Protein AF-A0A834LF29-F1 (afdb_monomer)

Structure (mmCIF, N/CA/C/O backbone):
data_AF-A0A834LF29-F1
#
_entry.id   AF-A0A834LF29-F1
#
loop_
_atom_site.group_PDB
_atom_site.id
_atom_site.type_symbol
_atom_site.label_atom_id
_atom_site.label_alt_id
_atom_site.label_comp_id
_atom_site.label_asym_id
_atom_site.label_entity_id
_atom_site.label_seq_id
_atom_site.pdbx_PDB_ins_code
_atom_site.Cartn_x
_atom_site.Cartn_y
_atom_site.Cartn_z
_atom_site.occupancy
_atom_site.B_iso_or_equiv
_atom_site.auth_seq_id
_atom_site.auth_comp_id
_atom_site.auth_asym_id
_atom_site.auth_atom_id
_atom_site.pdbx_PDB_model_num
ATOM 1 N N . MET A 1 1 ? 7.307 39.895 -47.456 1.00 28.34 1 MET A N 1
ATOM 2 C CA . MET A 1 1 ? 6.925 39.945 -46.032 1.00 28.34 1 MET A CA 1
ATOM 3 C C . MET A 1 1 ? 6.171 38.670 -45.719 1.00 28.34 1 MET A C 1
ATOM 5 O O . MET A 1 1 ? 5.129 38.459 -46.317 1.00 28.34 1 MET A O 1
ATOM 9 N N . VAL A 1 2 ? 6.710 37.804 -44.865 1.00 38.34 2 VAL A N 1
ATOM 10 C CA . VAL A 1 2 ? 5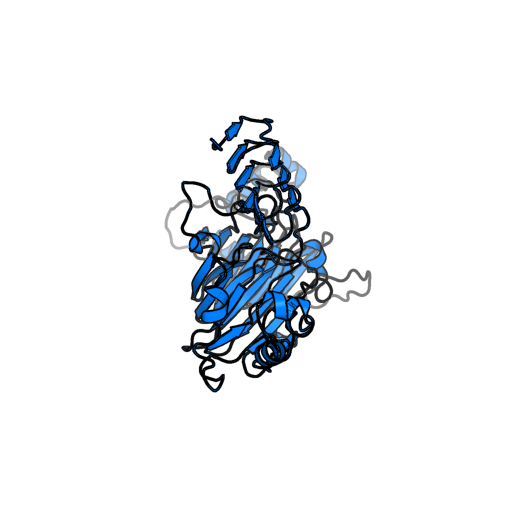.936 36.715 -44.255 1.00 38.34 2 VAL A CA 1
ATOM 11 C C . VAL A 1 2 ? 6.054 36.958 -42.756 1.00 38.34 2 VAL A C 1
ATOM 13 O O . VAL A 1 2 ? 7.168 36.988 -42.243 1.00 38.34 2 VAL A O 1
ATOM 16 N N . GLY A 1 3 ? 4.940 37.311 -42.117 1.00 46.16 3 GLY A N 1
ATOM 17 C CA . GLY A 1 3 ? 4.883 37.725 -40.714 1.00 46.16 3 GLY A CA 1
ATOM 18 C C . GLY A 1 3 ? 4.259 36.654 -39.821 1.00 46.16 3 GLY A C 1
ATOM 19 O O . GLY A 1 3 ? 3.758 35.640 -40.311 1.00 46.16 3 GLY A O 1
ATOM 20 N N . SER A 1 4 ? 4.312 36.892 -38.512 1.00 51.34 4 SER A N 1
ATOM 21 C CA . SER A 1 4 ? 3.564 36.151 -37.497 1.00 51.34 4 SER A CA 1
ATOM 22 C C . SER A 1 4 ? 2.128 36.680 -37.403 1.00 51.34 4 SER A C 1
ATOM 24 O O . SER A 1 4 ? 1.904 37.890 -37.449 1.00 51.34 4 SER A O 1
ATOM 26 N N . GLU A 1 5 ? 1.152 35.778 -37.268 1.00 54.22 5 GLU A N 1
ATOM 27 C CA . GLU A 1 5 ? -0.269 36.132 -37.128 1.00 54.22 5 GLU A CA 1
ATOM 28 C C . GLU A 1 5 ? -0.852 35.610 -35.802 1.00 54.22 5 GLU A C 1
ATOM 30 O O . GLU A 1 5 ? -0.603 34.477 -35.380 1.00 54.22 5 GLU A O 1
ATOM 35 N N . LEU A 1 6 ? -1.652 36.452 -35.141 1.00 47.03 6 LEU A N 1
ATOM 36 C CA . LEU A 1 6 ? -2.304 36.180 -33.857 1.00 47.03 6 LEU A CA 1
ATOM 37 C C . LEU A 1 6 ? -3.818 36.322 -34.009 1.00 47.03 6 LEU A C 1
ATOM 39 O O . LEU A 1 6 ? -4.298 37.359 -34.467 1.00 47.03 6 LEU A O 1
ATOM 43 N N . ALA A 1 7 ? -4.574 35.309 -33.582 1.00 53.47 7 ALA A N 1
ATOM 44 C CA . ALA A 1 7 ? -6.033 35.360 -33.576 1.00 53.47 7 ALA A CA 1
ATOM 45 C C . ALA A 1 7 ? -6.619 34.981 -32.206 1.00 53.47 7 ALA A C 1
ATOM 47 O O . ALA A 1 7 ? -6.100 34.130 -31.484 1.00 53.47 7 ALA A O 1
ATOM 48 N N . GLY A 1 8 ? -7.727 35.632 -31.843 1.00 44.06 8 GLY A N 1
ATOM 49 C CA . GLY A 1 8 ? -8.423 35.421 -30.572 1.00 44.06 8 GLY A CA 1
ATOM 50 C C . GLY A 1 8 ? -9.181 34.088 -30.479 1.00 44.06 8 GLY A C 1
ATOM 51 O O . GLY A 1 8 ? -9.012 33.177 -31.287 1.00 44.06 8 GLY A O 1
ATOM 52 N N . ARG A 1 9 ? -10.040 33.964 -29.462 1.00 44.44 9 ARG A N 1
ATOM 53 C CA . ARG A 1 9 ? -10.831 32.754 -29.173 1.00 44.44 9 ARG A CA 1
ATOM 54 C C . ARG A 1 9 ? -11.712 32.359 -30.371 1.00 44.44 9 ARG A C 1
ATOM 56 O O . ARG A 1 9 ? -12.447 33.198 -30.880 1.00 44.44 9 ARG A O 1
ATOM 63 N N . GLY A 1 10 ? -11.624 31.101 -30.817 1.00 48.34 10 GLY A N 1
ATOM 64 C CA . GLY A 1 10 ? -12.306 30.609 -32.027 1.00 48.34 10 GLY A CA 1
ATOM 65 C C . GLY A 1 10 ? -11.763 31.153 -33.360 1.00 48.34 10 GLY A C 1
ATOM 66 O O . GLY A 1 10 ? -12.379 30.943 -34.403 1.00 48.34 10 GLY A O 1
ATOM 67 N N . GLY A 1 11 ? -10.633 31.866 -33.341 1.00 53.22 11 GLY A N 1
ATOM 68 C CA . GLY A 1 11 ? -10.015 32.449 -34.528 1.00 53.22 11 GLY A CA 1
ATOM 69 C C . GLY A 1 11 ? -9.420 31.415 -35.488 1.00 53.22 11 GLY A C 1
ATOM 70 O O . GLY A 1 11 ? -9.300 30.224 -35.180 1.00 53.22 11 GLY A O 1
ATOM 71 N N . ARG A 1 12 ? -9.021 31.877 -36.678 1.00 57.16 12 ARG A N 1
ATOM 72 C CA . ARG A 1 12 ? -8.364 31.039 -37.683 1.00 57.16 12 ARG A CA 1
ATOM 73 C C . ARG A 1 12 ? -7.207 31.779 -38.344 1.00 57.16 12 ARG A C 1
ATOM 75 O O . ARG A 1 12 ? -7.408 32.869 -38.863 1.00 57.16 12 ARG A O 1
ATOM 82 N N . VAL A 1 13 ? -6.036 31.148 -38.363 1.00 57.50 13 VAL A N 1
ATOM 83 C CA . VAL A 1 13 ? -4.845 31.597 -39.108 1.00 57.50 13 VAL A CA 1
ATOM 84 C C . VAL A 1 13 ? -4.600 30.592 -40.233 1.00 57.50 13 VAL A C 1
ATOM 86 O O . VAL A 1 13 ? -4.655 29.388 -39.985 1.00 57.50 13 VAL A O 1
ATOM 89 N N . ILE A 1 14 ? -4.411 31.053 -41.474 1.00 55.72 14 ILE A N 1
ATOM 90 C CA . ILE A 1 14 ? -4.352 30.175 -42.669 1.00 55.72 14 ILE A CA 1
ATOM 91 C C . ILE A 1 14 ? -3.025 30.317 -43.441 1.00 55.72 14 ILE A C 1
ATOM 93 O O . ILE A 1 14 ? -2.673 29.440 -44.236 1.00 55.72 14 ILE A O 1
ATOM 97 N N . LEU A 1 15 ? -2.273 31.403 -43.237 1.00 54.59 15 LEU A N 1
ATOM 98 C CA . LEU A 1 15 ? -1.045 31.699 -43.978 1.00 54.59 15 LEU A CA 1
ATOM 99 C C . LEU A 1 15 ? -0.017 32.375 -43.058 1.00 54.59 15 LEU A C 1
ATOM 101 O O . LEU A 1 15 ? -0.378 33.213 -42.247 1.00 54.59 15 LEU A O 1
ATOM 105 N N . GLY A 1 16 ? 1.262 32.007 -43.184 1.00 55.66 16 GLY A N 1
ATOM 106 C CA . GLY A 1 16 ? 2.355 32.565 -42.375 1.00 55.66 16 GLY A CA 1
ATOM 107 C C . GLY A 1 16 ? 3.419 31.528 -42.006 1.00 55.66 16 GLY A C 1
ATOM 108 O O . GLY A 1 16 ? 3.287 30.347 -42.327 1.00 55.66 16 GLY A O 1
ATOM 109 N N . THR A 1 17 ? 4.489 31.964 -41.337 1.00 54.25 17 THR A N 1
ATOM 110 C CA . THR A 1 17 ? 5.516 31.074 -40.755 1.00 54.25 17 THR A CA 1
ATOM 111 C C . THR A 1 17 ? 5.294 30.807 -39.271 1.00 54.25 17 THR A C 1
ATOM 113 O O . THR A 1 17 ? 5.863 29.858 -38.746 1.00 54.25 17 THR A O 1
ATOM 116 N N . GLU A 1 18 ? 4.461 31.593 -38.588 1.00 55.44 18 GLU A N 1
ATOM 117 C CA . GLU A 1 18 ? 4.059 31.356 -37.198 1.00 55.44 18 GLU A CA 1
ATOM 118 C C . GLU A 1 18 ? 2.604 31.794 -36.998 1.00 55.44 18 GLU A C 1
ATOM 120 O O . GLU A 1 18 ? 2.214 32.870 -37.455 1.00 55.44 18 GLU A O 1
ATOM 125 N N . GLY A 1 19 ? 1.801 30.957 -36.339 1.00 50.50 19 GLY A N 1
ATOM 126 C CA . GLY A 1 19 ? 0.386 31.221 -36.078 1.00 50.50 19 GLY A CA 1
ATOM 127 C C . GLY A 1 19 ? -0.012 30.792 -34.671 1.00 50.50 19 GLY A C 1
ATOM 128 O O . GLY A 1 19 ? 0.239 29.651 -34.280 1.00 50.50 19 GLY A O 1
ATOM 129 N N . MET A 1 20 ? -0.644 31.687 -33.913 1.00 50.56 20 MET A N 1
ATOM 130 C CA . MET A 1 20 ? -1.102 31.394 -32.552 1.00 50.56 20 MET A CA 1
ATOM 131 C C . MET A 1 20 ? -2.579 31.751 -32.365 1.00 50.56 20 MET A C 1
ATOM 133 O O . MET A 1 20 ? -3.010 32.851 -32.720 1.00 50.56 20 MET A O 1
ATOM 137 N N . VAL A 1 21 ? -3.357 30.813 -31.809 1.00 51.25 21 VAL A N 1
ATOM 138 C CA . VAL A 1 21 ? -4.807 30.966 -31.615 1.00 51.25 21 VAL A CA 1
ATOM 139 C C . VAL A 1 21 ? -5.256 30.461 -30.241 1.00 51.25 21 VAL A C 1
ATOM 141 O O . VAL A 1 21 ? -4.720 29.493 -29.708 1.00 51.25 21 VAL A O 1
ATOM 144 N N . GLY A 1 22 ? -6.257 31.117 -29.650 1.00 41.94 22 GLY A N 1
ATOM 145 C CA . GLY A 1 22 ? -6.846 30.726 -28.364 1.00 41.94 22 GLY A CA 1
ATOM 146 C C . GLY A 1 22 ? -7.677 29.427 -28.391 1.00 41.94 22 GLY A C 1
ATOM 147 O O . GLY A 1 22 ? -7.610 28.627 -29.320 1.00 41.94 22 GLY A O 1
ATOM 148 N N . ILE A 1 23 ? -8.488 29.222 -27.346 1.00 49.28 23 ILE A N 1
ATOM 149 C CA . ILE A 1 23 ? -9.357 28.038 -27.155 1.00 49.28 23 ILE A CA 1
ATOM 150 C C . ILE A 1 23 ? -10.281 27.820 -28.370 1.00 49.28 23 ILE A C 1
ATOM 152 O O . ILE A 1 23 ? -10.911 28.777 -28.836 1.00 49.28 23 ILE A O 1
ATOM 156 N N . GLY A 1 24 ? -10.364 26.574 -28.856 1.00 45.03 24 GLY A N 1
ATOM 157 C CA . GLY A 1 24 ? -11.165 26.154 -30.017 1.00 45.03 24 GLY A CA 1
ATOM 158 C C . GLY A 1 24 ? -10.670 26.678 -31.374 1.00 45.03 24 GLY A C 1
ATOM 159 O O . GLY A 1 24 ? -11.400 26.633 -32.363 1.00 45.03 24 GLY A O 1
ATOM 160 N N . GLY A 1 25 ? -9.464 27.248 -31.416 1.00 51.19 25 GLY A N 1
ATOM 161 C CA . GLY A 1 25 ? -8.873 27.863 -32.601 1.00 51.19 25 GLY A CA 1
ATOM 162 C C . GLY A 1 25 ? -8.277 26.873 -33.599 1.00 51.19 25 GLY A C 1
ATOM 163 O O . GLY A 1 25 ? -7.903 25.759 -33.238 1.00 51.19 25 GLY A O 1
ATOM 164 N N . ASN A 1 26 ? -8.135 27.298 -34.859 1.00 56.84 26 ASN A N 1
ATOM 165 C CA . ASN A 1 26 ? -7.510 26.478 -35.901 1.00 56.84 26 ASN A CA 1
ATOM 166 C C . ASN A 1 26 ? -6.365 27.222 -36.598 1.00 56.84 26 ASN A C 1
ATOM 168 O O . ASN A 1 26 ? -6.561 28.321 -37.121 1.00 56.84 26 ASN A O 1
ATOM 172 N N . VAL A 1 27 ? -5.191 26.598 -36.668 1.00 59.12 27 VAL A N 1
ATOM 173 C CA . VAL A 1 27 ? -4.051 27.092 -37.456 1.00 59.12 27 VAL A CA 1
ATOM 174 C C . VAL A 1 27 ? -3.828 26.152 -38.631 1.00 59.12 27 VAL A C 1
ATOM 176 O O . VAL A 1 27 ? -3.625 24.955 -38.447 1.00 59.12 27 VAL A O 1
ATOM 179 N N . GLY A 1 28 ? -3.872 26.684 -39.846 1.00 56.00 28 GLY A N 1
ATOM 180 C CA . GLY A 1 28 ? -3.540 25.963 -41.067 1.00 56.00 28 GLY A CA 1
ATOM 181 C C . GLY A 1 28 ? -2.346 26.606 -41.752 1.00 56.00 28 GLY A C 1
ATOM 182 O O . GLY A 1 28 ? -2.294 27.825 -41.864 1.00 56.00 28 GLY A O 1
ATOM 183 N N . PHE A 1 29 ? -1.418 25.794 -42.247 1.00 63.97 29 PHE A N 1
ATOM 184 C CA . PHE A 1 29 ? -0.330 26.263 -43.100 1.00 63.97 29 PHE A CA 1
ATOM 185 C C . PHE A 1 29 ? -0.477 25.688 -44.512 1.00 63.97 29 PHE A C 1
ATOM 187 O O . PHE A 1 29 ? -0.668 24.483 -44.687 1.00 63.97 29 PHE A O 1
ATOM 194 N N . GLY A 1 30 ? -0.411 26.559 -45.523 1.00 53.59 30 GLY A N 1
ATOM 195 C CA . GLY A 1 30 ? -0.577 26.205 -46.936 1.00 53.59 30 GLY A CA 1
ATOM 196 C C . GLY A 1 30 ? 0.557 25.356 -47.536 1.00 53.59 30 GLY A C 1
ATOM 197 O O . GLY A 1 30 ? 1.523 24.986 -46.874 1.00 53.59 30 GLY A O 1
ATOM 198 N N . LYS A 1 31 ? 0.428 25.040 -48.831 1.00 51.97 31 LYS A N 1
ATOM 199 C CA . LYS A 1 31 ? 1.401 24.253 -49.607 1.00 51.97 31 LYS A CA 1
ATOM 200 C C . LYS A 1 31 ? 2.628 25.103 -49.952 1.00 51.97 31 LYS A C 1
ATOM 202 O O . LYS A 1 31 ? 2.476 26.166 -50.549 1.00 51.97 31 LYS A O 1
ATOM 207 N N . VAL A 1 32 ? 3.826 24.607 -49.650 1.00 48.34 32 VAL A N 1
ATOM 208 C CA . VAL A 1 32 ? 5.093 25.227 -50.077 1.00 48.34 32 VAL A CA 1
ATOM 209 C C . VAL A 1 32 ? 5.659 24.422 -51.251 1.00 48.34 32 VAL A C 1
ATOM 211 O O . VAL A 1 32 ? 5.430 23.216 -51.332 1.00 48.34 32 VAL A O 1
ATOM 214 N N . GLY A 1 33 ? 6.307 25.099 -52.207 1.00 43.22 33 GLY A N 1
ATOM 215 C CA . GLY A 1 33 ? 6.807 24.524 -53.464 1.00 43.22 33 GLY A CA 1
ATOM 216 C C . GLY A 1 33 ? 7.948 23.508 -53.293 1.00 43.22 33 GLY A C 1
ATOM 217 O O . GLY A 1 33 ? 7.885 22.602 -52.472 1.00 43.22 33 GLY A O 1
ATOM 218 N N . THR A 1 34 ? 8.997 23.613 -54.109 1.00 36.66 34 THR A N 1
ATOM 219 C CA . THR A 1 34 ? 10.039 22.573 -54.230 1.00 36.66 34 THR A CA 1
ATOM 220 C C . THR A 1 34 ? 10.918 22.418 -52.979 1.00 36.66 34 THR A C 1
ATOM 222 O O . THR A 1 34 ? 11.319 21.298 -52.666 1.00 36.66 34 THR A O 1
ATOM 225 N N . VAL A 1 35 ? 11.178 23.520 -52.260 1.00 36.34 35 VAL A N 1
ATOM 226 C CA . VAL A 1 35 ? 11.962 23.592 -51.012 1.00 36.34 35 VAL A CA 1
ATOM 227 C C . VAL A 1 35 ? 11.318 24.624 -50.080 1.00 36.34 35 VAL A C 1
ATOM 229 O O . VAL A 1 35 ? 10.984 25.719 -50.534 1.00 36.34 35 VAL A O 1
ATOM 232 N N . GLY A 1 36 ? 11.143 24.313 -48.791 1.00 40.59 36 GLY A N 1
ATOM 233 C CA . GLY A 1 36 ? 10.693 25.306 -47.807 1.00 40.59 36 GLY A CA 1
ATOM 234 C C . GLY A 1 36 ? 10.359 24.757 -46.417 1.00 40.59 36 GLY A C 1
ATOM 235 O O . GLY A 1 36 ? 10.360 23.547 -46.197 1.00 40.59 36 GLY A O 1
ATOM 236 N N . ILE A 1 37 ? 10.088 25.675 -45.483 1.00 46.47 37 ILE A N 1
ATOM 237 C CA . ILE A 1 37 ? 9.687 25.397 -44.094 1.00 46.47 37 ILE A CA 1
ATOM 238 C C . ILE A 1 37 ? 8.202 25.733 -43.952 1.00 46.47 37 ILE A C 1
ATOM 240 O O . ILE A 1 37 ? 7.776 26.828 -44.322 1.00 46.47 37 ILE A O 1
ATOM 244 N N . VAL A 1 38 ? 7.416 24.807 -43.404 1.00 54.16 38 VAL A N 1
ATOM 245 C CA . VAL A 1 38 ? 6.025 25.073 -43.004 1.00 54.16 38 VAL A CA 1
ATOM 246 C C . VAL A 1 38 ? 6.035 25.453 -41.522 1.00 54.16 38 VAL A C 1
ATOM 248 O O . VAL A 1 38 ? 6.731 24.805 -40.751 1.00 54.16 38 VAL A O 1
ATOM 251 N N . GLY A 1 39 ? 5.334 26.527 -41.150 1.00 58.03 39 GLY A N 1
ATOM 252 C CA . GLY A 1 39 ? 5.527 27.305 -39.917 1.00 58.03 39 GLY A CA 1
ATOM 253 C C . GLY A 1 39 ? 5.349 26.627 -38.544 1.00 58.03 39 GLY A C 1
ATOM 254 O O . GLY A 1 39 ? 5.215 25.416 -38.437 1.00 58.03 39 GLY A O 1
ATOM 255 N N . LYS A 1 40 ? 5.348 27.403 -37.451 1.00 55.81 40 LYS A N 1
ATOM 256 C CA . LYS A 1 40 ? 5.044 26.930 -36.080 1.00 55.81 40 LYS A CA 1
ATOM 257 C C . LYS A 1 40 ? 3.631 27.332 -35.655 1.00 55.81 40 LYS A C 1
ATOM 259 O O . LYS A 1 40 ? 3.277 28.504 -35.750 1.00 55.81 40 LYS A O 1
ATOM 264 N N . GLY A 1 41 ? 2.833 26.376 -35.178 1.00 50.06 41 GLY A N 1
ATOM 265 C CA . GLY A 1 41 ? 1.445 26.595 -34.756 1.00 50.06 41 GLY A CA 1
ATOM 266 C C . GLY A 1 41 ? 1.241 26.346 -33.263 1.00 50.06 41 GLY A C 1
ATOM 267 O O . GLY A 1 41 ? 1.606 25.277 -32.775 1.00 50.06 41 GLY A O 1
ATOM 268 N N . VAL A 1 42 ? 0.629 27.293 -32.548 1.00 51.75 42 VAL A N 1
ATOM 269 C CA . VAL A 1 42 ? 0.235 27.133 -31.136 1.00 51.75 42 VAL A CA 1
ATOM 270 C C . VAL A 1 42 ? -1.269 27.353 -31.003 1.00 51.75 42 VAL A C 1
ATOM 272 O O . VAL A 1 42 ? -1.773 28.412 -31.373 1.00 51.75 42 VAL A O 1
ATOM 275 N N . VAL A 1 43 ? -1.996 26.370 -30.474 1.00 45.81 43 VAL A N 1
ATOM 276 C CA . VAL A 1 43 ? -3.442 26.483 -30.221 1.00 45.81 43 VAL A CA 1
ATOM 277 C C . VAL A 1 43 ? -3.794 26.126 -28.782 1.00 45.81 43 VAL A C 1
ATOM 279 O O . VAL A 1 43 ? -3.144 25.289 -28.157 1.00 45.81 43 VAL A O 1
ATOM 282 N N . GLY A 1 44 ? -4.837 26.771 -28.256 1.00 40.19 44 GLY A N 1
ATOM 283 C CA . GLY A 1 44 ? -5.386 26.480 -26.930 1.00 40.19 44 GLY A CA 1
ATOM 284 C C . GLY A 1 44 ? -6.113 25.127 -26.833 1.00 40.19 44 GLY A C 1
ATOM 285 O O . GLY A 1 44 ? -5.979 24.256 -27.691 1.00 40.19 44 GLY A O 1
ATOM 286 N N . ILE A 1 45 ? -6.900 24.957 -25.766 1.00 45.53 45 ILE A N 1
ATOM 287 C CA . ILE A 1 45 ? -7.740 23.768 -25.502 1.00 45.53 45 ILE A CA 1
ATOM 288 C C . ILE A 1 45 ? -8.701 23.521 -26.684 1.00 45.53 45 ILE A C 1
ATOM 290 O O . ILE A 1 45 ? -9.262 24.483 -27.215 1.00 45.53 45 ILE A O 1
ATOM 294 N N . ASP A 1 46 ? -8.857 22.258 -27.096 1.00 44.34 46 ASP A N 1
ATOM 295 C CA . ASP A 1 46 ? -9.690 21.783 -28.222 1.00 44.34 46 ASP A CA 1
ATOM 296 C C . ASP A 1 46 ? -9.383 22.411 -29.603 1.00 44.34 46 ASP A C 1
ATOM 298 O O . ASP A 1 46 ? -10.213 22.387 -30.514 1.00 44.34 46 ASP A O 1
ATOM 302 N N . GLY A 1 47 ? -8.202 23.014 -29.779 1.00 46.31 47 GLY A N 1
ATOM 303 C CA . GLY A 1 47 ? -7.775 23.599 -31.053 1.00 46.31 47 GLY A CA 1
ATOM 304 C C . GLY A 1 47 ? -7.093 22.599 -31.993 1.00 46.31 47 GLY A C 1
ATOM 305 O O . GLY A 1 47 ? -6.563 21.581 -31.549 1.00 46.31 47 GLY A O 1
ATOM 306 N N . ASN A 1 48 ? -7.044 22.902 -33.296 1.00 52.91 48 ASN A N 1
ATOM 307 C CA . ASN A 1 48 ? -6.357 22.055 -34.281 1.00 52.91 48 ASN A CA 1
ATOM 308 C C . ASN A 1 48 ? -5.242 22.796 -35.024 1.00 52.91 48 ASN A C 1
ATOM 310 O O . ASN A 1 48 ? -5.396 23.954 -35.420 1.00 52.91 48 ASN A O 1
ATOM 314 N N . VAL A 1 49 ? -4.138 22.094 -35.285 1.00 53.44 49 VAL A N 1
ATOM 315 C CA . VAL A 1 49 ? -3.050 22.578 -36.147 1.00 53.44 49 VAL A CA 1
ATOM 316 C C . VAL A 1 49 ? -2.891 21.638 -37.339 1.00 53.44 49 VAL A C 1
ATOM 318 O O . VAL A 1 49 ? -2.695 20.436 -37.171 1.00 53.44 49 VAL A O 1
ATOM 321 N N . GLY A 1 50 ? -2.976 22.182 -38.553 1.00 51.12 50 GLY A N 1
ATOM 322 C CA . GLY A 1 50 ? -2.834 21.432 -39.799 1.00 51.12 50 GLY A CA 1
ATOM 323 C C . GLY A 1 50 ? -1.680 21.949 -40.649 1.00 51.12 50 GLY A C 1
ATOM 324 O O . GLY A 1 50 ? -1.649 23.125 -41.017 1.00 51.12 50 GLY A O 1
ATOM 325 N N . PHE A 1 51 ? -0.760 21.060 -41.015 1.00 59.28 51 PHE A N 1
ATOM 326 C CA . PHE A 1 51 ? 0.342 21.372 -41.922 1.00 59.28 51 PHE A CA 1
ATOM 327 C C . PHE A 1 51 ? 0.072 20.814 -43.322 1.00 59.28 51 PHE A C 1
ATOM 329 O O . PHE A 1 51 ? -0.193 19.623 -43.486 1.00 59.28 51 PHE A O 1
ATOM 336 N N . GLY A 1 52 ? 0.140 21.675 -44.340 1.00 52.78 52 GLY A N 1
ATOM 337 C CA . GLY A 1 52 ? 0.007 21.291 -45.743 1.00 52.78 52 GLY A CA 1
ATOM 338 C C . GLY A 1 52 ? 1.180 20.458 -46.281 1.00 52.78 52 GLY A C 1
ATOM 339 O O . GLY A 1 52 ? 2.111 20.090 -45.570 1.00 52.78 52 GLY A O 1
ATOM 340 N N . LYS A 1 53 ? 1.130 20.147 -47.581 1.00 49.59 53 LYS A N 1
ATOM 341 C CA . LYS A 1 53 ? 2.142 19.336 -48.278 1.00 49.59 53 LYS A CA 1
ATOM 342 C C . LYS A 1 53 ? 3.424 20.142 -48.538 1.00 49.59 53 LYS A C 1
ATOM 344 O O . LYS A 1 53 ? 3.342 21.258 -49.054 1.00 49.59 53 LYS A O 1
ATOM 349 N N . VAL A 1 54 ? 4.581 19.542 -48.258 1.00 46.94 54 VAL A N 1
ATOM 350 C CA . VAL A 1 54 ? 5.911 20.051 -48.647 1.00 46.94 54 VAL A CA 1
ATOM 351 C C . VAL A 1 54 ? 6.385 19.282 -49.880 1.00 46.94 54 VAL A C 1
ATOM 353 O O . VAL A 1 54 ? 6.069 18.101 -50.012 1.00 46.94 54 VAL A O 1
ATOM 356 N N . GLY A 1 55 ? 7.071 19.950 -50.815 1.00 41.69 55 GLY A N 1
ATOM 357 C CA . GLY A 1 55 ? 7.619 19.341 -52.032 1.00 41.69 55 GLY A CA 1
ATOM 358 C C . GLY A 1 55 ? 8.736 18.314 -51.784 1.00 41.69 55 GLY A C 1
ATOM 359 O O . GLY A 1 55 ? 8.602 17.394 -50.982 1.00 41.69 55 GLY A O 1
ATOM 360 N N . THR A 1 56 ? 9.836 18.418 -52.529 1.00 34.66 56 THR A N 1
ATOM 361 C CA . THR A 1 56 ? 10.851 17.352 -52.624 1.00 34.66 56 THR A CA 1
ATOM 362 C C . THR A 1 56 ? 11.741 17.250 -51.377 1.00 34.66 56 THR A C 1
ATOM 364 O O . THR A 1 56 ? 12.107 16.135 -51.001 1.00 34.66 56 THR A O 1
ATOM 367 N N . VAL A 1 57 ? 12.049 18.385 -50.730 1.00 31.09 57 VAL A N 1
ATOM 368 C CA . VAL A 1 57 ? 12.885 18.499 -49.516 1.00 31.09 57 VAL A CA 1
ATOM 369 C C . VAL A 1 57 ? 12.338 19.611 -48.611 1.00 31.09 57 VAL A C 1
ATOM 371 O O . VAL A 1 57 ? 12.120 20.730 -49.078 1.00 31.09 57 VAL A O 1
ATOM 374 N N . GLY A 1 58 ? 12.138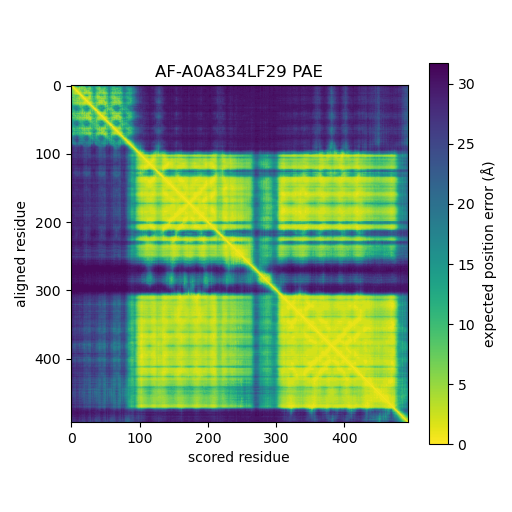 19.348 -47.316 1.00 37.84 58 GLY A N 1
ATOM 375 C CA . GLY A 1 58 ? 11.794 20.401 -46.352 1.00 37.84 58 GLY A CA 1
ATOM 376 C C . GLY A 1 58 ? 11.412 19.899 -44.960 1.00 37.84 58 GLY A C 1
ATOM 377 O O . GLY A 1 58 ? 11.280 18.697 -44.736 1.00 37.84 58 GLY A O 1
ATOM 378 N N . ILE A 1 59 ? 11.255 20.844 -44.028 1.00 43.59 59 ILE A N 1
ATOM 379 C CA . ILE A 1 59 ? 10.879 20.600 -42.629 1.00 43.59 59 ILE A CA 1
ATOM 380 C C . ILE A 1 59 ? 9.409 20.983 -42.470 1.00 43.59 59 ILE A C 1
ATOM 382 O O . ILE A 1 59 ? 9.018 22.122 -42.750 1.00 43.59 59 ILE A O 1
ATOM 386 N N . VAL A 1 60 ? 8.592 20.037 -42.015 1.00 50.09 60 VAL A N 1
ATOM 387 C CA . VAL A 1 60 ? 7.239 20.352 -41.549 1.00 50.09 60 VAL A CA 1
ATOM 388 C C . VAL A 1 60 ? 7.374 20.791 -40.095 1.00 50.09 60 VAL A C 1
ATOM 390 O O . VAL A 1 60 ? 8.047 20.101 -39.340 1.00 50.09 60 VAL A O 1
ATOM 393 N N . GLY A 1 61 ? 6.837 21.963 -39.739 1.00 53.56 61 GLY A N 1
ATOM 394 C CA . GLY A 1 61 ? 7.200 22.699 -38.522 1.00 53.56 61 GLY A CA 1
ATOM 395 C C . GLY A 1 61 ? 6.855 22.053 -37.176 1.00 53.56 61 GLY A C 1
ATOM 396 O O . GLY A 1 61 ? 7.112 20.882 -36.935 1.00 53.56 61 GLY A O 1
ATOM 397 N N . LYS A 1 62 ? 6.343 22.831 -36.219 1.00 53.84 62 LYS A N 1
ATOM 398 C CA . LYS A 1 62 ? 6.081 22.366 -34.840 1.00 53.84 62 LYS A CA 1
ATOM 399 C C . LYS A 1 62 ? 4.681 22.785 -34.415 1.00 53.84 62 LYS A C 1
ATOM 401 O O . LYS A 1 62 ? 4.329 23.956 -34.556 1.00 53.84 62 LYS A O 1
ATOM 406 N N . GLY A 1 63 ? 3.894 21.831 -33.920 1.00 46.12 63 GLY A N 1
ATOM 407 C CA . GLY A 1 63 ? 2.545 22.058 -33.398 1.00 46.12 63 GLY A CA 1
ATOM 408 C C . GLY A 1 63 ? 2.510 21.896 -31.879 1.00 46.12 63 GLY A C 1
ATOM 409 O O . GLY A 1 63 ? 2.966 20.876 -31.360 1.00 46.12 63 GLY A O 1
ATOM 410 N N . VAL A 1 64 ? 1.970 22.887 -31.171 1.00 50.75 64 VAL A N 1
ATOM 411 C CA . VAL A 1 64 ? 1.672 22.808 -29.733 1.00 50.75 64 VAL A CA 1
ATOM 412 C C . VAL A 1 64 ? 0.165 22.968 -29.557 1.00 50.75 64 VAL A C 1
ATOM 414 O O . VAL A 1 64 ? -0.396 23.986 -29.962 1.00 50.75 64 VAL A O 1
ATOM 417 N N . VAL A 1 65 ? -0.486 21.955 -28.986 1.00 44.06 65 VAL A N 1
ATOM 418 C CA . VAL A 1 65 ? -1.937 21.930 -28.740 1.00 44.06 65 VAL A CA 1
ATOM 419 C C . VAL A 1 65 ? -2.218 21.839 -27.241 1.00 44.06 65 VAL A C 1
ATOM 421 O O . VAL A 1 65 ? -1.476 21.184 -26.503 1.00 44.06 65 VAL A O 1
ATOM 424 N N . GLY A 1 66 ? -3.294 22.490 -26.794 1.00 37.28 66 GLY A N 1
ATOM 425 C CA . GLY A 1 66 ? -3.865 22.266 -25.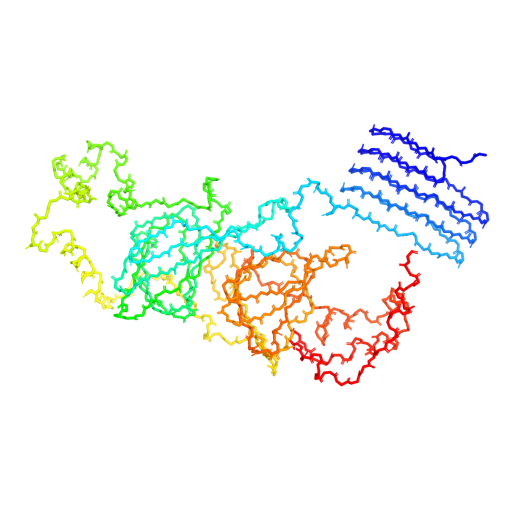467 1.00 37.28 66 GLY A CA 1
ATOM 426 C C . GLY A 1 66 ? -4.602 20.923 -25.362 1.00 37.28 66 GLY A C 1
ATOM 427 O O . GLY A 1 66 ? -4.695 20.163 -26.327 1.00 37.28 66 GLY A O 1
ATOM 428 N N . SER A 1 67 ? -5.152 20.633 -24.177 1.00 39.75 67 SER A N 1
ATOM 429 C CA . SER A 1 67 ? -5.959 19.426 -23.923 1.00 39.75 67 SER A CA 1
ATOM 430 C C . SER A 1 67 ? -7.075 19.261 -24.971 1.00 39.75 67 SER A C 1
ATOM 432 O O . SER A 1 67 ? -7.734 20.245 -25.300 1.00 39.75 67 SER A O 1
ATOM 434 N N . GLY A 1 68 ? -7.254 18.049 -25.512 1.00 35.81 68 GLY A N 1
ATOM 435 C CA . GLY A 1 68 ? -8.301 17.717 -26.497 1.00 35.81 68 GLY A CA 1
ATOM 436 C C . GLY A 1 68 ? -8.030 18.112 -27.960 1.00 35.81 68 GLY A C 1
ATOM 437 O O . GLY A 1 68 ? -8.819 17.760 -28.836 1.00 35.81 68 GLY A O 1
ATOM 438 N N . GLY A 1 69 ? -6.927 18.809 -28.257 1.00 39.56 69 GLY A N 1
ATOM 439 C CA . GLY A 1 69 ? -6.592 19.263 -29.614 1.00 39.56 69 GLY A CA 1
ATOM 440 C C . GLY A 1 69 ? -5.909 18.215 -30.507 1.00 39.56 69 GLY A C 1
ATOM 441 O O . GLY A 1 69 ? -5.275 17.282 -30.015 1.00 39.56 69 GLY A O 1
ATOM 442 N N . ASN A 1 70 ? -5.990 18.391 -31.834 1.00 44.47 70 ASN A N 1
ATOM 443 C CA . ASN A 1 70 ? -5.373 17.494 -32.825 1.00 44.47 70 ASN A CA 1
ATOM 444 C C . ASN A 1 70 ? -4.301 18.203 -33.666 1.00 44.47 70 ASN A C 1
ATOM 446 O O . ASN A 1 70 ? -4.467 19.355 -34.074 1.00 44.47 70 ASN A O 1
ATOM 450 N N . VAL A 1 71 ? -3.226 17.483 -34.003 1.00 50.34 71 VAL A N 1
ATOM 451 C CA . VAL A 1 71 ? -2.227 17.927 -34.989 1.00 50.34 71 VAL A CA 1
ATOM 452 C C . VAL A 1 71 ? -2.219 16.965 -36.172 1.00 50.34 71 VAL A C 1
ATOM 454 O O . VAL A 1 71 ? -2.047 15.762 -35.990 1.00 50.34 71 VAL A O 1
ATOM 457 N N . ALA A 1 72 ? -2.385 17.494 -37.385 1.00 50.00 72 ALA A N 1
ATOM 458 C CA . ALA A 1 72 ? -2.342 16.720 -38.623 1.00 50.00 72 ALA A CA 1
ATOM 459 C C . ALA A 1 72 ? -1.180 17.177 -39.517 1.00 50.00 72 ALA A C 1
ATOM 461 O O . ALA A 1 72 ? -1.055 18.363 -39.838 1.00 50.00 72 ALA A O 1
ATOM 462 N N . TRP A 1 73 ? -0.350 16.224 -39.949 1.00 53.38 73 TRP A N 1
ATOM 463 C CA . TRP A 1 73 ? 0.795 16.457 -40.833 1.00 53.38 73 TRP A CA 1
ATOM 464 C C . TRP A 1 73 ? 0.496 15.988 -42.262 1.00 53.38 73 TRP A C 1
ATOM 466 O O . TRP A 1 73 ? -0.005 14.882 -42.467 1.00 53.38 73 TRP A O 1
ATOM 476 N N . GLY A 1 74 ? 0.829 16.809 -43.261 1.00 46.78 74 GLY A N 1
ATOM 477 C CA . GLY A 1 74 ? 0.885 16.399 -44.665 1.00 46.78 74 GLY A CA 1
ATOM 478 C C . GLY A 1 74 ? 2.153 15.600 -45.003 1.00 46.78 74 GLY A C 1
ATOM 479 O O . GLY A 1 74 ? 3.126 15.593 -44.256 1.00 46.78 74 GLY A O 1
ATOM 480 N N . THR A 1 75 ? 2.167 14.931 -46.158 1.00 40.94 75 THR A N 1
ATOM 481 C CA . THR A 1 75 ? 3.329 14.165 -46.656 1.00 40.94 75 THR A CA 1
ATOM 482 C C . THR A 1 75 ? 4.505 15.066 -47.060 1.00 40.94 75 THR A C 1
ATOM 484 O O . THR A 1 75 ? 4.286 16.054 -47.767 1.00 40.94 75 THR A O 1
ATOM 487 N N . VAL A 1 76 ? 5.734 14.667 -46.717 1.00 36.47 76 VAL A N 1
ATOM 488 C CA . VAL A 1 76 ? 6.996 15.162 -47.311 1.00 36.47 76 VAL A CA 1
ATOM 489 C C . VAL A 1 76 ? 7.405 14.221 -48.451 1.00 36.47 76 VAL A C 1
ATOM 491 O O . VAL A 1 76 ? 7.035 13.050 -48.426 1.00 36.47 76 VAL A O 1
ATOM 494 N N . GLY A 1 77 ? 8.110 14.726 -49.469 1.00 45.50 77 GLY A N 1
ATOM 495 C CA . GLY A 1 77 ? 8.675 13.922 -50.556 1.00 45.50 77 GLY A CA 1
ATOM 496 C C . GLY A 1 77 ? 9.798 12.962 -50.123 1.00 45.50 77 GLY A C 1
ATOM 497 O O . GLY A 1 77 ? 9.554 11.988 -49.423 1.00 45.50 77 GLY A O 1
ATOM 498 N N . ILE A 1 78 ? 11.023 13.187 -50.616 1.00 34.69 78 ILE A N 1
ATOM 499 C CA . ILE A 1 78 ? 12.098 12.171 -50.663 1.00 34.69 78 ILE A CA 1
ATOM 500 C C . ILE A 1 78 ? 13.001 12.192 -49.413 1.00 34.69 78 ILE A C 1
ATOM 502 O O . ILE A 1 78 ? 13.491 11.143 -49.005 1.00 34.69 78 ILE A O 1
ATOM 506 N N . ALA A 1 79 ? 13.213 13.356 -48.785 1.00 33.62 79 ALA A N 1
ATOM 507 C CA . ALA A 1 79 ? 13.998 13.489 -47.553 1.00 33.62 79 ALA A CA 1
ATOM 508 C C . ALA A 1 79 ? 13.505 14.672 -46.696 1.00 33.62 79 ALA A C 1
ATOM 510 O O . ALA A 1 79 ? 13.360 15.790 -47.196 1.00 33.62 79 ALA A O 1
ATOM 511 N N . GLY A 1 80 ? 13.266 14.429 -45.405 1.00 33.16 80 GLY A N 1
ATOM 512 C CA . GLY A 1 80 ? 12.893 15.450 -44.420 1.00 33.16 80 GLY A CA 1
ATOM 513 C C . GLY A 1 80 ? 12.587 14.852 -43.044 1.00 33.16 80 GLY A C 1
ATOM 514 O O . GLY A 1 80 ? 12.231 13.679 -42.940 1.00 33.16 80 GLY A O 1
ATOM 515 N N . SER A 1 81 ? 12.741 15.651 -41.986 1.00 37.25 81 SER A N 1
ATOM 516 C CA . SER A 1 81 ? 12.347 15.298 -40.619 1.00 37.25 81 SER A CA 1
ATOM 517 C C . SER A 1 81 ? 10.849 15.554 -40.417 1.00 37.25 81 SER A C 1
ATOM 519 O O . SER A 1 81 ? 10.329 16.620 -40.757 1.00 37.25 81 SER A O 1
ATOM 521 N N . GLY A 1 82 ? 10.134 14.557 -39.889 1.00 35.25 82 GLY A N 1
ATOM 522 C CA . GLY A 1 82 ? 8.745 14.723 -39.457 1.00 35.25 82 GLY A CA 1
ATOM 523 C C . GLY A 1 82 ? 8.671 15.669 -38.256 1.00 35.25 82 GLY A C 1
ATOM 524 O O . GLY A 1 82 ? 9.518 15.603 -37.367 1.00 35.25 82 GLY A O 1
ATOM 525 N N . GLY A 1 83 ? 7.687 16.567 -38.239 1.00 36.81 83 GLY A N 1
ATOM 526 C CA . GLY A 1 83 ? 7.534 17.547 -37.164 1.00 36.81 83 GLY A CA 1
ATOM 527 C C . GLY A 1 83 ? 7.210 16.907 -35.806 1.00 36.81 83 GLY A C 1
ATOM 528 O O . GLY A 1 83 ? 6.496 15.907 -35.723 1.00 36.81 83 GLY A O 1
ATOM 529 N N . MET A 1 84 ? 7.728 17.497 -34.724 1.00 34.50 84 MET A N 1
ATOM 530 C CA . MET A 1 84 ? 7.444 17.076 -33.346 1.00 34.50 84 MET A CA 1
ATOM 531 C C . MET A 1 84 ? 6.141 17.693 -32.825 1.00 34.50 84 MET A C 1
ATOM 533 O O . MET A 1 84 ? 5.893 18.891 -32.995 1.00 34.50 84 MET A O 1
ATOM 537 N N . CYS A 1 85 ? 5.338 16.890 -32.124 1.00 32.12 85 CYS A N 1
ATOM 538 C CA . CYS A 1 85 ? 4.171 17.353 -31.371 1.00 32.12 85 CYS A CA 1
ATOM 539 C C . CYS A 1 85 ? 4.487 17.372 -29.876 1.00 32.12 85 CYS A C 1
ATOM 541 O O . CYS A 1 85 ? 4.923 16.366 -29.324 1.00 32.12 85 CYS A O 1
ATOM 543 N N . TYR A 1 86 ? 4.207 18.496 -29.218 1.00 36.34 86 TYR A N 1
ATOM 544 C CA . TYR A 1 86 ? 4.210 18.582 -27.760 1.00 36.34 86 TYR A CA 1
ATOM 545 C C . TYR A 1 86 ? 2.767 18.779 -27.303 1.00 36.34 86 TYR A C 1
ATOM 547 O O . TYR A 1 86 ? 2.148 19.796 -27.619 1.00 36.34 86 TYR A O 1
ATOM 555 N N . ALA A 1 87 ? 2.235 17.818 -26.550 1.00 32.81 87 ALA A N 1
ATOM 556 C CA . ALA A 1 87 ? 1.056 18.059 -25.732 1.00 32.81 87 ALA A CA 1
ATOM 557 C C . ALA A 1 87 ? 1.524 18.814 -24.479 1.00 32.81 87 ALA A C 1
ATOM 559 O O . ALA A 1 87 ? 2.085 18.226 -23.554 1.00 32.81 87 ALA A O 1
ATOM 560 N N . ALA A 1 88 ? 1.357 20.136 -24.472 1.00 38.38 88 ALA A N 1
ATOM 561 C CA . ALA A 1 88 ? 1.646 20.959 -23.305 1.00 38.38 88 ALA A CA 1
ATOM 562 C C . ALA A 1 88 ? 0.445 20.901 -22.354 1.00 38.38 88 ALA A C 1
ATOM 564 O O . ALA A 1 88 ? -0.409 21.782 -22.349 1.00 38.38 88 ALA A O 1
ATOM 565 N N . ALA A 1 89 ? 0.344 19.829 -21.574 1.00 37.22 89 ALA A N 1
ATOM 566 C CA . ALA A 1 89 ? -0.644 19.736 -20.506 1.00 37.22 89 ALA A CA 1
ATOM 567 C C . ALA A 1 89 ? -0.108 18.852 -19.379 1.00 37.22 89 ALA A C 1
ATOM 569 O O . ALA A 1 89 ? -0.491 17.698 -19.287 1.00 37.22 89 ALA A O 1
ATOM 570 N N . MET A 1 90 ? 0.820 19.382 -18.575 1.00 40.53 90 MET A N 1
ATOM 571 C CA . MET A 1 90 ? 1.070 18.952 -17.181 1.00 40.53 90 MET A CA 1
ATOM 572 C C . MET A 1 90 ? 2.018 19.904 -16.424 1.00 40.53 90 MET A C 1
ATOM 574 O O . MET A 1 90 ? 2.134 19.782 -15.207 1.00 40.53 90 MET A O 1
ATOM 578 N N . VAL A 1 91 ? 2.688 20.849 -17.098 1.00 41.19 91 VAL A N 1
ATOM 579 C CA . VAL A 1 91 ? 3.642 21.770 -16.456 1.00 41.19 91 VAL A CA 1
ATOM 580 C C . VAL A 1 91 ? 3.219 23.213 -16.710 1.00 41.19 91 VAL A C 1
ATOM 582 O O . VAL A 1 91 ? 3.694 23.821 -17.660 1.00 41.19 91 VAL A O 1
ATOM 585 N N . SER A 1 92 ? 2.292 23.730 -15.902 1.00 36.16 92 SER A N 1
ATOM 586 C CA . SER A 1 92 ? 2.201 25.166 -15.590 1.00 36.16 92 SER A CA 1
ATOM 587 C C . SER A 1 92 ? 0.976 25.459 -14.720 1.00 36.16 92 SER A C 1
ATOM 589 O O . SER A 1 92 ? -0.140 25.597 -15.227 1.00 36.16 92 SER A O 1
ATOM 591 N N . GLY A 1 93 ? 1.200 25.635 -13.422 1.00 31.97 93 GLY A N 1
ATOM 592 C CA . GLY A 1 93 ? 0.372 26.477 -12.566 1.00 31.97 93 GLY A CA 1
ATOM 593 C C . GLY A 1 93 ? 1.269 27.288 -11.634 1.00 31.97 93 GLY A C 1
ATOM 594 O O . GLY A 1 93 ? 1.974 26.723 -10.805 1.00 31.97 93 GLY A O 1
ATOM 595 N N . GLU A 1 94 ? 1.288 28.611 -11.777 1.00 29.27 94 GLU A N 1
ATOM 596 C CA . GLU A 1 94 ? 2.015 29.503 -10.867 1.00 29.27 94 GLU A CA 1
ATOM 597 C C . GLU A 1 94 ? 1.503 29.337 -9.423 1.00 29.27 94 GLU A C 1
ATOM 599 O O . GLU A 1 94 ? 0.298 29.348 -9.170 1.00 29.27 94 GLU A O 1
ATOM 604 N N . GLY A 1 95 ? 2.439 29.143 -8.483 1.00 37.50 95 GLY A N 1
ATOM 605 C CA . GLY A 1 95 ? 2.188 28.829 -7.064 1.00 37.50 95 GLY A CA 1
ATOM 606 C C . GLY A 1 95 ? 2.543 27.392 -6.642 1.00 37.50 95 GLY A C 1
ATOM 607 O O . GLY A 1 95 ? 2.275 26.985 -5.513 1.00 37.50 95 GLY A O 1
ATOM 608 N N . GLU A 1 96 ? 3.122 26.611 -7.552 1.00 44.78 96 GLU A N 1
ATOM 609 C CA . GLU A 1 96 ? 3.388 25.181 -7.418 1.00 44.78 96 GLU A CA 1
ATOM 610 C C . GLU A 1 96 ? 4.384 24.803 -6.299 1.00 44.78 96 GLU A C 1
ATOM 612 O O . GLU A 1 96 ? 5.513 25.288 -6.242 1.00 44.78 96 GLU A O 1
ATOM 617 N N . ARG A 1 97 ? 3.988 23.844 -5.447 1.00 49.47 97 ARG A N 1
ATOM 618 C CA . ARG A 1 97 ? 4.915 23.102 -4.575 1.00 49.47 97 ARG A CA 1
ATOM 619 C C . ARG A 1 97 ? 6.049 22.479 -5.410 1.00 49.47 97 ARG A C 1
ATOM 621 O O . ARG A 1 97 ? 5.766 22.065 -6.549 1.00 49.47 97 ARG A O 1
ATOM 628 N N . PRO A 1 98 ? 7.272 22.340 -4.851 1.00 56.69 98 PRO A N 1
ATOM 629 C CA . PRO A 1 98 ? 8.354 21.576 -5.472 1.00 56.69 98 PRO A CA 1
ATOM 630 C C . PRO A 1 98 ? 7.834 20.250 -6.038 1.00 56.69 98 PRO A C 1
ATOM 632 O O . PRO A 1 98 ? 6.982 19.604 -5.426 1.00 56.69 98 PRO A O 1
ATOM 635 N N . THR A 1 99 ? 8.303 19.840 -7.217 1.00 63.50 99 THR A N 1
ATOM 636 C CA . THR A 1 99 ? 7.804 18.634 -7.905 1.00 63.50 99 THR A CA 1
ATOM 637 C C . THR A 1 99 ? 7.916 17.379 -7.036 1.00 63.50 99 THR A C 1
ATOM 639 O O . THR A 1 99 ? 6.987 16.573 -7.016 1.00 63.50 99 THR A O 1
ATOM 642 N N . GLU A 1 100 ? 8.973 17.269 -6.227 1.00 60.47 100 GLU A N 1
ATOM 643 C CA . GLU A 1 100 ? 9.159 16.197 -5.238 1.00 60.47 100 GLU A CA 1
ATOM 644 C C . GLU A 1 100 ? 8.040 16.144 -4.182 1.00 60.47 100 GLU A C 1
ATOM 646 O O . GLU A 1 100 ? 7.581 15.063 -3.808 1.00 60.47 100 GLU A O 1
ATOM 651 N N . GLU A 1 101 ? 7.519 17.294 -3.741 1.00 67.69 101 GLU A N 1
ATOM 652 C CA . GLU A 1 101 ? 6.425 17.362 -2.761 1.00 67.69 101 GLU A CA 1
ATOM 653 C C . GLU A 1 101 ? 5.075 16.892 -3.322 1.00 67.69 101 GLU A C 1
ATOM 655 O O . GLU A 1 101 ? 4.121 16.702 -2.563 1.00 67.69 101 GLU A O 1
ATOM 660 N N . ARG A 1 102 ? 4.951 16.716 -4.646 1.00 80.38 102 ARG A N 1
ATOM 661 C CA . ARG A 1 102 ? 3.713 16.201 -5.262 1.00 80.38 102 ARG A CA 1
ATOM 662 C C . ARG A 1 102 ? 3.602 14.689 -5.171 1.00 80.38 102 ARG A C 1
ATOM 664 O O . ARG A 1 102 ? 2.487 14.166 -5.176 1.00 80.38 102 ARG A O 1
ATOM 671 N N . PHE A 1 103 ? 4.738 14.002 -5.109 1.00 89.81 103 PHE A N 1
ATOM 672 C CA . PHE A 1 103 ? 4.802 12.545 -5.095 1.00 89.81 103 PHE A CA 1
ATOM 673 C C . PHE A 1 103 ? 5.147 11.990 -3.709 1.00 89.81 103 PHE A C 1
ATOM 675 O O . PHE A 1 103 ? 4.683 10.903 -3.372 1.00 89.81 103 PHE A O 1
ATOM 682 N N . LEU A 1 104 ? 5.870 12.747 -2.874 1.00 91.44 104 LEU A N 1
ATOM 683 C CA . LEU A 1 104 ? 6.078 12.427 -1.459 1.00 91.44 104 LEU A CA 1
ATOM 684 C C . LEU A 1 104 ? 4.984 13.043 -0.581 1.00 91.44 104 LEU A C 1
ATOM 686 O O . LEU A 1 104 ? 4.880 14.260 -0.424 1.00 91.44 104 LEU A O 1
ATOM 690 N N . LEU A 1 105 ? 4.182 12.192 0.051 1.00 89.31 105 LEU A N 1
ATOM 691 C CA . LEU A 1 105 ? 3.048 12.592 0.873 1.00 89.31 105 LEU A CA 1
ATOM 692 C C . LEU A 1 105 ? 3.487 12.902 2.313 1.00 89.31 105 LEU A C 1
ATOM 694 O O . LEU A 1 105 ? 3.277 12.121 3.237 1.00 89.31 105 LEU A O 1
ATOM 698 N N . ARG A 1 106 ? 4.079 14.085 2.506 1.00 82.62 106 ARG A N 1
ATOM 699 C CA . ARG A 1 106 ? 4.627 14.528 3.806 1.00 82.62 106 ARG A CA 1
ATOM 700 C C . ARG A 1 106 ? 3.589 15.095 4.790 1.00 82.62 106 ARG A C 1
ATOM 702 O O . ARG A 1 106 ? 3.875 15.216 5.977 1.00 82.62 106 ARG A O 1
ATOM 709 N N . ASP A 1 107 ? 2.386 15.454 4.324 1.00 81.88 107 ASP A N 1
ATOM 710 C CA . ASP A 1 107 ? 1.302 16.031 5.152 1.00 81.88 107 ASP A CA 1
ATOM 711 C C . ASP A 1 107 ? 0.608 14.931 5.981 1.00 81.88 107 ASP A C 1
ATOM 713 O O . ASP A 1 107 ? -0.523 14.519 5.696 1.00 81.88 107 ASP A O 1
ATOM 717 N N . MET A 1 108 ? 1.321 14.424 6.990 1.00 87.19 108 MET A N 1
ATOM 718 C CA . MET A 1 108 ? 0.807 13.474 7.972 1.00 87.19 108 MET A CA 1
ATOM 719 C C . MET A 1 108 ? 0.101 14.225 9.103 1.00 87.19 108 MET A C 1
ATOM 721 O O . MET A 1 108 ? 0.720 14.946 9.886 1.00 87.19 108 MET A O 1
ATOM 725 N N . LYS A 1 109 ? -1.211 14.023 9.229 1.00 88.31 109 LYS A N 1
ATOM 726 C CA . LYS A 1 109 ? -2.032 14.675 10.253 1.00 88.31 109 LYS A CA 1
ATOM 727 C C . LYS A 1 109 ? -2.352 13.720 11.380 1.00 88.31 109 LYS A C 1
ATOM 729 O O . LYS A 1 109 ? -2.872 12.633 11.152 1.00 88.31 109 LYS A O 1
ATOM 734 N N . ARG A 1 110 ? -2.094 14.144 12.613 1.00 89.62 110 ARG A N 1
ATOM 735 C CA . ARG A 1 110 ? -2.560 13.425 13.799 1.00 89.62 110 ARG A CA 1
ATOM 736 C C . ARG A 1 110 ? -4.061 13.650 13.951 1.00 89.62 110 ARG A C 1
ATOM 738 O O . ARG A 1 110 ? -4.493 14.797 13.980 1.00 89.62 110 ARG A O 1
ATOM 745 N N . VAL A 1 111 ? -4.831 12.568 14.009 1.00 85.44 111 VAL A N 1
ATOM 746 C CA . VAL A 1 111 ? -6.296 12.627 14.158 1.00 85.44 111 VAL A CA 1
ATOM 747 C C . VAL A 1 111 ? -6.743 12.239 15.563 1.00 85.44 111 VAL A C 1
ATOM 749 O O . VAL A 1 111 ? -7.744 12.760 16.034 1.00 85.44 111 VAL A O 1
ATOM 752 N N . VAL A 1 112 ? -5.979 11.382 16.251 1.00 85.19 112 VAL A N 1
ATOM 753 C CA . VAL A 1 112 ? -6.223 10.990 17.647 1.00 85.19 112 VAL A CA 1
ATOM 754 C C . VAL A 1 112 ? -4.885 10.841 18.372 1.00 85.19 112 VAL A C 1
ATOM 756 O O . VAL A 1 112 ? -3.929 10.299 17.809 1.00 85.19 112 VAL A O 1
ATOM 759 N N . LYS A 1 113 ? -4.813 11.303 19.624 1.00 88.75 113 LYS A N 1
ATOM 760 C CA . LYS A 1 113 ? -3.718 11.013 20.558 1.00 88.75 113 LYS A CA 1
ATOM 761 C C . LYS A 1 113 ? -4.279 10.830 21.961 1.00 88.75 113 LYS A C 1
ATOM 763 O O . LYS A 1 113 ? -5.014 11.688 22.429 1.00 88.75 113 LYS A O 1
ATOM 768 N N . THR A 1 114 ? -3.906 9.728 22.596 1.00 87.62 114 THR A N 1
ATOM 769 C CA . THR A 1 114 ? -4.239 9.382 23.983 1.00 87.62 114 THR A CA 1
ATOM 770 C C . THR A 1 114 ? -3.037 8.677 24.615 1.00 87.62 114 THR A C 1
ATOM 772 O O . THR A 1 114 ? -2.087 8.335 23.902 1.00 87.62 114 THR A O 1
ATOM 775 N N . ASP A 1 115 ? -3.097 8.391 25.912 1.00 86.44 115 ASP A N 1
ATOM 776 C CA . ASP A 1 115 ? -2.085 7.565 26.588 1.00 86.44 115 ASP A CA 1
ATOM 777 C C . ASP A 1 115 ? -2.108 6.106 26.109 1.00 86.44 115 ASP A C 1
ATOM 779 O O . ASP A 1 115 ? -1.100 5.414 26.167 1.00 86.44 115 ASP A O 1
ATOM 783 N N . ALA A 1 116 ? -3.240 5.649 25.566 1.00 88.62 116 ALA A N 1
ATOM 784 C CA . ALA A 1 116 ? -3.415 4.296 25.042 1.00 88.62 116 ALA A CA 1
ATOM 785 C C . ALA A 1 116 ? -2.924 4.127 23.590 1.00 88.62 116 ALA A C 1
ATOM 787 O O . ALA A 1 116 ? -2.939 3.013 23.060 1.00 88.62 116 ALA A O 1
ATOM 788 N N . GLY A 1 117 ? -2.519 5.213 22.921 1.00 91.75 117 GLY A N 1
ATOM 789 C CA . GLY A 1 117 ? -2.046 5.155 21.541 1.00 91.75 117 GLY A CA 1
ATOM 790 C C . GLY A 1 117 ? -2.325 6.402 20.706 1.00 91.75 117 GLY A C 1
ATOM 791 O O . GLY A 1 117 ? -2.752 7.455 21.190 1.00 91.75 117 GLY A O 1
ATOM 792 N N . GLU A 1 118 ? -2.072 6.290 19.406 1.00 93.06 118 GLU A N 1
ATOM 793 C CA . GLU A 1 118 ? -2.243 7.379 18.448 1.00 93.06 118 GLU A CA 1
ATOM 794 C C . GLU A 1 118 ? -2.713 6.909 17.077 1.00 93.06 118 GLU A C 1
ATOM 796 O O . GLU A 1 118 ? -2.425 5.796 16.644 1.00 93.06 118 GLU A O 1
ATOM 801 N N . MET A 1 119 ? -3.395 7.808 16.366 1.00 91.75 119 MET A N 1
ATOM 802 C CA . MET A 1 119 ? -3.723 7.635 14.959 1.00 91.75 119 MET A CA 1
ATOM 803 C C . MET A 1 119 ? -3.254 8.850 14.161 1.00 91.75 119 MET A C 1
ATOM 805 O O . MET A 1 119 ? -3.573 10.003 14.481 1.00 91.75 119 MET A O 1
ATOM 809 N N . LYS A 1 120 ? -2.510 8.582 13.090 1.00 93.00 120 LYS A N 1
ATOM 810 C CA . LYS A 1 120 ? -2.066 9.565 12.101 1.00 93.00 120 LYS A CA 1
ATOM 811 C C . LYS A 1 120 ? -2.589 9.179 10.729 1.00 93.00 120 LYS A C 1
ATOM 813 O O . LYS A 1 120 ? -2.789 8.005 10.447 1.00 93.00 120 LYS A O 1
ATOM 818 N N . VAL A 1 121 ? -2.826 10.166 9.878 1.00 91.44 121 VAL A N 1
ATOM 819 C CA . VAL A 1 121 ? -3.379 9.955 8.544 1.00 91.44 121 VAL A CA 1
ATOM 820 C C . VAL A 1 121 ? -2.637 10.818 7.546 1.00 91.44 121 VAL A C 1
ATOM 822 O O . VAL A 1 121 ? -2.563 12.039 7.691 1.00 91.44 121 VAL A O 1
ATOM 825 N N . VAL A 1 122 ? -2.121 10.174 6.511 1.00 90.31 122 VAL A N 1
ATOM 826 C CA . VAL A 1 122 ? -1.549 10.815 5.337 1.00 90.31 122 VAL A CA 1
ATOM 827 C C . VAL A 1 122 ? -2.635 10.891 4.278 1.00 90.31 122 VAL A C 1
ATOM 829 O O . VAL A 1 122 ? -3.180 9.878 3.831 1.00 90.31 122 VAL A O 1
ATOM 832 N N . ARG A 1 123 ? -2.986 12.114 3.879 1.00 85.56 123 ARG A N 1
ATOM 833 C CA . ARG A 1 123 ? -3.928 12.309 2.777 1.00 85.56 123 ARG A CA 1
ATOM 834 C C . ARG A 1 123 ? -3.202 12.075 1.459 1.00 85.56 123 ARG A C 1
ATOM 836 O O . ARG A 1 123 ? -2.198 12.731 1.200 1.00 85.56 123 ARG A O 1
ATOM 843 N N . GLY A 1 124 ? -3.740 11.201 0.616 1.00 77.38 124 GLY A N 1
ATOM 844 C CA . GLY A 1 124 ? -3.297 11.098 -0.767 1.00 77.38 124 GLY A CA 1
ATOM 845 C C . GLY A 1 124 ? -3.491 12.380 -1.588 1.00 77.38 124 GLY A C 1
ATOM 846 O O . GLY A 1 124 ? -4.055 13.372 -1.110 1.00 77.38 124 GLY A O 1
ATOM 847 N N . SER A 1 125 ? -2.984 12.359 -2.824 1.00 71.12 125 SER A N 1
ATOM 848 C CA . SER A 1 125 ? -2.831 13.524 -3.710 1.00 71.12 125 SER A CA 1
ATOM 849 C C . SER A 1 125 ? -4.073 14.431 -3.754 1.00 71.12 125 SER A C 1
ATOM 851 O O . SER A 1 125 ? -5.183 13.997 -4.067 1.00 71.12 125 SER A O 1
ATOM 853 N N . LYS A 1 126 ? -3.899 15.715 -3.406 1.00 63.06 126 LYS A N 1
ATOM 854 C CA . LYS A 1 126 ? -4.972 16.727 -3.358 1.00 63.06 126 LYS A CA 1
ATOM 855 C C . LYS A 1 126 ? -5.257 17.291 -4.753 1.00 63.06 126 LYS A C 1
ATOM 857 O O . LYS A 1 126 ? -4.912 18.433 -5.032 1.00 63.06 126 LYS A O 1
ATOM 862 N N . GLY A 1 127 ? -5.881 16.493 -5.617 1.00 57.12 127 GLY A N 1
ATOM 863 C CA . GLY A 1 127 ? -6.498 16.991 -6.853 1.00 57.12 127 GLY A CA 1
ATOM 864 C C . GLY A 1 127 ? -5.534 17.561 -7.898 1.00 57.12 127 GLY A C 1
ATOM 865 O O . GLY A 1 127 ? -5.985 18.264 -8.794 1.00 57.12 127 GLY A O 1
ATOM 866 N N . TRP A 1 128 ? -4.230 17.263 -7.806 1.00 63.84 128 TRP A N 1
ATOM 867 C CA . TRP A 1 128 ? -3.273 17.616 -8.862 1.00 63.84 128 TRP A CA 1
ATOM 868 C C . TRP A 1 128 ? -3.658 16.959 -10.196 1.00 63.84 128 TRP A C 1
ATOM 870 O O . TRP A 1 128 ? -3.592 17.600 -11.240 1.00 63.84 128 TRP A O 1
ATOM 880 N N . ILE A 1 129 ? -4.130 15.710 -10.143 1.00 69.62 129 ILE A N 1
ATOM 881 C CA . ILE A 1 129 ? -4.777 15.033 -11.267 1.00 69.62 129 ILE A CA 1
ATOM 882 C C . ILE A 1 129 ? -6.266 14.899 -10.914 1.00 69.62 129 ILE A C 1
ATOM 884 O O . ILE A 1 129 ? -6.584 14.170 -9.966 1.00 69.62 129 ILE A O 1
ATOM 888 N N . PRO A 1 130 ? -7.169 15.616 -11.611 1.00 65.44 130 PRO A N 1
ATOM 889 C CA . PRO A 1 130 ? -8.608 15.510 -11.393 1.00 65.44 130 PRO A CA 1
ATOM 890 C C . PRO A 1 130 ? -9.108 14.069 -11.538 1.00 65.44 130 PRO A C 1
ATOM 892 O O . PRO A 1 130 ? -8.580 13.303 -12.341 1.00 65.44 130 PRO A O 1
ATOM 895 N N . ASP A 1 131 ? -10.120 13.712 -10.746 1.00 66.50 131 ASP A N 1
ATOM 896 C CA . ASP A 1 131 ? -10.845 12.431 -10.805 1.00 66.50 131 ASP A CA 1
ATOM 897 C C . ASP A 1 131 ? -10.001 11.155 -10.630 1.00 66.50 131 ASP A C 1
ATOM 899 O O . ASP A 1 131 ? -10.481 10.043 -10.862 1.00 66.50 131 ASP A O 1
ATOM 903 N N . MET A 1 132 ? -8.759 11.280 -10.152 1.00 69.75 132 MET A N 1
ATOM 904 C CA . MET A 1 132 ? -7.977 10.119 -9.740 1.00 69.75 132 MET A CA 1
ATOM 905 C C . MET A 1 132 ? -8.505 9.555 -8.415 1.00 69.75 132 MET A C 1
ATOM 907 O O . MET A 1 132 ? -8.649 10.313 -7.447 1.00 69.75 132 MET A O 1
ATOM 911 N N . PRO A 1 133 ? -8.755 8.231 -8.331 1.00 69.06 133 PRO A N 1
ATOM 912 C CA . PRO A 1 133 ? -9.094 7.582 -7.074 1.00 69.06 133 PRO A CA 1
ATOM 913 C C . PRO A 1 133 ? -8.034 7.897 -6.022 1.00 69.06 133 PRO A C 1
ATOM 915 O O . PRO A 1 133 ? -6.835 7.795 -6.291 1.00 69.06 133 PRO A O 1
ATOM 918 N N . ASN A 1 134 ? -8.483 8.294 -4.835 1.00 78.25 134 ASN A N 1
ATOM 919 C CA . ASN A 1 134 ? -7.598 8.756 -3.781 1.00 78.25 134 ASN A CA 1
ATOM 920 C C . ASN A 1 134 ? -7.709 7.846 -2.562 1.00 78.25 134 ASN A C 1
ATOM 922 O O . ASN A 1 134 ? -8.789 7.700 -1.987 1.00 78.25 134 ASN A O 1
ATOM 926 N N . ILE A 1 135 ? -6.582 7.262 -2.166 1.00 87.69 135 ILE A N 1
ATOM 927 C CA . ILE A 1 135 ? -6.457 6.511 -0.921 1.00 87.69 135 ILE A CA 1
ATOM 928 C C . ILE A 1 135 ? -5.823 7.427 0.123 1.00 87.69 135 ILE A C 1
ATOM 930 O O . ILE A 1 135 ? -4.850 8.139 -0.140 1.00 87.69 135 ILE A O 1
ATOM 934 N N . HIS A 1 136 ? -6.373 7.419 1.331 1.00 89.62 136 HIS A N 1
ATOM 935 C CA . HIS A 1 136 ? -5.698 7.963 2.500 1.00 89.62 136 HIS A CA 1
ATOM 936 C C . HIS A 1 136 ? -5.045 6.819 3.275 1.00 89.62 136 HIS A C 1
ATOM 938 O O . HIS A 1 136 ? -5.621 5.740 3.390 1.00 89.62 136 HIS A O 1
ATOM 944 N N . VAL A 1 137 ? -3.843 7.045 3.800 1.00 93.62 137 VAL A N 1
ATOM 945 C CA . VAL A 1 137 ? -3.098 6.027 4.550 1.00 93.62 137 VAL A CA 1
ATOM 946 C C . VAL A 1 137 ? -3.150 6.378 6.028 1.00 93.62 137 VAL A C 1
ATOM 948 O O . VAL A 1 137 ? -2.662 7.430 6.439 1.00 93.62 137 VAL A O 1
ATOM 951 N N . GLY A 1 138 ? -3.780 5.522 6.823 1.00 94.06 138 GLY A N 1
ATOM 952 C CA . GLY A 1 138 ? -3.821 5.616 8.273 1.00 94.06 138 GLY A CA 1
ATOM 953 C C . GLY A 1 138 ? -2.707 4.799 8.921 1.00 94.06 138 GLY A C 1
ATOM 954 O O . GLY A 1 138 ? -2.387 3.699 8.482 1.00 94.06 138 GLY A O 1
ATOM 955 N N . PHE A 1 139 ? -2.148 5.341 9.993 1.00 96.31 139 PHE A N 1
ATOM 956 C CA . PHE A 1 139 ? -1.179 4.700 10.869 1.00 96.31 139 PHE A CA 1
ATOM 957 C C . PHE A 1 139 ? -1.758 4.711 12.274 1.00 96.31 139 PHE A C 1
ATOM 959 O O . PHE A 1 139 ? -2.009 5.786 12.822 1.00 96.31 139 PHE A O 1
ATOM 966 N N . VAL A 1 140 ? -1.992 3.532 12.839 1.00 95.81 140 VAL A N 1
ATOM 967 C CA . VAL A 1 140 ? -2.523 3.363 14.191 1.00 95.81 140 VAL A CA 1
ATOM 968 C C . VAL A 1 140 ? -1.464 2.674 15.038 1.00 95.81 140 VAL A C 1
ATOM 970 O O . VAL A 1 140 ? -1.015 1.581 14.697 1.00 95.81 140 VAL A O 1
ATOM 973 N N . THR A 1 141 ? -1.096 3.306 16.148 1.00 96.69 141 THR A N 1
ATOM 974 C CA . THR A 1 141 ? -0.252 2.714 17.188 1.00 96.69 141 THR A CA 1
ATOM 975 C C . THR A 1 141 ? -1.091 2.544 18.444 1.00 96.69 141 THR A C 1
ATOM 977 O O . THR A 1 141 ? -1.747 3.491 18.875 1.00 96.69 141 THR A O 1
ATOM 980 N N . MET A 1 142 ? -1.070 1.353 19.027 1.00 95.88 142 MET A N 1
ATOM 981 C CA . MET A 1 142 ? -1.808 1.013 20.241 1.00 95.88 142 MET A CA 1
ATOM 982 C C . MET A 1 142 ? -0.848 0.463 21.293 1.00 95.88 142 MET A C 1
ATOM 984 O O . MET A 1 142 ? -0.118 -0.496 21.029 1.00 95.88 142 MET A O 1
ATOM 988 N N . GLU A 1 143 ? -0.874 1.046 22.489 1.00 95.19 143 GLU A N 1
ATOM 989 C CA . GLU A 1 143 ? -0.092 0.568 23.631 1.00 95.19 143 GLU A CA 1
ATOM 990 C C . GLU A 1 143 ? -0.569 -0.820 24.095 1.00 95.19 143 GLU A C 1
ATOM 992 O O . GLU A 1 143 ? -1.683 -1.236 23.747 1.00 95.19 143 GLU A O 1
ATOM 997 N N . PRO A 1 144 ? 0.249 -1.573 24.849 1.00 91.25 144 PRO A N 1
ATOM 998 C CA . PRO A 1 144 ? -0.183 -2.791 25.535 1.00 91.25 144 PRO A CA 1
ATOM 999 C C . PRO A 1 144 ? -1.505 -2.602 26.289 1.00 91.25 144 PRO A C 1
ATOM 1001 O O . PRO A 1 144 ? -1.741 -1.550 26.882 1.00 91.25 144 PRO A O 1
ATOM 1004 N N . ASN A 1 145 ? -2.359 -3.627 26.294 1.00 85.88 145 ASN A N 1
ATOM 1005 C CA . ASN A 1 145 ? -3.617 -3.634 27.053 1.00 85.88 145 ASN A CA 1
ATOM 1006 C C . ASN A 1 145 ? -4.577 -2.462 26.745 1.00 85.88 145 ASN A C 1
ATOM 1008 O O . ASN A 1 145 ? -5.284 -1.969 27.626 1.00 85.88 145 ASN A O 1
ATOM 1012 N N . SER A 1 146 ? -4.635 -2.034 25.482 1.00 88.94 146 SER A N 1
ATOM 1013 C CA . SER A 1 146 ? -5.462 -0.908 25.026 1.00 88.94 146 SER A CA 1
ATOM 1014 C C . SER A 1 146 ? -6.665 -1.330 24.172 1.00 88.94 146 SER A C 1
ATOM 1016 O O . SER A 1 146 ? -6.686 -2.399 23.553 1.00 88.94 146 SER A O 1
ATOM 1018 N N . LEU A 1 147 ? -7.678 -0.455 24.119 1.00 88.62 147 LEU A N 1
ATOM 1019 C CA . LEU A 1 147 ? -8.910 -0.624 23.345 1.00 88.62 147 LEU A CA 1
ATOM 1020 C C . LEU A 1 147 ? -9.094 0.537 22.362 1.00 88.62 147 LEU A C 1
ATOM 1022 O O . LEU A 1 147 ? -9.219 1.694 22.755 1.00 88.62 147 LEU A O 1
ATOM 1026 N N . PHE A 1 148 ? -9.215 0.201 21.084 1.00 89.25 148 PHE A N 1
ATOM 1027 C CA . PHE A 1 148 ? -9.772 1.076 20.066 1.00 89.25 148 PHE A CA 1
ATOM 1028 C C . PHE A 1 148 ? -11.296 0.959 20.120 1.00 89.25 148 PHE A C 1
ATOM 1030 O O . PHE A 1 148 ? -11.866 -0.064 19.733 1.00 89.25 148 PHE A O 1
ATOM 1037 N N . ILE A 1 149 ? -11.934 1.982 20.684 1.00 88.38 149 ILE A N 1
ATOM 1038 C CA . ILE A 1 149 ? -13.336 1.940 21.109 1.00 88.38 149 ILE A CA 1
ATOM 1039 C C . ILE A 1 149 ? -14.331 1.668 19.962 1.00 88.38 149 ILE A C 1
ATOM 1041 O O . ILE A 1 149 ? -14.053 2.026 18.812 1.00 88.38 149 ILE A O 1
ATOM 1045 N N . PRO A 1 150 ? -15.507 1.074 20.272 1.00 90.88 150 PRO A N 1
ATOM 1046 C CA . PRO A 1 150 ? -16.505 0.706 19.273 1.00 90.88 150 PRO A CA 1
ATOM 1047 C C . PRO A 1 150 ? -17.011 1.884 18.435 1.00 90.88 150 PRO A C 1
ATOM 1049 O O . PRO A 1 150 ? -17.629 2.816 18.956 1.00 90.88 150 PRO A O 1
ATOM 1052 N N . GLN A 1 151 ? -16.811 1.804 17.123 1.00 91.75 151 GLN A N 1
ATOM 1053 C CA . GLN A 1 151 ? -17.230 2.821 16.159 1.00 91.75 151 GLN A CA 1
ATOM 1054 C C . GLN A 1 151 ? -17.521 2.203 14.789 1.00 91.75 151 GLN A C 1
ATOM 1056 O O . GLN A 1 151 ? -17.119 1.075 14.518 1.00 91.75 151 GLN A O 1
ATOM 1061 N N . TYR A 1 152 ? -18.181 2.948 13.910 1.00 92.50 152 TYR A N 1
ATOM 1062 C CA . TYR A 1 152 ? -18.218 2.660 12.475 1.00 92.50 152 TYR A CA 1
ATOM 1063 C C . TYR A 1 152 ? -17.698 3.864 11.691 1.00 92.50 152 TYR A C 1
ATOM 1065 O O . TYR A 1 152 ? -17.716 4.993 12.189 1.00 92.50 152 TYR A O 1
ATOM 1073 N N . LEU A 1 153 ? -17.219 3.617 10.471 1.00 90.56 153 LEU A N 1
ATOM 1074 C CA . LEU A 1 153 ? -16.779 4.664 9.551 1.00 90.56 153 LEU A CA 1
ATOM 1075 C C . LEU A 1 153 ? -17.699 4.733 8.337 1.00 90.56 153 LEU A C 1
ATOM 1077 O O . LEU A 1 153 ? -18.303 3.735 7.952 1.00 90.56 153 LEU A O 1
ATOM 1081 N N . ASP A 1 154 ? -17.733 5.885 7.685 1.00 88.69 154 ASP A N 1
ATOM 1082 C CA . ASP A 1 154 ? -18.320 6.068 6.353 1.00 88.69 154 ASP A CA 1
ATOM 1083 C C . ASP A 1 154 ? -17.412 5.583 5.205 1.00 88.69 154 ASP A C 1
ATOM 1085 O O . ASP A 1 154 ? -17.716 5.811 4.038 1.00 88.69 154 ASP A O 1
ATOM 1089 N N . SER A 1 155 ? -16.310 4.906 5.529 1.00 88.06 155 SER A N 1
ATOM 1090 C CA . SER A 1 155 ? -15.293 4.450 4.584 1.00 88.06 155 SER A CA 1
ATOM 1091 C C . SER A 1 155 ? -14.957 2.980 4.786 1.00 88.06 155 SER A C 1
ATOM 1093 O O . SER A 1 155 ? -14.931 2.475 5.910 1.00 88.06 155 SER A O 1
ATOM 1095 N N . ASP A 1 156 ? -14.645 2.311 3.679 1.00 89.50 156 ASP A N 1
ATOM 1096 C CA . ASP A 1 156 ? -14.059 0.977 3.688 1.00 89.50 156 ASP A CA 1
ATOM 1097 C C . ASP A 1 156 ? -12.634 1.036 4.261 1.00 89.50 156 ASP A C 1
ATOM 1099 O O . ASP A 1 156 ? -11.838 1.912 3.903 1.00 89.50 156 ASP A O 1
ATOM 1103 N N . LEU A 1 157 ? -12.309 0.088 5.143 1.00 92.31 157 LEU A N 1
ATOM 1104 C CA . LEU A 1 157 ? -10.980 -0.049 5.731 1.00 92.31 157 LEU A CA 1
ATOM 1105 C C . LEU A 1 157 ? -10.340 -1.363 5.312 1.00 92.31 157 LEU A C 1
ATOM 1107 O O . LEU A 1 157 ? -10.891 -2.439 5.552 1.00 92.31 157 LEU A O 1
ATOM 1111 N N . ILE A 1 158 ? -9.123 -1.278 4.782 1.00 95.56 158 ILE A N 1
ATOM 1112 C CA . ILE A 1 158 ? -8.223 -2.427 4.683 1.00 95.56 158 ILE A CA 1
ATOM 1113 C C . ILE A 1 158 ? -7.122 -2.231 5.707 1.00 95.56 158 ILE A C 1
ATOM 1115 O O . ILE A 1 158 ? -6.343 -1.291 5.607 1.00 95.56 158 ILE A O 1
ATOM 1119 N N . LEU A 1 159 ? -7.083 -3.109 6.700 1.00 97.12 159 LEU A N 1
ATOM 1120 C CA . LEU A 1 159 ? -6.071 -3.131 7.744 1.00 97.12 159 LEU A CA 1
ATOM 1121 C C . LEU A 1 159 ? -4.935 -4.056 7.327 1.00 97.12 159 LEU A C 1
ATOM 1123 O O . LEU A 1 159 ? -5.199 -5.155 6.848 1.00 97.12 159 LEU A O 1
ATOM 1127 N N . PHE A 1 160 ? -3.702 -3.636 7.570 1.00 98.00 160 PHE A N 1
ATOM 1128 C CA . PHE A 1 160 ? -2.493 -4.442 7.517 1.00 98.00 160 PHE A CA 1
ATOM 1129 C C . PHE A 1 160 ? -1.802 -4.358 8.879 1.00 98.00 160 PHE A C 1
ATOM 1131 O O . PHE A 1 160 ? -1.397 -3.277 9.319 1.00 98.00 160 PHE A O 1
ATOM 1138 N N . ILE A 1 161 ? -1.690 -5.491 9.572 1.00 97.75 161 ILE A N 1
ATOM 1139 C CA . ILE A 1 161 ? -0.970 -5.557 10.844 1.00 97.75 161 ILE A CA 1
ATOM 1140 C C . ILE A 1 161 ? 0.523 -5.554 10.534 1.00 97.75 161 ILE A C 1
ATOM 1142 O O . ILE A 1 161 ? 1.091 -6.573 10.147 1.00 97.75 161 ILE A O 1
ATOM 1146 N N . HIS A 1 162 ? 1.166 -4.400 10.685 1.00 97.06 162 HIS A N 1
ATOM 1147 C CA . HIS A 1 162 ? 2.592 -4.264 10.416 1.00 97.06 162 HIS A CA 1
ATOM 1148 C C . HIS A 1 162 ? 3.427 -4.922 11.523 1.00 97.06 162 HIS A C 1
ATOM 1150 O O . HIS A 1 162 ? 4.377 -5.649 11.236 1.00 97.06 162 HIS A O 1
ATOM 1156 N N . ARG A 1 163 ? 3.046 -4.715 12.791 1.00 96.00 163 ARG A N 1
ATOM 1157 C CA . ARG A 1 163 ? 3.741 -5.287 13.952 1.00 96.00 163 ARG A CA 1
ATOM 1158 C C . ARG A 1 163 ? 2.786 -5.526 15.115 1.00 96.00 163 ARG A C 1
ATOM 1160 O O . ARG A 1 163 ? 1.992 -4.650 15.437 1.00 96.00 163 ARG A O 1
ATOM 1167 N N . GLY A 1 164 ? 2.941 -6.663 15.786 1.00 94.75 164 GLY A N 1
ATOM 1168 C CA . GLY A 1 164 ? 2.191 -7.024 16.990 1.00 94.75 164 GLY A CA 1
ATOM 1169 C C . GLY A 1 164 ? 0.986 -7.910 16.686 1.00 94.75 164 GLY A C 1
ATOM 1170 O O . GLY A 1 164 ? 0.866 -8.476 15.596 1.00 94.75 164 GLY A O 1
ATOM 1171 N N . GLU A 1 165 ? 0.101 -8.032 17.668 1.00 93.19 165 GLU A N 1
ATOM 1172 C CA . GLU A 1 165 ? -1.124 -8.820 17.571 1.00 93.19 165 GLU A CA 1
ATOM 1173 C C . GLU A 1 165 ? -2.324 -7.987 18.011 1.00 93.19 165 GLU A C 1
ATOM 1175 O O . GLU A 1 165 ? -2.243 -7.156 18.915 1.00 93.19 165 GLU A O 1
ATOM 1180 N N . ALA A 1 166 ? -3.450 -8.204 17.345 1.00 92.38 166 ALA A N 1
ATOM 1181 C CA . ALA A 1 166 ? -4.687 -7.495 17.604 1.00 92.38 166 ALA A CA 1
ATOM 1182 C C . ALA A 1 166 ? -5.838 -8.483 17.672 1.00 92.38 166 ALA A C 1
ATOM 1184 O O . ALA A 1 166 ? -5.914 -9.420 16.878 1.00 92.38 166 ALA A O 1
ATOM 1185 N N . ARG A 1 167 ? -6.810 -8.225 18.538 1.00 93.31 167 ARG A N 1
ATOM 1186 C CA . ARG A 1 167 ? -8.137 -8.808 18.374 1.00 93.31 167 ARG A CA 1
ATOM 1187 C C . ARG A 1 167 ? -9.098 -7.759 17.855 1.00 93.31 167 ARG A C 1
ATOM 1189 O O . ARG A 1 167 ? -9.280 -6.724 18.485 1.00 93.31 167 ARG A O 1
ATOM 1196 N N . ILE A 1 168 ? -9.724 -8.045 16.723 1.00 93.50 168 ILE A N 1
ATOM 1197 C CA . ILE A 1 168 ? -10.689 -7.161 16.077 1.00 93.50 168 ILE A CA 1
ATOM 1198 C C . ILE A 1 168 ? -12.071 -7.792 16.158 1.00 93.50 168 ILE A C 1
ATOM 1200 O O . ILE A 1 168 ? -12.276 -8.907 15.671 1.00 93.50 168 ILE A O 1
ATOM 1204 N N . GLY A 1 169 ? -13.005 -7.069 16.769 1.00 91.38 169 GLY A N 1
ATOM 1205 C CA . GLY A 1 169 ? -14.430 -7.367 16.716 1.00 91.38 169 GLY A CA 1
ATOM 1206 C C . GLY A 1 169 ? -15.088 -6.512 15.643 1.00 91.38 169 GLY A C 1
ATOM 1207 O O . GLY A 1 169 ? -14.848 -5.310 15.600 1.00 91.38 169 GLY A O 1
ATOM 1208 N N . SER A 1 170 ? -15.903 -7.097 14.768 1.00 93.06 170 SER A N 1
ATOM 1209 C CA . SER A 1 170 ? -16.671 -6.343 13.768 1.00 93.06 170 SER A CA 1
ATOM 1210 C C . SER A 1 170 ? -18.034 -6.973 13.508 1.00 93.06 170 SER A C 1
ATOM 1212 O O . SER A 1 170 ? -18.207 -8.179 13.676 1.00 93.06 170 SER A O 1
ATOM 1214 N N . ILE A 1 171 ? -19.013 -6.164 13.107 1.00 90.31 171 ILE A N 1
ATOM 1215 C CA . ILE A 1 171 ? -20.336 -6.656 12.718 1.00 90.31 171 ILE A CA 1
ATOM 1216 C C . ILE A 1 171 ? -20.306 -7.157 11.272 1.00 90.31 171 ILE A C 1
ATOM 1218 O O . ILE A 1 171 ? -19.988 -6.411 10.339 1.00 90.31 171 ILE A O 1
ATOM 1222 N N . TYR A 1 172 ? -20.696 -8.416 11.081 1.00 86.06 172 TYR A N 1
ATOM 1223 C CA . TYR A 1 172 ? -20.858 -9.053 9.780 1.00 86.06 172 TYR A CA 1
ATOM 1224 C C . TYR A 1 172 ? -22.185 -9.808 9.719 1.00 86.06 172 TYR A C 1
ATOM 1226 O O . TYR A 1 172 ? -22.384 -10.757 10.469 1.00 86.06 172 TYR A O 1
ATOM 1234 N N . LYS A 1 173 ? -23.063 -9.424 8.779 1.00 85.69 173 LYS A N 1
ATOM 1235 C CA . LYS A 1 173 ? -24.421 -9.991 8.646 1.00 85.69 173 LYS A CA 1
ATOM 1236 C C . LYS A 1 173 ? -25.160 -10.023 9.991 1.00 85.69 173 LYS A C 1
ATOM 1238 O O . LYS A 1 173 ? -25.644 -11.069 10.404 1.00 85.69 173 LYS A O 1
ATOM 1243 N N . ASP A 1 174 ? -25.166 -8.876 10.666 1.00 83.50 174 ASP A N 1
ATOM 1244 C CA . ASP A 1 174 ? -25.850 -8.644 11.946 1.00 83.50 174 ASP A CA 1
ATOM 1245 C C . ASP A 1 174 ? -25.287 -9.417 13.154 1.00 83.50 174 ASP A C 1
ATOM 1247 O O . ASP A 1 174 ? -25.809 -9.304 14.261 1.00 83.50 174 ASP A O 1
ATOM 1251 N N . GLU A 1 175 ? -24.174 -10.137 12.984 1.00 86.94 175 GLU A N 1
ATOM 1252 C CA . GLU A 1 175 ? -23.481 -10.842 14.062 1.00 86.94 175 GLU A CA 1
ATOM 1253 C C . GLU A 1 175 ? -22.124 -10.201 14.373 1.00 86.94 175 GLU A C 1
ATOM 1255 O O . GLU A 1 175 ? -21.377 -9.811 13.471 1.00 86.94 175 GLU A O 1
ATOM 1260 N N . LEU A 1 176 ? -21.771 -10.137 15.660 1.00 86.94 176 LEU A N 1
ATOM 1261 C CA . LEU A 1 176 ? -20.416 -9.794 16.083 1.00 86.94 176 LEU A CA 1
ATOM 1262 C C . LEU A 1 176 ? -19.483 -10.973 15.807 1.00 86.94 176 LEU A C 1
ATOM 1264 O O . LEU A 1 176 ? -19.628 -12.052 16.383 1.00 86.94 176 LEU A O 1
ATOM 1268 N N . ILE A 1 177 ? -18.485 -10.740 14.964 1.00 88.19 177 ILE A N 1
ATOM 1269 C CA . ILE A 1 177 ? -17.393 -11.676 14.726 1.00 88.19 177 ILE A CA 1
ATOM 1270 C C . ILE A 1 177 ? -16.105 -11.128 15.331 1.00 88.19 177 ILE A C 1
ATOM 1272 O O . ILE A 1 177 ? -15.759 -9.967 15.128 1.00 88.19 177 ILE A O 1
ATOM 1276 N N . GLU A 1 178 ? -15.366 -11.983 16.033 1.00 88.81 178 GLU A N 1
ATOM 1277 C CA . GLU A 1 178 ? -14.020 -11.663 16.504 1.00 88.81 178 GLU A CA 1
ATOM 1278 C C . GLU A 1 178 ? -12.956 -12.419 15.705 1.00 88.81 178 GLU A C 1
ATOM 1280 O O . GLU A 1 178 ? -13.123 -13.582 15.301 1.00 88.81 178 GLU A O 1
ATOM 1285 N N . ARG A 1 179 ? -11.834 -11.739 15.475 1.00 89.81 179 ARG A N 1
ATOM 1286 C CA . ARG A 1 179 ? -10.652 -12.284 14.813 1.00 89.81 179 ARG A CA 1
ATOM 1287 C C . ARG A 1 179 ? -9.399 -11.865 15.555 1.00 89.81 179 ARG A C 1
ATOM 1289 O O . ARG A 1 179 ? -9.222 -10.689 15.847 1.00 89.81 179 ARG A O 1
ATOM 1296 N N . ARG A 1 180 ? -8.529 -12.836 15.827 1.00 93.44 180 ARG A N 1
ATOM 1297 C CA . ARG A 1 180 ? -7.149 -12.579 16.237 1.00 93.44 180 ARG A CA 1
ATOM 1298 C C . ARG A 1 180 ? -6.322 -12.398 14.968 1.00 93.44 180 ARG A C 1
ATOM 1300 O O . ARG A 1 180 ? -6.380 -13.256 14.089 1.00 93.44 180 ARG A O 1
ATOM 1307 N N . LEU A 1 181 ? -5.630 -11.275 14.873 1.00 94.88 181 LEU A N 1
ATOM 1308 C CA . LEU A 1 181 ? -4.767 -10.896 13.769 1.00 94.88 181 LEU A CA 1
ATOM 1309 C C . LEU A 1 181 ? -3.339 -10.747 14.283 1.00 94.88 181 LEU A C 1
ATOM 1311 O O . LEU A 1 181 ? -3.127 -10.253 15.389 1.00 94.88 181 LEU A O 1
ATOM 1315 N N . LYS A 1 182 ? -2.371 -11.139 13.467 1.00 95.12 182 LYS A N 1
ATOM 1316 C CA . LYS A 1 182 ? -0.935 -11.044 13.754 1.00 95.12 182 LYS A CA 1
ATOM 1317 C C . LYS A 1 182 ? -0.204 -10.301 12.644 1.00 95.12 182 LYS A C 1
ATOM 1319 O O . LYS A 1 182 ? -0.768 -10.100 11.570 1.00 95.12 182 LYS A O 1
ATOM 1324 N N . SER A 1 183 ? 1.060 -9.955 12.873 1.00 96.88 183 SER A N 1
ATOM 1325 C CA . SER A 1 183 ? 1.936 -9.360 11.856 1.00 96.88 183 SER A CA 1
ATOM 1326 C C . SER A 1 183 ? 1.799 -10.048 10.487 1.00 96.88 183 SER A C 1
ATOM 1328 O O . SER A 1 183 ? 1.874 -11.276 10.371 1.00 96.88 183 SER A O 1
ATOM 1330 N N . GLY A 1 184 ? 1.586 -9.244 9.450 1.00 96.56 184 GLY A N 1
ATOM 1331 C CA . GLY A 1 184 ? 1.347 -9.687 8.079 1.00 96.56 184 GLY A CA 1
ATOM 1332 C C . GLY A 1 184 ? -0.125 -9.867 7.715 1.00 96.56 184 GLY A C 1
ATOM 1333 O O . GLY A 1 184 ? -0.435 -9.950 6.528 1.00 96.56 184 GLY A O 1
ATOM 1334 N N . ASP A 1 185 ? -1.040 -9.933 8.685 1.00 97.69 185 ASP A N 1
ATOM 1335 C CA . ASP A 1 185 ? -2.460 -10.124 8.397 1.00 97.69 185 ASP A CA 1
ATOM 1336 C C . ASP A 1 185 ? -3.089 -8.884 7.762 1.00 97.69 185 ASP A C 1
ATOM 1338 O O . ASP A 1 185 ? -2.947 -7.758 8.241 1.00 97.69 185 ASP A O 1
ATOM 1342 N N . VAL A 1 186 ? -3.853 -9.141 6.705 1.00 97.50 186 VAL A N 1
ATOM 1343 C CA . VAL A 1 186 ? -4.718 -8.198 6.010 1.00 97.50 186 VAL A CA 1
ATOM 1344 C C . VAL A 1 186 ? -6.169 -8.517 6.350 1.00 97.50 186 VAL A C 1
ATOM 1346 O O . VAL A 1 186 ? -6.595 -9.676 6.276 1.00 97.50 186 VAL A O 1
ATOM 1349 N N . TYR A 1 187 ? -6.946 -7.499 6.715 1.00 96.19 187 TYR A N 1
ATOM 1350 C CA . TYR A 1 187 ? -8.353 -7.657 7.081 1.00 96.19 187 TYR A CA 1
ATOM 1351 C C . TYR A 1 187 ? -9.204 -6.480 6.605 1.00 96.19 187 TYR A C 1
ATOM 1353 O O . TYR A 1 187 ? -8.830 -5.324 6.788 1.00 96.19 187 TYR A O 1
ATOM 1361 N N . ARG A 1 188 ? -10.366 -6.770 6.007 1.00 94.44 188 ARG A N 1
ATOM 1362 C CA . ARG A 1 188 ? -11.320 -5.744 5.558 1.00 94.44 188 ARG A CA 1
ATOM 1363 C C . ARG A 1 188 ? -12.413 -5.503 6.593 1.00 94.44 188 ARG A C 1
ATOM 1365 O O . ARG A 1 188 ? -13.102 -6.449 6.977 1.00 94.44 188 ARG A O 1
ATOM 1372 N N . ILE A 1 189 ? -12.658 -4.235 6.910 1.00 93.19 189 ILE A N 1
ATOM 1373 C CA . ILE A 1 189 ? -13.841 -3.772 7.641 1.00 93.19 189 ILE A CA 1
ATOM 1374 C C . ILE A 1 189 ? -14.694 -2.928 6.681 1.00 93.19 189 ILE A C 1
ATOM 1376 O O . ILE A 1 189 ? -14.215 -1.898 6.208 1.00 93.19 189 ILE A O 1
ATOM 1380 N N . PRO A 1 190 ? -15.927 -3.363 6.355 1.00 91.88 190 PRO A N 1
ATOM 1381 C CA . PRO A 1 190 ? -16.825 -2.605 5.487 1.00 91.88 190 PRO A CA 1
ATOM 1382 C C . PRO A 1 190 ? -17.200 -1.232 6.057 1.00 91.88 190 PRO A C 1
ATOM 1384 O O . PRO A 1 190 ? -17.380 -1.098 7.268 1.00 91.88 190 PRO A O 1
ATOM 1387 N N . ALA A 1 191 ? -17.435 -0.253 5.179 1.00 90.62 191 ALA A N 1
ATOM 1388 C CA . ALA A 1 191 ? -18.099 0.993 5.564 1.00 90.62 191 ALA A CA 1
ATOM 1389 C C . ALA A 1 191 ? -19.437 0.698 6.274 1.00 90.62 191 ALA A C 1
ATOM 1391 O O . ALA A 1 191 ? -20.179 -0.207 5.884 1.00 90.62 191 ALA A O 1
ATOM 1392 N N . GLY A 1 192 ? -19.732 1.437 7.342 1.00 90.31 192 GLY A N 1
ATOM 1393 C CA . GLY A 1 192 ? -20.925 1.277 8.177 1.00 90.31 192 GLY A CA 1
ATOM 1394 C C . GLY A 1 192 ? -20.901 0.081 9.139 1.00 90.31 192 GLY A C 1
ATOM 1395 O O . GLY A 1 192 ? -21.721 0.028 10.055 1.00 90.31 192 GLY A O 1
ATOM 1396 N N . SER A 1 193 ? -19.961 -0.862 9.006 1.00 92.19 193 SER A N 1
ATOM 1397 C CA . SER A 1 193 ? -19.816 -1.951 9.978 1.00 92.19 193 SER A CA 1
ATOM 1398 C C . SER A 1 193 ? -19.205 -1.421 11.274 1.00 92.19 193 SER A C 1
ATOM 1400 O O . SER A 1 193 ? -18.088 -0.908 11.279 1.00 92.19 193 SER A O 1
ATOM 1402 N N . THR A 1 194 ? -19.914 -1.591 12.394 1.00 93.94 194 THR A N 1
ATOM 1403 C CA . THR A 1 194 ? -19.351 -1.284 13.719 1.00 93.94 194 THR A CA 1
ATOM 1404 C C . THR A 1 194 ? -18.219 -2.254 14.038 1.00 93.94 194 THR A C 1
ATOM 1406 O O . THR A 1 194 ? -18.353 -3.460 13.819 1.00 93.94 194 THR A O 1
ATOM 1409 N N . PHE A 1 195 ? -17.113 -1.738 14.564 1.00 94.69 195 PHE A N 1
ATOM 1410 C CA . PHE A 1 195 ? -15.946 -2.514 14.952 1.00 94.69 195 PHE A CA 1
ATOM 1411 C C . PHE A 1 195 ? -15.235 -1.921 16.171 1.00 94.69 195 PHE A C 1
ATOM 1413 O O . PHE A 1 195 ? -15.426 -0.757 16.517 1.00 94.69 195 PHE A O 1
ATOM 1420 N N . TYR A 1 196 ? -14.391 -2.734 16.798 1.00 93.19 196 TYR A N 1
ATOM 1421 C CA . TYR A 1 196 ? -13.396 -2.339 17.793 1.00 93.19 196 TYR A CA 1
ATOM 1422 C C . TYR A 1 196 ? -12.115 -3.147 17.576 1.00 93.19 196 TYR A C 1
ATOM 1424 O O . TYR A 1 196 ? -12.139 -4.219 16.965 1.00 93.19 196 TYR A O 1
ATOM 1432 N N . ALA A 1 197 ? -10.998 -2.657 18.103 1.00 92.94 197 ALA A N 1
ATOM 1433 C CA . ALA A 1 197 ? -9.733 -3.385 18.109 1.00 92.94 197 ALA A CA 1
ATOM 1434 C C . ALA A 1 197 ? -9.131 -3.377 19.509 1.00 92.94 197 ALA A C 1
ATOM 1436 O O . ALA A 1 197 ? -9.303 -2.423 20.259 1.00 92.94 197 ALA A O 1
ATOM 1437 N N . VAL A 1 198 ? -8.429 -4.442 19.868 1.00 91.38 198 VAL A N 1
ATOM 1438 C CA . VAL A 1 198 ? -7.836 -4.602 21.192 1.00 91.38 198 VAL A CA 1
ATOM 1439 C C . VAL A 1 198 ? -6.407 -5.081 21.034 1.00 91.38 198 VAL A C 1
ATOM 1441 O O . VAL A 1 198 ? -6.178 -6.087 20.358 1.00 91.38 198 VAL A O 1
ATOM 1444 N N . ASN A 1 199 ? -5.468 -4.390 21.675 1.00 92.62 199 ASN A N 1
ATOM 1445 C CA . ASN A 1 199 ? -4.118 -4.906 21.852 1.00 92.62 199 ASN A CA 1
ATOM 1446 C C . ASN A 1 199 ? -4.087 -5.716 23.152 1.00 92.62 199 ASN A C 1
ATOM 1448 O O . ASN A 1 199 ? -4.217 -5.160 24.240 1.00 92.62 199 ASN A O 1
ATOM 1452 N N . THR A 1 200 ? -3.969 -7.037 23.024 1.00 80.50 200 THR A N 1
ATOM 1453 C CA . THR A 1 200 ? -3.988 -7.979 24.154 1.00 80.50 200 THR A CA 1
ATOM 1454 C C . THR A 1 200 ? -2.586 -8.277 24.688 1.00 80.50 200 THR A C 1
ATOM 1456 O O . THR A 1 200 ? -2.450 -9.125 25.562 1.00 80.50 200 THR A O 1
ATOM 1459 N N . ALA A 1 201 ? -1.537 -7.691 24.105 1.00 81.06 201 ALA A N 1
ATOM 1460 C CA . ALA A 1 201 ? -0.165 -7.980 24.495 1.00 81.06 201 ALA A CA 1
ATOM 1461 C C . ALA A 1 201 ? 0.206 -7.246 25.792 1.00 81.06 201 ALA A C 1
ATOM 1463 O O . ALA A 1 201 ? -0.152 -6.083 25.963 1.00 81.06 201 ALA A O 1
ATOM 1464 N N . ASP A 1 202 ? 0.998 -7.899 26.648 1.00 75.50 202 ASP A N 1
ATOM 1465 C CA . ASP A 1 202 ? 1.432 -7.367 27.953 1.00 75.50 202 ASP A CA 1
ATOM 1466 C C . ASP A 1 202 ? 2.659 -6.440 27.889 1.00 75.50 202 ASP A C 1
ATOM 1468 O O . ASP A 1 202 ? 3.062 -5.860 28.893 1.00 75.50 202 ASP A O 1
ATOM 1472 N N . GLY A 1 203 ? 3.264 -6.268 26.711 1.00 82.06 203 GLY A N 1
ATOM 1473 C CA . GLY A 1 203 ? 4.453 -5.419 26.561 1.00 82.06 203 GLY A CA 1
ATOM 1474 C C . GLY A 1 203 ? 4.843 -5.077 25.126 1.00 82.06 203 GLY A C 1
ATOM 1475 O O . GLY A 1 203 ? 5.923 -4.540 24.897 1.00 82.06 203 GLY A O 1
ATOM 1476 N N . GLN A 1 204 ? 3.995 -5.392 24.145 1.00 92.06 204 GLN A N 1
ATOM 1477 C CA . GLN A 1 204 ? 4.260 -5.098 22.741 1.00 92.06 204 GLN A CA 1
ATOM 1478 C C . GLN A 1 204 ? 3.254 -4.077 22.209 1.00 92.06 204 GLN A C 1
ATOM 1480 O O . GLN A 1 204 ? 2.045 -4.281 22.301 1.00 92.06 204 GLN A O 1
ATOM 1485 N N . GLN A 1 205 ? 3.761 -2.997 21.615 1.00 95.25 205 GLN A N 1
ATOM 1486 C CA . GLN A 1 205 ? 2.935 -2.067 20.851 1.00 95.25 205 GLN A CA 1
ATOM 1487 C C . GLN A 1 205 ? 2.428 -2.723 19.567 1.00 95.25 205 GLN A C 1
ATOM 1489 O O . GLN A 1 205 ? 3.166 -3.421 18.863 1.00 95.25 205 GLN A O 1
ATOM 1494 N N . LEU A 1 206 ? 1.167 -2.453 19.254 1.00 96.94 206 LEU A N 1
ATOM 1495 C CA . LEU A 1 206 ? 0.539 -2.835 18.001 1.00 96.94 206 LEU A CA 1
ATOM 1496 C C . LEU A 1 206 ? 0.663 -1.674 17.010 1.00 96.94 206 LEU A C 1
ATOM 1498 O O . LEU A 1 206 ? 0.279 -0.549 17.322 1.00 96.94 206 LEU A O 1
ATOM 1502 N N . HIS A 1 207 ? 1.153 -1.965 15.806 1.00 97.56 207 HIS A N 1
ATOM 1503 C CA . HIS A 1 207 ? 1.228 -1.026 14.690 1.00 97.56 207 HIS A CA 1
ATOM 1504 C C . HIS A 1 207 ? 0.389 -1.543 13.523 1.00 97.56 207 HIS A C 1
ATOM 1506 O O . HIS A 1 207 ? 0.655 -2.616 12.970 1.00 97.56 207 HIS A O 1
ATOM 1512 N N . VAL A 1 208 ? -0.607 -0.758 13.127 1.00 97.94 208 VAL A N 1
ATOM 1513 C CA . VAL A 1 208 ? -1.510 -1.056 12.014 1.00 97.94 208 VAL A CA 1
ATOM 1514 C C . VAL A 1 208 ? -1.373 0.031 10.960 1.00 97.94 208 VAL A C 1
ATOM 1516 O O . VAL A 1 208 ? -1.445 1.220 11.269 1.00 97.94 208 VAL A O 1
ATOM 1519 N N . ILE A 1 209 ? -1.212 -0.384 9.708 1.00 97.94 209 ILE A N 1
ATOM 1520 C CA . ILE A 1 209 ? -1.310 0.494 8.543 1.00 97.94 209 ILE A CA 1
ATOM 1521 C C . ILE A 1 209 ? -2.657 0.204 7.891 1.00 97.94 209 ILE A C 1
ATOM 1523 O O . ILE A 1 209 ? -3.006 -0.959 7.694 1.00 97.94 209 ILE A O 1
ATOM 1527 N N . CYS A 1 210 ? -3.435 1.228 7.558 1.00 95.69 210 CYS A N 1
ATOM 1528 C CA . CYS A 1 210 ? -4.727 1.034 6.915 1.00 95.69 210 CYS A CA 1
ATOM 1529 C C . CYS A 1 210 ? -4.945 1.941 5.709 1.00 95.69 210 CYS A C 1
ATOM 1531 O O . CYS A 1 210 ? -4.504 3.088 5.688 1.00 95.69 210 CYS A O 1
ATOM 1533 N N . SER A 1 211 ? -5.656 1.431 4.704 1.00 93.06 211 SER A N 1
ATOM 1534 C CA . SER A 1 211 ? -6.208 2.270 3.644 1.00 93.06 211 SER A CA 1
ATOM 1535 C C . SER A 1 211 ? -7.577 2.772 4.072 1.00 93.06 211 SER A C 1
ATOM 1537 O O . SER A 1 211 ? -8.417 1.977 4.497 1.00 93.06 211 SER A O 1
ATOM 1539 N N . VAL A 1 212 ? -7.814 4.064 3.890 1.00 83.25 212 VAL A N 1
ATOM 1540 C CA . VAL A 1 212 ? -9.129 4.681 4.028 1.00 83.25 212 VAL A CA 1
ATOM 1541 C C . VAL A 1 212 ? -9.551 5.183 2.657 1.00 83.25 212 VAL A C 1
ATOM 1543 O O . VAL A 1 212 ? -8.944 6.107 2.105 1.00 83.25 212 VAL A O 1
ATOM 1546 N N . GLU A 1 213 ? -10.556 4.530 2.085 1.00 74.00 213 GLU A N 1
ATOM 1547 C CA . GLU A 1 213 ? -11.056 4.831 0.748 1.00 74.00 213 GLU A CA 1
ATOM 1548 C C . GLU A 1 213 ? -12.371 5.617 0.823 1.00 74.00 213 GLU A C 1
ATOM 1550 O O . GLU A 1 213 ? -13.249 5.327 1.638 1.00 74.00 213 GLU A O 1
ATOM 1555 N N . LYS A 1 214 ? -12.504 6.635 -0.034 1.00 65.12 214 LYS A N 1
ATOM 1556 C CA . LYS A 1 214 ? -13.621 7.591 -0.011 1.00 65.12 214 LYS A CA 1
ATOM 1557 C C . LYS A 1 214 ? -14.545 7.499 -1.231 1.00 65.12 214 LYS A C 1
ATOM 1559 O O . LYS A 1 214 ? -15.301 8.435 -1.472 1.00 65.12 214 LYS A O 1
ATOM 1564 N N . SER A 1 215 ? -14.480 6.433 -2.029 1.00 56.72 215 SER A N 1
ATOM 1565 C CA . SER A 1 215 ? -15.297 6.310 -3.249 1.00 56.72 215 SER A CA 1
ATOM 1566 C C . SER A 1 215 ? -16.801 6.486 -2.970 1.00 56.72 215 SER A C 1
ATOM 1568 O O . SER A 1 215 ? -17.459 7.175 -3.747 1.00 56.72 215 SER A O 1
ATOM 1570 N N . ASP A 1 216 ? -17.283 6.035 -1.803 1.00 53.09 216 ASP A N 1
ATOM 1571 C CA . ASP A 1 216 ? -18.700 6.108 -1.396 1.00 53.09 216 ASP A CA 1
ATOM 1572 C C . ASP A 1 216 ? -18.967 6.856 -0.059 1.00 53.09 216 ASP A C 1
ATOM 1574 O O . ASP A 1 216 ? -20.087 6.838 0.453 1.00 53.09 216 ASP A O 1
ATOM 1578 N N . GLY A 1 217 ? -17.958 7.519 0.525 1.00 56.22 217 GLY A N 1
ATOM 1579 C CA . GLY A 1 217 ? -18.049 8.149 1.857 1.00 56.22 217 GLY A CA 1
ATOM 1580 C C . GLY A 1 217 ? -18.655 9.560 1.877 1.00 56.22 217 GLY A C 1
ATOM 1581 O O . GLY A 1 217 ? -18.727 10.254 0.855 1.00 56.22 217 GLY A O 1
ATOM 1582 N N . ILE A 1 218 ? -19.049 10.042 3.063 1.00 57.69 218 ILE A N 1
ATOM 1583 C CA . ILE A 1 218 ? -19.558 11.408 3.239 1.00 57.69 218 ILE A CA 1
ATOM 1584 C C . ILE A 1 218 ? -18.417 12.367 2.885 1.00 57.69 218 ILE A C 1
ATOM 1586 O O . ILE A 1 218 ? -17.277 12.240 3.331 1.00 57.69 218 ILE A O 1
ATOM 1590 N N . ARG A 1 219 ? -18.684 13.364 2.032 1.00 58.62 219 ARG A N 1
ATOM 1591 C CA . ARG A 1 219 ? -17.623 14.217 1.464 1.00 58.62 219 ARG A CA 1
ATOM 1592 C C . ARG A 1 219 ? -16.904 15.117 2.483 1.00 58.62 219 ARG A C 1
ATOM 1594 O O . ARG A 1 219 ? -15.986 15.840 2.093 1.00 58.62 219 ARG A O 1
ATOM 1601 N N . TRP A 1 220 ? -17.223 15.030 3.770 1.00 54.97 220 TRP A N 1
ATOM 1602 C CA . TRP A 1 220 ? -16.597 15.791 4.846 1.00 54.97 220 TRP A CA 1
ATOM 1603 C C . TRP A 1 220 ? -15.246 15.192 5.255 1.00 54.97 220 TRP A C 1
ATOM 1605 O O . TRP A 1 220 ? -15.145 14.045 5.665 1.00 54.97 220 TRP A O 1
ATOM 1615 N N . GLY A 1 221 ? -14.173 15.979 5.153 1.00 62.78 221 GLY A N 1
ATOM 1616 C CA . GLY A 1 221 ? -12.866 15.574 5.679 1.00 62.78 221 GLY A CA 1
ATOM 1617 C C . GLY A 1 221 ? -12.232 14.358 4.985 1.00 62.78 221 GLY A C 1
ATOM 1618 O O . GLY A 1 221 ? -12.402 14.156 3.781 1.00 62.78 221 GLY A O 1
ATOM 1619 N N . THR A 1 222 ? -11.411 13.620 5.740 1.00 68.94 222 THR A N 1
ATOM 1620 C CA . THR A 1 222 ? -10.657 12.441 5.266 1.00 68.94 222 THR A CA 1
ATOM 1621 C C . THR A 1 222 ? -11.507 11.166 5.343 1.00 68.94 222 THR A C 1
ATOM 1623 O O . THR A 1 222 ? -11.503 10.372 4.414 1.00 68.94 222 THR A O 1
ATOM 1626 N N . PHE A 1 223 ? -12.218 11.009 6.456 1.00 77.69 223 PHE A N 1
ATOM 1627 C CA . PHE A 1 223 ? -13.254 10.023 6.767 1.00 77.69 223 PHE A CA 1
ATOM 1628 C C . PHE A 1 223 ? -13.986 10.535 8.010 1.00 77.69 223 PHE A C 1
ATOM 1630 O O . PHE A 1 223 ? -13.456 11.404 8.717 1.00 77.69 223 PHE A O 1
ATOM 1637 N N . GLN A 1 224 ? -15.159 9.984 8.296 1.00 85.06 224 GLN A N 1
ATOM 1638 C CA . GLN A 1 224 ? -15.945 10.307 9.474 1.00 85.06 224 GLN A CA 1
ATOM 1639 C C . GLN A 1 224 ? -16.092 9.084 10.382 1.00 85.06 224 GLN A C 1
ATOM 1641 O O . GLN A 1 224 ? -16.671 8.066 10.008 1.00 85.06 224 GLN A O 1
ATOM 1646 N N . SER A 1 225 ? -15.594 9.219 11.612 1.00 87.56 225 SER A N 1
ATOM 1647 C CA . SER A 1 225 ? -15.859 8.270 12.691 1.00 87.56 225 SER A CA 1
ATOM 1648 C C . SER A 1 225 ? -17.193 8.566 13.361 1.00 87.56 225 SER A C 1
ATOM 1650 O O . SER A 1 225 ? -17.476 9.714 13.717 1.00 87.56 225 SER A O 1
ATOM 1652 N N . PHE A 1 226 ? -17.973 7.514 13.590 1.00 90.25 226 PHE A N 1
ATOM 1653 C CA . PHE A 1 226 ? -19.201 7.536 14.371 1.00 90.25 226 PHE A CA 1
ATOM 1654 C C . PHE A 1 226 ? -19.054 6.586 15.558 1.00 90.25 226 PHE A C 1
ATOM 1656 O O . PHE A 1 226 ? -19.090 5.361 15.418 1.00 90.25 226 PHE A O 1
ATOM 1663 N N . PHE A 1 227 ? -18.850 7.160 16.739 1.00 89.44 227 PHE A N 1
ATOM 1664 C CA . PHE A 1 227 ? -18.582 6.413 17.961 1.00 89.44 227 PHE A CA 1
ATOM 1665 C C . PHE A 1 227 ? -19.881 5.860 18.547 1.00 89.44 227 PHE A C 1
ATOM 1667 O O . PHE A 1 227 ? -20.796 6.615 18.865 1.00 89.44 227 PHE A O 1
ATOM 1674 N N . VAL A 1 228 ? -19.974 4.537 18.678 1.00 85.81 228 VAL A N 1
ATOM 1675 C CA . VAL A 1 228 ? -21.125 3.865 19.304 1.00 85.81 228 VAL A CA 1
ATOM 1676 C C . VAL A 1 228 ? -20.885 3.764 20.805 1.00 85.81 228 VAL A C 1
ATOM 1678 O O . VAL A 1 228 ? -21.739 4.151 21.602 1.00 85.81 228 VAL A O 1
ATOM 1681 N N . GLY A 1 229 ? -19.693 3.299 21.182 1.00 74.75 229 GLY A N 1
ATOM 1682 C CA . GLY A 1 229 ? -19.162 3.426 22.535 1.00 74.75 229 GLY A CA 1
ATOM 1683 C C . GLY A 1 229 ? -18.328 4.699 22.661 1.00 74.75 229 GLY A C 1
ATOM 1684 O O . GLY A 1 229 ? -17.759 5.164 21.680 1.00 74.75 229 GLY A O 1
ATOM 1685 N N . GLY A 1 230 ? -18.252 5.266 23.858 1.00 67.81 230 GLY A N 1
ATOM 1686 C CA . GLY A 1 230 ? -17.526 6.510 24.104 1.00 67.81 230 GLY A CA 1
ATOM 1687 C C . GLY A 1 230 ? -18.012 7.195 25.374 1.00 67.81 230 GLY A C 1
ATOM 1688 O O . GLY A 1 230 ? -18.988 6.752 25.981 1.00 67.81 230 GLY A O 1
ATOM 1689 N N . GLY A 1 231 ? -17.316 8.258 25.761 1.00 65.19 231 GLY A N 1
ATOM 1690 C CA . GLY A 1 231 ? -17.650 9.085 26.917 1.00 65.19 231 GLY A CA 1
ATOM 1691 C C . GLY A 1 231 ? -17.754 10.552 26.552 1.00 65.19 231 GLY A C 1
ATOM 1692 O O . GLY A 1 231 ? -18.325 10.878 25.516 1.00 65.19 231 GLY A O 1
ATOM 1693 N N . SER A 1 232 ? -17.194 11.443 27.363 1.00 61.03 232 SER A N 1
ATOM 1694 C CA . SER A 1 232 ? -17.099 12.868 27.021 1.00 61.03 232 SER A CA 1
ATOM 1695 C C . SER A 1 232 ? -16.306 13.078 25.730 1.00 61.03 232 SER A C 1
ATOM 1697 O O . SER A 1 232 ? -16.687 13.888 24.883 1.00 61.03 232 SER A O 1
ATOM 1699 N N . TYR A 1 233 ? -15.227 12.309 25.551 1.00 64.62 233 TYR A N 1
ATOM 1700 C CA . TYR A 1 233 ? -14.315 12.449 24.426 1.00 64.62 233 TYR A CA 1
ATOM 1701 C C . TYR A 1 233 ? -13.781 11.085 23.945 1.00 64.62 233 TYR A C 1
ATOM 1703 O O . TYR A 1 233 ? -12.936 10.492 24.614 1.00 64.62 233 TYR A O 1
ATOM 1711 N N . PRO A 1 234 ? -14.239 10.563 22.7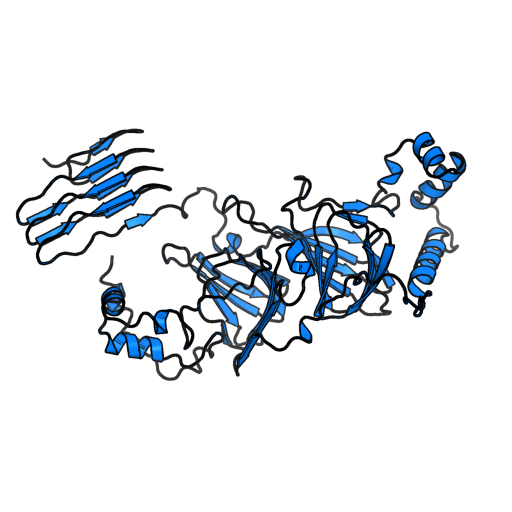91 1.00 75.06 234 PRO A N 1
ATOM 1712 C CA . PRO A 1 234 ? -15.276 11.108 21.915 1.00 75.06 234 PRO A CA 1
ATOM 1713 C C . PRO A 1 234 ? -16.697 10.801 22.410 1.00 75.06 234 PRO A C 1
ATOM 1715 O O . PRO A 1 234 ? -16.957 9.751 23.000 1.00 75.06 234 PRO A O 1
ATOM 1718 N N . THR A 1 235 ? -17.621 11.712 22.102 1.00 82.19 235 THR A N 1
ATOM 1719 C CA . THR A 1 235 ? -19.050 11.571 22.401 1.00 82.19 235 THR A CA 1
ATOM 1720 C C . THR A 1 235 ? -19.697 10.483 21.547 1.00 82.19 235 THR A C 1
ATOM 1722 O O . THR A 1 235 ? -19.534 10.457 20.326 1.00 82.19 235 THR A O 1
ATOM 1725 N N . SER A 1 236 ? -20.466 9.596 22.185 1.00 86.19 236 SER A N 1
ATOM 1726 C CA . SER A 1 236 ? -21.259 8.583 21.479 1.00 86.19 236 SER A CA 1
ATOM 1727 C C . SER A 1 236 ? -22.367 9.229 20.640 1.00 86.19 236 SER A C 1
ATOM 1729 O O . SER A 1 236 ? -23.040 10.151 21.102 1.00 86.19 236 SER A O 1
ATOM 1731 N N . VAL A 1 237 ? -22.640 8.687 19.449 1.00 89.12 237 VAL A N 1
ATOM 1732 C CA . VAL A 1 237 ? -23.783 9.090 18.607 1.00 89.12 237 VAL A CA 1
ATOM 1733 C C . VAL A 1 237 ? -25.121 8.936 19.327 1.00 89.12 237 VAL A C 1
ATOM 1735 O O . VAL A 1 237 ? -26.067 9.661 19.028 1.00 89.12 237 VAL A O 1
ATOM 1738 N N . LEU A 1 238 ? -25.197 8.036 20.314 1.00 86.88 238 LEU A N 1
ATOM 1739 C CA . LEU A 1 238 ? -26.393 7.861 21.131 1.00 86.88 238 LEU A CA 1
ATOM 1740 C C . LEU A 1 238 ? -26.720 9.132 21.923 1.00 86.88 238 LEU A C 1
ATOM 1742 O O . LEU A 1 238 ? -27.890 9.433 22.105 1.00 86.88 238 LEU A O 1
ATOM 1746 N N . ALA A 1 239 ? -25.717 9.918 22.327 1.00 84.94 239 ALA A N 1
ATOM 1747 C CA . ALA A 1 239 ? -25.919 11.175 23.051 1.00 84.94 239 ALA A CA 1
ATOM 1748 C C . ALA A 1 239 ? -26.583 12.281 22.219 1.00 84.94 239 ALA A C 1
ATOM 1750 O O . ALA A 1 239 ? -27.057 13.255 22.797 1.00 84.94 239 ALA A O 1
ATOM 1751 N N . GLY A 1 240 ? -26.639 12.133 20.891 1.00 86.25 240 GLY A N 1
ATOM 1752 C CA . GLY A 1 240 ? -27.319 13.083 20.011 1.00 86.25 240 GLY A CA 1
ATOM 1753 C C . GLY A 1 240 ? -28.845 12.940 19.983 1.00 86.25 240 GLY A C 1
ATOM 1754 O O . GLY A 1 240 ? -29.520 13.856 19.521 1.00 86.25 240 GLY A O 1
ATOM 1755 N N . PHE A 1 241 ? -29.401 11.820 20.456 1.00 89.00 241 PHE A N 1
ATOM 1756 C CA . PHE A 1 241 ? -30.849 11.604 20.485 1.00 89.00 241 PHE A C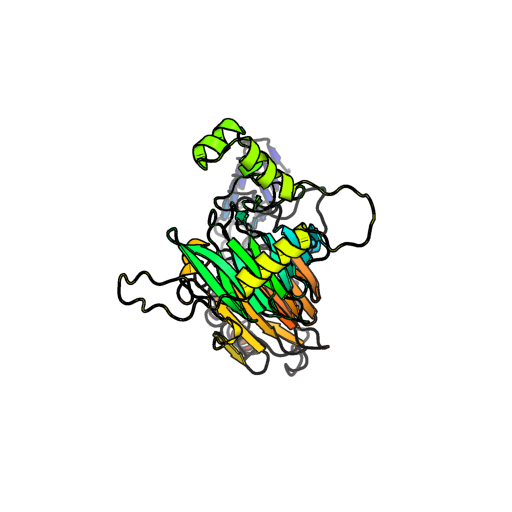A 1
ATOM 1757 C C . PHE A 1 241 ? -31.493 12.214 21.733 1.00 89.00 241 PHE A C 1
ATOM 1759 O O . PHE A 1 241 ? -30.885 12.295 22.802 1.00 89.00 241 PHE A O 1
ATOM 1766 N N . GLU A 1 242 ? -32.768 12.587 21.617 1.00 89.31 242 GLU A N 1
ATOM 1767 C CA . GLU A 1 242 ? -33.549 13.033 22.769 1.00 89.31 242 GLU A CA 1
ATOM 1768 C C . GLU A 1 242 ? -33.628 11.939 23.840 1.00 89.31 242 GLU A C 1
ATOM 1770 O O . GLU A 1 242 ? -33.771 10.750 23.543 1.00 89.31 242 GLU A O 1
ATOM 1775 N N . ARG A 1 243 ? -33.582 12.345 25.113 1.00 86.12 243 ARG A N 1
ATOM 1776 C CA . ARG A 1 243 ? -33.582 11.407 26.248 1.00 86.12 243 ARG A CA 1
ATOM 1777 C C . ARG A 1 243 ? -34.818 10.513 26.258 1.00 86.12 243 ARG A C 1
ATOM 1779 O O . ARG A 1 243 ? -34.673 9.311 26.450 1.00 86.12 243 ARG A O 1
ATOM 1786 N N . SER A 1 244 ? -35.990 11.093 26.008 1.00 89.62 244 SER A N 1
ATOM 1787 C CA . SER A 1 244 ? -37.274 10.390 25.891 1.00 89.62 244 SER A CA 1
ATOM 1788 C C . SER A 1 244 ? -37.270 9.379 24.737 1.00 89.62 244 SER A C 1
ATOM 1790 O O . SER A 1 244 ? -37.813 8.278 24.854 1.00 89.62 244 SER A O 1
ATOM 1792 N N . THR A 1 245 ? -36.609 9.721 23.627 1.00 92.75 245 THR A N 1
ATOM 1793 C CA . THR A 1 245 ? -36.431 8.827 22.478 1.00 92.75 245 THR A CA 1
ATOM 1794 C C . THR A 1 245 ? -35.552 7.638 22.855 1.00 92.75 245 THR A C 1
ATOM 1796 O O . THR A 1 245 ? -35.951 6.498 22.631 1.00 92.75 245 THR A O 1
ATOM 1799 N N . LEU A 1 246 ? -34.393 7.866 23.483 1.00 90.12 246 LEU A N 1
ATOM 1800 C CA . LEU A 1 246 ? -33.500 6.785 23.920 1.00 90.12 246 LEU A CA 1
ATOM 1801 C C . LEU A 1 246 ? -34.120 5.912 25.007 1.00 90.12 246 LEU A C 1
ATOM 1803 O O . LEU A 1 246 ? -33.994 4.692 24.945 1.00 90.12 246 LEU A O 1
ATOM 1807 N N . SER A 1 247 ? -34.787 6.515 25.993 1.00 89.69 247 SER A N 1
ATOM 1808 C CA . SER A 1 247 ? -35.443 5.784 27.077 1.00 89.69 247 SER A CA 1
ATOM 1809 C C . SER A 1 247 ? -36.529 4.863 26.526 1.00 89.69 247 SER A C 1
ATOM 1811 O O . SER A 1 247 ? -36.607 3.700 26.914 1.00 89.69 247 SER A O 1
ATOM 1813 N N . THR A 1 248 ? -37.302 5.351 25.553 1.00 93.38 248 THR A N 1
ATOM 1814 C CA . THR A 1 248 ? -38.306 4.553 24.842 1.00 93.38 248 THR A CA 1
ATOM 1815 C C . THR A 1 248 ? -37.651 3.464 23.992 1.00 93.38 248 THR A C 1
ATOM 1817 O O . THR A 1 248 ? -38.024 2.299 24.102 1.00 93.38 248 THR A O 1
ATOM 1820 N N . ALA A 1 249 ? -36.643 3.808 23.184 1.00 91.25 249 ALA A N 1
ATOM 1821 C CA . ALA A 1 249 ? -35.984 2.878 22.266 1.00 91.25 249 ALA A CA 1
ATOM 1822 C C . ALA A 1 249 ? -35.240 1.742 22.989 1.00 91.25 249 ALA A C 1
ATOM 1824 O O . ALA A 1 249 ? -35.263 0.600 22.538 1.00 91.25 249 ALA A O 1
ATOM 1825 N N . LEU A 1 250 ? -34.592 2.046 24.117 1.00 87.62 250 LEU A N 1
ATOM 1826 C CA . LEU A 1 250 ? -33.876 1.076 24.951 1.00 87.62 250 LEU A CA 1
ATOM 1827 C C . LEU A 1 250 ? -34.770 0.427 26.015 1.00 87.62 250 LEU A C 1
ATOM 1829 O O . LEU A 1 250 ? -34.312 -0.477 26.712 1.00 87.62 250 LEU A O 1
ATOM 1833 N N . ASN A 1 251 ? -36.020 0.880 26.147 1.00 91.31 251 ASN A N 1
ATOM 1834 C CA . ASN A 1 251 ? -36.968 0.446 27.169 1.00 91.31 251 ASN A CA 1
ATOM 1835 C C . ASN A 1 251 ? -36.397 0.549 28.601 1.00 91.31 251 ASN A C 1
ATOM 1837 O O . ASN A 1 251 ? -36.422 -0.402 29.385 1.00 91.31 251 ASN A O 1
ATOM 1841 N N . VAL A 1 252 ? -35.841 1.716 28.934 1.00 87.00 252 VAL A N 1
ATOM 1842 C CA . VAL A 1 252 ? -35.288 2.049 30.259 1.00 87.00 252 VAL A CA 1
ATOM 1843 C C . VAL A 1 252 ? -35.881 3.360 30.762 1.00 87.00 252 VAL A C 1
ATOM 1845 O O . VAL A 1 252 ? -36.368 4.164 29.975 1.00 87.00 252 VAL A O 1
ATOM 1848 N N . SER A 1 253 ? -35.827 3.626 32.071 1.00 87.81 253 SER A N 1
ATOM 1849 C CA . SER A 1 253 ? -36.250 4.939 32.577 1.00 87.81 253 SER A CA 1
ATOM 1850 C C . SER A 1 253 ? -35.277 6.041 32.141 1.00 87.81 253 SER A C 1
ATOM 1852 O O . SER A 1 253 ? -34.072 5.805 32.017 1.00 87.81 253 SER A O 1
ATOM 1854 N N . GLU A 1 254 ? -35.760 7.276 31.986 1.00 81.94 254 GLU A N 1
ATOM 1855 C CA . GLU A 1 254 ? -34.894 8.423 31.661 1.00 81.94 254 GLU A CA 1
ATOM 1856 C C . GLU A 1 254 ? -33.773 8.617 32.692 1.00 81.94 254 GLU A C 1
ATOM 1858 O O . GLU A 1 254 ? -32.633 8.906 32.335 1.00 81.94 254 GLU A O 1
ATOM 1863 N N . SER A 1 255 ? -34.063 8.378 33.974 1.00 78.94 255 SER A N 1
ATOM 1864 C CA . SER A 1 255 ? -33.072 8.436 35.052 1.00 78.94 255 SER A CA 1
ATOM 1865 C C . SER A 1 255 ? -31.983 7.364 34.927 1.00 78.94 255 SER A C 1
ATOM 1867 O O . SER A 1 255 ? -30.821 7.628 35.234 1.00 78.94 255 SER A O 1
ATOM 1869 N N . GLN A 1 256 ? -32.326 6.162 34.455 1.00 74.06 256 GLN A N 1
ATOM 1870 C CA . GLN A 1 256 ? -31.352 5.106 34.174 1.00 74.06 256 GLN A CA 1
ATOM 1871 C C . GLN A 1 256 ? -30.543 5.412 32.914 1.00 74.06 256 GLN A C 1
ATOM 1873 O O . GLN A 1 256 ? -29.339 5.164 32.905 1.00 74.06 256 GLN A O 1
ATOM 1878 N N . CYS A 1 257 ? -31.178 5.975 31.883 1.00 69.31 257 CYS A N 1
ATOM 1879 C CA . CYS A 1 257 ? -30.505 6.426 30.669 1.00 69.31 257 CYS A CA 1
ATOM 1880 C C . CYS A 1 257 ? -29.460 7.499 31.004 1.00 69.31 257 CYS A C 1
ATOM 1882 O O . CYS A 1 257 ? -28.296 7.356 30.643 1.00 69.31 257 CYS A O 1
ATOM 1884 N N . LEU A 1 258 ? -29.840 8.501 31.807 1.00 65.31 258 LEU A N 1
ATOM 1885 C CA . LEU A 1 258 ? -28.941 9.543 32.301 1.00 65.31 258 LEU A CA 1
ATOM 1886 C C . LEU A 1 258 ? -27.777 8.970 33.100 1.00 65.31 258 LEU A C 1
ATOM 1888 O O . LEU A 1 258 ? -26.645 9.288 32.778 1.00 65.31 258 LEU A O 1
ATOM 1892 N N . LYS A 1 259 ? -28.013 8.090 34.081 1.00 65.88 259 LYS A N 1
ATOM 1893 C CA . LYS A 1 259 ? -26.918 7.486 34.864 1.00 65.88 259 LYS A CA 1
ATOM 1894 C C . LYS A 1 259 ? -25.957 6.666 34.004 1.00 65.88 259 LYS A C 1
ATOM 1896 O O . LYS A 1 259 ? -24.755 6.707 34.230 1.00 65.88 259 LYS A O 1
ATOM 1901 N N . ARG A 1 260 ? -26.470 5.909 33.030 1.00 65.00 260 ARG A N 1
ATOM 1902 C CA . ARG A 1 260 ? -25.648 5.042 32.168 1.00 65.00 260 ARG A CA 1
ATOM 1903 C C . ARG A 1 260 ? -24.867 5.822 31.126 1.00 65.00 260 ARG A C 1
ATOM 1905 O O . ARG A 1 260 ? -23.751 5.432 30.818 1.00 65.00 260 ARG A O 1
ATOM 1912 N N . MET A 1 261 ? -25.448 6.899 30.607 1.00 62.53 261 MET A N 1
ATOM 1913 C CA . MET A 1 261 ? -24.742 7.804 29.715 1.00 62.53 261 MET A CA 1
ATOM 1914 C C . MET A 1 261 ? -23.735 8.612 30.524 1.00 62.53 261 MET A C 1
ATOM 1916 O O . MET A 1 261 ? -22.564 8.519 30.205 1.00 62.53 261 MET A O 1
ATOM 1920 N N . ALA A 1 262 ? -24.146 9.263 31.623 1.00 53.12 262 ALA A N 1
ATOM 1921 C CA . ALA A 1 262 ? -23.318 10.092 32.511 1.00 53.12 262 ALA A CA 1
ATOM 1922 C C . ALA A 1 262 ? -22.167 9.352 33.211 1.00 53.12 262 ALA A C 1
ATOM 1924 O O . ALA A 1 262 ? -21.149 9.971 33.491 1.00 53.12 262 ALA A O 1
ATOM 1925 N N . ALA A 1 263 ? -22.258 8.035 33.426 1.00 52.28 263 ALA A N 1
ATOM 1926 C CA . ALA A 1 263 ? -21.113 7.226 33.865 1.00 52.28 263 ALA A CA 1
ATOM 1927 C C . ALA A 1 263 ? -19.952 7.224 32.847 1.00 52.28 263 ALA A C 1
ATOM 1929 O O . ALA A 1 263 ? -18.849 6.793 33.167 1.00 52.28 263 ALA A O 1
ATOM 1930 N N . CYS A 1 264 ? -20.193 7.703 31.625 1.00 45.22 264 CYS A N 1
ATOM 1931 C CA . CYS A 1 264 ? -19.171 7.993 30.632 1.00 45.22 264 CYS A CA 1
ATOM 1932 C C . CYS A 1 264 ? -18.804 9.500 30.560 1.00 45.22 264 CYS A C 1
ATOM 1934 O O . CYS A 1 264 ? -17.989 9.856 29.716 1.00 45.22 264 CYS A O 1
ATOM 1936 N N . PHE A 1 265 ? -19.387 10.378 31.396 1.00 38.19 265 PHE A N 1
ATOM 1937 C CA . PHE A 1 265 ? -19.233 11.849 31.350 1.00 38.19 265 PHE A CA 1
ATOM 1938 C C . PHE A 1 265 ? -18.458 12.490 32.516 1.00 38.19 265 PHE A C 1
ATOM 1940 O O . PHE A 1 265 ? -18.078 13.654 32.386 1.00 38.19 265 PHE A O 1
ATOM 1947 N N . GLU A 1 266 ? -18.218 11.814 33.641 1.00 37.38 266 GLU A N 1
ATOM 1948 C CA . GLU A 1 266 ? -17.521 12.456 34.768 1.00 37.38 266 GLU A CA 1
ATOM 1949 C C . GLU A 1 266 ? -16.002 12.313 34.664 1.00 37.38 266 GLU A C 1
ATOM 1951 O O . GLU A 1 266 ? -15.411 11.316 35.060 1.00 37.38 266 GLU A O 1
ATOM 1956 N N . GLU A 1 267 ? -15.388 13.373 34.147 1.00 37.06 267 GLU A N 1
ATOM 1957 C CA . GLU A 1 267 ? -14.005 13.746 34.409 1.00 37.06 267 GLU A CA 1
ATOM 1958 C C . GLU A 1 267 ? -14.053 15.154 35.020 1.00 37.06 267 GLU A C 1
ATOM 1960 O O . GLU A 1 267 ? -14.076 16.142 34.292 1.00 37.06 267 GLU A O 1
ATOM 1965 N N . GLN A 1 268 ? -14.154 15.256 36.352 1.00 30.23 268 GLN A N 1
ATOM 1966 C CA . GLN A 1 268 ? -13.723 16.443 37.101 1.00 30.23 268 GLN A CA 1
ATOM 1967 C C . GLN A 1 268 ? -13.213 16.062 38.495 1.00 30.23 268 GLN A C 1
ATOM 1969 O O . GLN A 1 268 ? -13.971 15.717 39.393 1.00 30.23 268 GLN A O 1
ATOM 1974 N N . VAL A 1 269 ? -11.888 16.164 38.615 1.00 38.81 269 VAL A N 1
ATOM 1975 C CA . VAL A 1 269 ? -11.074 16.542 39.777 1.00 38.81 269 VAL A CA 1
ATOM 1976 C C . VAL A 1 269 ? -11.844 16.761 41.087 1.00 38.81 269 VAL A C 1
ATOM 1978 O O . VAL A 1 269 ? -12.352 17.850 41.330 1.00 38.81 269 VAL A O 1
ATOM 1981 N N . THR A 1 270 ? -11.741 15.792 41.992 1.00 29.62 270 THR A N 1
ATOM 1982 C CA . THR A 1 270 ? -11.361 16.031 43.393 1.00 29.62 270 THR A CA 1
ATOM 1983 C C . THR A 1 270 ? -10.608 14.802 43.876 1.00 29.62 270 THR A C 1
ATOM 1985 O O . THR A 1 270 ? -11.112 13.690 43.748 1.00 29.62 270 THR A O 1
ATOM 1988 N N . GLY A 1 271 ? -9.383 15.011 44.361 1.00 41.56 271 GLY A N 1
ATOM 1989 C CA . GLY A 1 271 ? -8.560 13.942 44.908 1.00 41.56 271 GLY A CA 1
ATOM 1990 C C . GLY A 1 271 ? -9.257 13.243 46.069 1.00 41.56 271 GLY A C 1
ATOM 1991 O O . GLY A 1 271 ? -9.897 13.897 46.883 1.00 41.56 271 GLY A O 1
ATOM 1992 N N . ASP A 1 272 ? -9.165 11.921 46.076 1.00 33.03 272 ASP A N 1
ATOM 1993 C CA . ASP A 1 272 ? -8.629 11.128 47.177 1.00 33.03 272 ASP A CA 1
ATOM 1994 C C . ASP A 1 272 ? -8.449 9.685 46.680 1.00 33.03 272 ASP A C 1
ATOM 1996 O O . ASP A 1 272 ? -9.106 9.233 45.740 1.00 33.03 272 ASP A O 1
ATOM 2000 N N . GLU A 1 273 ? -7.462 9.002 47.251 1.00 42.09 273 GLU A N 1
ATOM 2001 C CA . GLU A 1 273 ? -6.973 7.682 46.857 1.00 42.09 273 GLU A CA 1
ATOM 2002 C C . GLU A 1 273 ? -8.019 6.569 47.075 1.00 42.09 273 GLU A C 1
ATOM 2004 O O . GLU A 1 273 ? -7.959 5.832 48.051 1.00 42.09 273 GLU A O 1
ATOM 2009 N N . GLU A 1 274 ? -8.946 6.381 46.135 1.00 42.34 274 GLU A N 1
ATOM 2010 C CA . GLU A 1 274 ? -9.676 5.120 45.944 1.00 42.34 274 GLU A CA 1
ATOM 2011 C C . GLU A 1 274 ? -9.823 4.839 44.438 1.00 42.34 274 GLU A C 1
ATOM 2013 O O . GLU A 1 274 ? -10.233 5.706 43.671 1.00 42.34 274 GLU A O 1
ATOM 2018 N N . GLU A 1 275 ? -9.447 3.632 43.986 1.00 41.41 275 GLU A N 1
ATOM 2019 C CA . GLU A 1 275 ? -9.473 3.243 42.564 1.00 41.41 275 GLU A CA 1
ATOM 2020 C C . GLU A 1 275 ? -10.818 3.585 41.892 1.00 41.41 275 GLU A C 1
ATOM 2022 O O . GLU A 1 275 ? -11.866 3.025 42.231 1.00 41.41 275 GLU A O 1
ATOM 2027 N N . GLU A 1 276 ? -10.771 4.465 40.885 1.00 44.72 276 GLU A N 1
ATOM 2028 C CA . GLU A 1 276 ? -11.962 4.997 40.228 1.00 44.72 276 GLU A CA 1
ATOM 2029 C C . GLU A 1 276 ? -12.879 3.903 39.627 1.00 44.72 276 GLU A C 1
ATOM 2031 O O . GLU A 1 276 ? -12.425 2.968 38.945 1.00 44.72 276 GLU A O 1
ATOM 2036 N N . PRO A 1 277 ? -14.211 4.035 39.776 1.00 42.62 277 PRO A N 1
ATOM 2037 C CA . PRO A 1 277 ? -15.187 3.059 39.288 1.00 42.62 277 PRO A CA 1
ATOM 2038 C C . PRO A 1 277 ? -15.173 2.879 37.760 1.00 42.62 277 PRO A C 1
ATOM 2040 O O . PRO A 1 277 ? -15.494 1.789 37.272 1.00 42.62 277 PRO A O 1
ATOM 2043 N N . ILE A 1 278 ? -14.759 3.899 36.998 1.00 40.31 278 ILE A N 1
ATOM 2044 C CA . ILE A 1 278 ? -14.609 3.831 35.537 1.00 40.31 278 ILE A CA 1
ATOM 2045 C C . ILE A 1 278 ? -13.443 2.915 35.173 1.00 40.31 278 ILE A C 1
ATOM 2047 O O . ILE A 1 278 ? -13.637 2.004 34.375 1.00 40.31 278 ILE A O 1
ATOM 2051 N N . MET A 1 279 ? -12.282 3.066 35.816 1.00 33.81 279 MET A N 1
ATOM 2052 C CA . MET A 1 279 ? -11.115 2.195 35.626 1.00 33.81 279 MET A CA 1
ATOM 2053 C C . MET A 1 279 ? -11.419 0.737 35.979 1.00 33.81 279 MET A C 1
ATOM 2055 O O . MET A 1 279 ? -10.997 -0.175 35.266 1.00 33.81 279 MET A O 1
ATOM 2059 N N . ARG A 1 280 ? -12.232 0.490 37.013 1.00 42.12 280 ARG A N 1
ATOM 2060 C CA . ARG A 1 280 ? -12.713 -0.860 37.348 1.00 42.12 280 ARG A CA 1
ATOM 2061 C C . ARG A 1 280 ? -13.698 -1.403 36.310 1.00 42.12 280 ARG A C 1
ATOM 2063 O O . ARG A 1 280 ? -13.617 -2.580 35.966 1.00 42.12 280 ARG A O 1
ATOM 2070 N N . SER A 1 281 ? -14.603 -0.573 35.788 1.00 48.16 281 SER A N 1
ATOM 2071 C CA . SER A 1 281 ? -15.549 -0.943 34.724 1.00 48.16 281 SER A CA 1
ATOM 2072 C C . SER A 1 281 ? -14.841 -1.194 33.391 1.00 48.16 281 SER A C 1
ATOM 2074 O O . SER A 1 281 ? -15.141 -2.175 32.720 1.00 48.16 281 SER A O 1
ATOM 2076 N N . PHE A 1 282 ? -13.831 -0.388 33.054 1.00 51.22 282 PHE A N 1
ATOM 2077 C CA . PHE A 1 282 ? -12.966 -0.563 31.892 1.00 51.22 282 PHE A CA 1
ATOM 2078 C C . PHE A 1 282 ? -12.100 -1.809 32.050 1.00 51.22 282 PHE A C 1
ATOM 2080 O O . PHE A 1 282 ? -12.091 -2.626 31.146 1.00 51.22 282 PHE A O 1
ATOM 2087 N N . ARG A 1 283 ? -11.478 -2.058 33.213 1.00 51.59 283 ARG A N 1
ATOM 2088 C CA . ARG A 1 283 ? -10.798 -3.336 33.510 1.00 51.59 283 ARG A CA 1
ATOM 2089 C C . ARG A 1 283 ? -11.741 -4.531 33.457 1.00 51.59 283 ARG A C 1
ATOM 2091 O O . ARG A 1 283 ? -11.303 -5.604 33.071 1.00 51.59 283 ARG A O 1
ATOM 2098 N N . LYS A 1 284 ? -13.015 -4.375 33.829 1.00 51.00 284 LYS A N 1
ATOM 2099 C CA . LYS A 1 284 ? -14.033 -5.437 33.772 1.00 51.00 284 LYS A CA 1
ATOM 2100 C C . LYS A 1 284 ? -14.568 -5.662 32.355 1.00 51.00 284 LYS A C 1
ATOM 2102 O O . LYS A 1 284 ? -14.848 -6.795 31.987 1.00 51.00 284 LYS A O 1
ATOM 2107 N N . LEU A 1 285 ? -14.683 -4.605 31.552 1.00 53.44 285 LEU A N 1
ATOM 2108 C CA . LEU A 1 285 ? -14.969 -4.659 30.119 1.00 53.44 285 LEU A CA 1
ATOM 2109 C C . LEU A 1 285 ? -13.796 -5.309 29.392 1.00 53.44 285 LEU A C 1
ATOM 2111 O O . LEU A 1 285 ? -13.997 -6.255 28.646 1.00 53.44 285 LEU A O 1
ATOM 2115 N N . LEU A 1 286 ? -12.576 -4.853 29.667 1.00 53.22 286 LEU A N 1
ATOM 2116 C CA . LEU A 1 286 ? -11.337 -5.434 29.187 1.00 53.22 286 LEU A CA 1
ATOM 2117 C C . LEU A 1 286 ? -11.243 -6.886 29.640 1.00 53.22 286 LEU A C 1
ATOM 2119 O O . LEU A 1 286 ? -11.033 -7.723 28.791 1.00 53.22 286 LEU A O 1
ATOM 2123 N N . SER A 1 287 ? -11.501 -7.255 30.894 1.00 53.47 287 SER A N 1
ATOM 2124 C CA . SER A 1 287 ? -11.476 -8.662 31.319 1.00 53.47 287 SER A CA 1
ATOM 2125 C C . SER A 1 287 ? -12.635 -9.494 30.764 1.00 53.47 287 SER A C 1
ATOM 2127 O O . SER A 1 287 ? -12.475 -10.693 30.580 1.00 53.47 287 SER A O 1
ATOM 2129 N N . PHE A 1 288 ? -13.784 -8.901 30.432 1.00 53.75 288 PHE A N 1
ATOM 2130 C CA . PHE A 1 288 ? -14.865 -9.581 29.711 1.00 53.75 288 PHE A CA 1
ATOM 2131 C C . PHE A 1 288 ? -14.497 -9.822 28.246 1.00 53.75 288 PHE A C 1
ATOM 2133 O O . PHE A 1 288 ? -14.730 -10.905 27.713 1.00 53.75 288 PHE A O 1
ATOM 2140 N N . VAL A 1 289 ? -13.888 -8.818 27.620 1.00 53.06 289 VAL A N 1
ATOM 2141 C CA . VAL A 1 289 ? -13.336 -8.881 26.274 1.00 53.06 289 VAL A CA 1
ATOM 2142 C C . VAL A 1 289 ? -12.202 -9.912 26.290 1.00 53.06 289 VAL A C 1
ATOM 2144 O O . VAL A 1 289 ? -12.301 -10.930 25.621 1.00 53.06 289 VAL A O 1
ATOM 2147 N N . PHE A 1 290 ? -11.141 -9.742 27.076 1.00 49.16 290 PHE A N 1
ATOM 2148 C CA . PHE A 1 290 ? -9.955 -10.606 27.221 1.00 49.16 290 PHE A CA 1
ATOM 2149 C C . PHE A 1 290 ? -10.215 -11.998 27.823 1.00 49.16 290 PHE A C 1
ATOM 2151 O O . PHE A 1 290 ? -9.459 -12.913 27.525 1.00 49.16 290 PHE A O 1
ATOM 2158 N N . GLY A 1 291 ? -11.254 -12.185 28.641 1.00 39.09 291 GLY A N 1
ATOM 2159 C CA . GLY A 1 291 ? -11.485 -13.410 29.421 1.00 39.09 291 GLY A CA 1
ATOM 2160 C C . GLY A 1 291 ? -12.518 -14.384 28.849 1.00 39.09 291 GLY A C 1
ATOM 2161 O O . GLY A 1 291 ? -12.666 -15.484 29.378 1.00 39.09 291 GLY A O 1
ATOM 2162 N N . LYS A 1 292 ? -13.232 -14.030 27.772 1.00 42.00 292 LYS A N 1
ATOM 2163 C CA . LYS A 1 292 ? -14.051 -14.991 27.021 1.00 42.00 292 LYS A CA 1
ATOM 2164 C C . LYS A 1 292 ? -13.281 -15.512 25.812 1.00 42.00 292 LYS A C 1
ATOM 2166 O O . LYS A 1 292 ? -13.384 -14.962 24.720 1.00 42.00 292 LYS A O 1
ATOM 2171 N N . ASP A 1 293 ? -12.612 -16.650 25.979 1.00 37.69 293 ASP A N 1
ATOM 2172 C CA . ASP A 1 293 ? -12.503 -17.589 24.866 1.00 37.69 293 ASP A CA 1
ATOM 2173 C C . ASP A 1 293 ? -13.902 -18.165 24.636 1.00 37.69 293 ASP A C 1
ATOM 2175 O O . ASP A 1 293 ? -14.333 -19.113 25.298 1.00 37.69 293 ASP A O 1
ATOM 2179 N N . LEU A 1 294 ? -14.646 -17.571 23.699 1.00 40.72 294 LEU A N 1
ATOM 2180 C CA . LEU A 1 294 ? -15.780 -18.246 23.072 1.00 40.72 294 LEU A CA 1
ATOM 2181 C C . LEU A 1 294 ? -15.212 -19.388 22.222 1.00 40.72 294 LEU A C 1
ATOM 2183 O O . LEU A 1 294 ? -15.080 -19.307 21.002 1.00 40.72 294 LEU A O 1
ATOM 2187 N N . SER A 1 295 ? -14.801 -20.437 22.927 1.00 35.59 295 SER A N 1
ATOM 2188 C CA . SER A 1 295 ? -14.460 -21.738 22.392 1.00 35.59 295 SER A CA 1
ATOM 2189 C C . SER A 1 295 ? -15.609 -22.229 21.515 1.00 35.59 295 SER A C 1
ATOM 2191 O O . SER A 1 295 ? -16.770 -22.238 21.917 1.00 35.59 295 SER A O 1
ATOM 2193 N N . ALA A 1 296 ? -15.239 -22.564 20.279 1.00 36.19 296 ALA A N 1
ATOM 2194 C CA . ALA A 1 296 ? -15.901 -23.468 19.347 1.00 36.19 296 ALA A CA 1
ATOM 2195 C C . ALA A 1 296 ? -17.299 -23.968 19.770 1.00 36.19 296 ALA A C 1
ATOM 2197 O O . ALA A 1 296 ? -17.465 -25.094 20.235 1.00 36.19 296 ALA A O 1
ATOM 2198 N N . GLY A 1 297 ? -18.328 -23.151 19.540 1.00 30.02 297 GLY A N 1
ATOM 2199 C CA . GLY A 1 297 ? -19.690 -23.657 19.410 1.00 30.02 297 GLY A CA 1
ATOM 2200 C C . GLY A 1 297 ? -19.803 -24.433 18.097 1.00 30.02 297 GLY A C 1
ATOM 2201 O O . GLY A 1 297 ? -19.359 -23.946 17.058 1.00 30.02 297 GLY A O 1
ATOM 2202 N N . ASN A 1 298 ? -20.357 -25.645 18.149 1.00 38.97 298 ASN A N 1
ATOM 2203 C CA . ASN A 1 298 ? -20.658 -26.501 16.996 1.00 38.97 298 ASN A CA 1
ATOM 2204 C C . ASN A 1 298 ? -21.497 -25.753 15.933 1.00 38.97 298 ASN A C 1
ATOM 2206 O O . ASN A 1 298 ? -22.725 -25.823 15.936 1.00 38.97 298 ASN A O 1
ATOM 2210 N N . ASP A 1 299 ? -20.842 -25.077 14.985 1.00 37.72 299 ASP A N 1
ATOM 2211 C CA . ASP A 1 299 ? -21.471 -24.389 13.847 1.00 37.72 299 ASP A CA 1
ATOM 2212 C C . ASP A 1 299 ? -21.755 -25.376 12.702 1.00 37.72 299 ASP A C 1
ATOM 2214 O O . ASP A 1 299 ? -21.280 -25.260 11.572 1.00 37.72 299 ASP A O 1
ATOM 2218 N N . ALA A 1 300 ? -22.575 -26.381 12.998 1.00 37.53 300 ALA A N 1
ATOM 2219 C CA . ALA A 1 300 ? -23.201 -27.226 11.994 1.00 37.53 300 ALA A CA 1
ATOM 2220 C C . ALA A 1 300 ? -24.643 -26.759 11.759 1.00 37.53 300 ALA A C 1
ATOM 2222 O O . ALA A 1 300 ? -25.569 -27.503 12.062 1.00 37.53 300 ALA A O 1
ATOM 2223 N N . ARG A 1 301 ? -24.848 -25.530 11.251 1.00 41.91 301 ARG A N 1
ATOM 2224 C CA . ARG A 1 301 ? -26.050 -25.111 10.488 1.00 41.91 301 ARG A CA 1
ATOM 2225 C C . ARG A 1 301 ? -25.924 -23.659 9.995 1.00 41.91 301 ARG A C 1
ATOM 2227 O O . ARG A 1 301 ? -25.795 -22.742 10.787 1.00 41.91 301 ARG A O 1
ATOM 2234 N N . ARG A 1 302 ? -26.060 -23.493 8.667 1.00 41.03 302 ARG A N 1
ATOM 2235 C CA . ARG A 1 302 ? -25.977 -22.264 7.835 1.00 41.03 302 ARG A CA 1
ATOM 2236 C C . ARG A 1 302 ? -24.556 -21.776 7.506 1.00 41.03 302 ARG A C 1
ATOM 2238 O O . ARG A 1 302 ? -24.043 -20.804 8.040 1.00 41.03 302 ARG A O 1
ATOM 2245 N N . SER A 1 303 ? -23.971 -22.434 6.500 1.00 40.75 303 SER A N 1
ATOM 2246 C CA . SER A 1 303 ? -22.743 -22.058 5.780 1.00 40.75 303 SER A CA 1
ATOM 2247 C C . SER A 1 303 ? -22.842 -20.660 5.144 1.00 40.75 303 SER A C 1
ATOM 2249 O O . SER A 1 303 ? -23.127 -20.485 3.958 1.00 40.75 303 SER A O 1
ATOM 2251 N N . SER A 1 304 ? -22.552 -19.645 5.942 1.00 53.19 304 SER A N 1
ATOM 2252 C CA . SER A 1 304 ? -22.175 -18.310 5.507 1.00 53.19 304 SER A CA 1
ATOM 2253 C C . SER A 1 304 ? -20.687 -18.167 5.833 1.00 53.19 304 SER A C 1
ATOM 2255 O O . SER A 1 304 ? -20.331 -18.110 7.006 1.00 53.19 304 SER A O 1
ATOM 2257 N N . LYS A 1 305 ? -19.798 -18.185 4.824 1.00 64.25 305 LYS A N 1
ATOM 2258 C CA . LYS A 1 305 ? -18.339 -18.079 5.031 1.00 64.25 305 LYS A CA 1
ATOM 2259 C C . LYS A 1 305 ? -18.025 -16.805 5.830 1.00 64.25 305 LYS A C 1
ATOM 2261 O O . LYS A 1 305 ? -18.134 -15.707 5.287 1.00 64.25 305 LYS A O 1
ATOM 2266 N N . LYS A 1 306 ? -17.655 -16.952 7.107 1.00 69.19 306 LYS A N 1
ATOM 2267 C CA . LYS A 1 306 ? -17.231 -15.830 7.956 1.00 69.19 306 LYS A CA 1
ATOM 2268 C C . LYS A 1 306 ? -16.014 -15.140 7.303 1.00 69.19 306 LYS A C 1
ATOM 2270 O O . LYS A 1 306 ? -15.175 -15.843 6.733 1.00 69.19 306 LYS A O 1
ATOM 2275 N N . PRO A 1 307 ? -15.886 -13.803 7.377 1.00 76.88 307 PRO A N 1
ATOM 2276 C CA . PRO A 1 307 ? -14.703 -13.087 6.913 1.00 76.88 307 PRO A CA 1
ATOM 2277 C C . PRO A 1 307 ? -13.430 -13.692 7.515 1.00 76.88 307 PRO A C 1
ATOM 2279 O O . PRO A 1 307 ? -13.331 -13.879 8.733 1.00 76.88 307 PRO A O 1
ATOM 2282 N N . HIS A 1 308 ? -12.484 -14.037 6.647 1.00 86.25 308 HIS A N 1
ATOM 2283 C CA . HIS A 1 308 ? -11.148 -14.499 7.018 1.00 86.25 308 HIS A CA 1
ATOM 2284 C C . HIS A 1 308 ? -10.153 -13.350 6.834 1.00 86.25 308 HIS A C 1
ATOM 2286 O O . HIS A 1 308 ? -10.419 -12.426 6.060 1.00 86.25 308 HIS A O 1
ATOM 2292 N N . SER A 1 309 ? -9.034 -13.393 7.552 1.00 92.81 309 SER A N 1
ATOM 2293 C CA . SER A 1 309 ? -7.857 -12.576 7.254 1.00 92.81 309 SER A CA 1
ATOM 2294 C C . SER A 1 309 ? -6.984 -13.273 6.213 1.00 92.81 309 SER A C 1
ATOM 2296 O O . SER A 1 309 ? -7.106 -14.482 5.995 1.00 92.81 309 SER A O 1
ATOM 2298 N N . TYR A 1 310 ? -6.110 -12.511 5.565 1.00 95.44 310 TYR A N 1
ATOM 2299 C CA . TYR A 1 310 ? -5.101 -13.037 4.652 1.00 95.44 310 TYR A CA 1
ATOM 2300 C C . TYR A 1 310 ? -3.718 -12.612 5.138 1.00 95.44 310 TYR A C 1
ATOM 2302 O O . TYR A 1 310 ? -3.453 -11.418 5.213 1.00 95.44 310 TYR A O 1
ATOM 2310 N N . ASN A 1 311 ? -2.827 -13.554 5.452 1.00 96.69 311 ASN A N 1
ATOM 2311 C CA . ASN A 1 311 ? -1.471 -13.200 5.869 1.00 96.69 311 ASN A CA 1
ATOM 2312 C C . ASN A 1 311 ? -0.563 -13.009 4.647 1.00 96.69 311 ASN A C 1
ATOM 2314 O O . ASN A 1 311 ? -0.265 -13.968 3.933 1.00 96.69 311 ASN A O 1
ATOM 2318 N N . LEU A 1 312 ? -0.126 -11.772 4.416 1.00 95.31 312 LEU A N 1
ATOM 2319 C CA . LEU A 1 312 ? 0.707 -11.392 3.278 1.00 95.31 312 LEU A CA 1
ATOM 2320 C C . LEU A 1 312 ? 2.098 -12.038 3.335 1.00 95.31 312 LEU A C 1
ATOM 2322 O O . LEU A 1 312 ? 2.622 -12.425 2.296 1.00 95.31 312 LEU A O 1
ATOM 2326 N N . PHE A 1 313 ? 2.665 -12.220 4.531 1.00 94.00 313 PHE A N 1
ATOM 2327 C CA . PHE A 1 313 ? 3.999 -12.804 4.713 1.00 94.00 313 PHE A CA 1
ATOM 2328 C C . PHE A 1 313 ? 4.039 -14.320 4.491 1.00 94.00 313 PHE A C 1
ATOM 2330 O O . PHE A 1 313 ? 5.093 -14.869 4.190 1.00 94.00 313 PHE A O 1
ATOM 2337 N N . ASN A 1 314 ? 2.897 -15.006 4.592 1.00 92.94 314 ASN A N 1
ATOM 2338 C CA . ASN A 1 314 ? 2.803 -16.438 4.294 1.00 92.94 314 ASN A CA 1
ATOM 2339 C C . ASN A 1 314 ? 2.670 -16.734 2.789 1.00 92.94 314 ASN A C 1
ATOM 2341 O O . ASN A 1 314 ? 2.655 -17.900 2.388 1.00 92.94 314 ASN A O 1
ATOM 2345 N N . ARG A 1 315 ? 2.502 -15.704 1.952 1.00 91.38 315 ARG A N 1
ATOM 2346 C CA . ARG A 1 315 ? 2.347 -15.855 0.505 1.00 91.38 315 ARG A CA 1
ATOM 2347 C C . ARG A 1 315 ? 3.715 -16.063 -0.145 1.00 91.38 315 ARG A C 1
ATOM 2349 O O . ARG A 1 315 ? 4.673 -15.366 0.170 1.00 91.38 315 ARG A O 1
ATOM 2356 N N . LYS A 1 316 ? 3.786 -16.985 -1.107 1.00 95.25 316 LYS A N 1
ATOM 2357 C CA . LYS A 1 316 ? 4.961 -17.116 -1.973 1.00 95.25 316 LYS A CA 1
ATOM 2358 C C . LYS A 1 316 ? 5.118 -15.845 -2.828 1.00 95.25 316 LYS A C 1
ATOM 2360 O O . LYS A 1 316 ? 4.117 -15.435 -3.417 1.00 95.25 316 LYS A O 1
ATOM 2365 N N . PRO A 1 317 ? 6.326 -15.269 -2.952 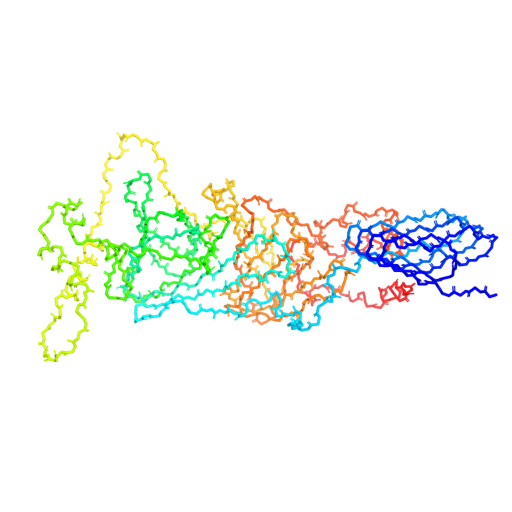1.00 96.75 317 PRO A N 1
ATOM 2366 C CA . PRO A 1 317 ? 6.565 -14.149 -3.854 1.00 96.75 317 PRO A CA 1
ATOM 2367 C C . PRO A 1 317 ? 6.067 -14.414 -5.274 1.00 96.75 317 PRO A C 1
ATOM 2369 O O . PRO A 1 317 ? 6.261 -15.502 -5.825 1.00 96.75 317 PRO A O 1
ATOM 2372 N N . ASP A 1 318 ? 5.428 -13.406 -5.866 1.00 95.75 318 ASP A N 1
ATOM 2373 C CA . ASP A 1 318 ? 5.047 -13.422 -7.279 1.00 95.75 318 ASP A CA 1
ATOM 2374 C C . ASP A 1 318 ? 6.292 -13.259 -8.172 1.00 95.75 318 ASP A C 1
ATOM 2376 O O . ASP A 1 318 ? 6.309 -13.725 -9.312 1.00 95.75 318 ASP A O 1
ATOM 2380 N N . PHE A 1 319 ? 7.349 -12.646 -7.629 1.00 97.62 319 PHE A N 1
ATOM 2381 C CA . PHE A 1 319 ? 8.684 -12.592 -8.214 1.00 97.62 319 PHE A CA 1
ATOM 2382 C C . PHE A 1 319 ? 9.754 -12.664 -7.118 1.00 97.62 319 PHE A C 1
ATOM 2384 O O . PHE A 1 319 ? 9.606 -12.025 -6.076 1.00 97.62 319 PHE A O 1
ATOM 2391 N N . GLU A 1 320 ? 10.839 -13.392 -7.371 1.00 98.12 320 GLU A N 1
ATOM 2392 C CA . GLU A 1 320 ? 12.003 -13.490 -6.487 1.00 98.12 320 GLU A CA 1
ATOM 2393 C C . GLU A 1 320 ? 13.254 -13.836 -7.305 1.00 98.12 320 GLU A C 1
ATOM 2395 O O . GLU A 1 320 ? 13.206 -14.715 -8.168 1.00 98.12 320 GLU A O 1
ATOM 2400 N N . ASN A 1 321 ? 14.355 -13.138 -7.033 1.00 97.69 321 ASN A N 1
ATOM 2401 C CA . ASN A 1 321 ? 15.702 -13.452 -7.513 1.00 97.69 321 ASN A CA 1
ATOM 2402 C C . ASN A 1 321 ? 16.743 -13.019 -6.461 1.00 97.69 321 ASN A C 1
ATOM 2404 O O . ASN A 1 321 ? 16.391 -12.591 -5.361 1.00 97.69 321 ASN A O 1
ATOM 2408 N N . ASP A 1 322 ? 18.031 -13.091 -6.797 1.00 97.31 322 ASP A N 1
ATOM 2409 C CA . ASP A 1 322 ? 19.131 -12.772 -5.872 1.00 97.31 322 ASP A CA 1
ATOM 2410 C C . ASP A 1 322 ? 19.141 -11.303 -5.391 1.00 97.31 322 ASP A C 1
ATOM 2412 O O . ASP A 1 322 ? 19.825 -10.952 -4.425 1.00 97.31 322 ASP A O 1
ATOM 2416 N N . TYR A 1 323 ? 18.361 -10.429 -6.029 1.00 98.06 323 TYR A N 1
ATOM 2417 C CA . TYR A 1 323 ? 18.331 -8.988 -5.777 1.00 98.06 323 TYR A CA 1
ATOM 2418 C C . TYR A 1 323 ? 17.103 -8.537 -4.979 1.00 98.06 323 TYR A C 1
ATOM 2420 O O . TYR A 1 323 ? 17.060 -7.402 -4.496 1.00 98.06 323 TYR A O 1
ATOM 2428 N N . GLY A 1 324 ? 16.119 -9.416 -4.782 1.00 98.19 324 GLY A N 1
ATOM 2429 C CA . GLY A 1 324 ? 14.944 -9.103 -3.983 1.00 98.19 324 GLY A CA 1
ATOM 2430 C C . GLY A 1 324 ? 13.729 -9.960 -4.304 1.00 98.19 324 GLY A C 1
ATOM 2431 O O . GLY A 1 324 ? 13.788 -10.937 -5.049 1.00 98.19 324 GLY A O 1
ATOM 2432 N N . SER A 1 325 ? 12.594 -9.560 -3.744 1.00 98.38 325 SER A N 1
ATOM 2433 C CA . SER A 1 325 ? 11.312 -10.215 -3.970 1.00 98.38 325 SER A CA 1
ATOM 2434 C C . SER A 1 325 ? 10.159 -9.219 -3.996 1.00 98.38 325 SER A C 1
ATOM 2436 O O . SER A 1 325 ? 10.240 -8.109 -3.465 1.00 98.38 325 SER A O 1
ATOM 2438 N N . SER A 1 326 ? 9.065 -9.614 -4.643 1.00 97.88 326 SER A N 1
ATOM 2439 C CA . SER A 1 326 ? 7.822 -8.850 -4.642 1.00 97.88 326 SER A CA 1
ATOM 2440 C C . SER A 1 326 ? 6.607 -9.759 -4.531 1.00 97.88 326 SER A C 1
ATOM 2442 O O . SER A 1 326 ? 6.578 -10.879 -5.049 1.00 97.88 326 SER A O 1
ATOM 2444 N N . VAL A 1 327 ? 5.599 -9.250 -3.839 1.00 96.94 327 VAL A N 1
ATOM 2445 C CA . VAL A 1 327 ? 4.311 -9.886 -3.608 1.00 96.94 327 VAL A CA 1
ATOM 2446 C C . VAL A 1 327 ? 3.226 -8.883 -3.980 1.00 96.94 327 VAL A C 1
ATOM 2448 O O . VAL A 1 327 ? 3.276 -7.733 -3.550 1.00 96.94 327 VAL A O 1
ATOM 2451 N N . ALA A 1 328 ? 2.220 -9.322 -4.726 1.00 96.06 328 ALA A N 1
ATOM 2452 C CA . ALA A 1 328 ? 1.001 -8.578 -5.000 1.00 96.06 328 ALA A CA 1
ATOM 2453 C C . ALA A 1 328 ? -0.211 -9.391 -4.530 1.00 96.06 328 ALA A C 1
ATOM 2455 O O . ALA A 1 328 ? -0.342 -10.578 -4.828 1.00 96.06 328 ALA A O 1
ATOM 2456 N N . LEU A 1 329 ? -1.114 -8.744 -3.796 1.00 96.12 329 LEU A N 1
ATOM 2457 C CA . LEU A 1 329 ? -2.362 -9.332 -3.325 1.00 96.12 329 LEU A CA 1
ATOM 2458 C C . LEU A 1 329 ? -3.543 -8.653 -4.016 1.00 96.12 329 LEU A C 1
ATOM 2460 O O . LEU A 1 329 ? -3.754 -7.446 -3.870 1.00 96.12 329 LEU A O 1
ATOM 2464 N N . ASP A 1 330 ? -4.320 -9.439 -4.760 1.00 95.12 330 ASP A N 1
ATOM 2465 C CA . ASP A 1 330 ? -5.448 -8.950 -5.549 1.00 95.12 330 ASP A CA 1
ATOM 2466 C C . ASP A 1 330 ? -6.771 -9.665 -5.195 1.00 95.12 330 ASP A C 1
ATOM 2468 O O . ASP A 1 330 ? -6.830 -10.572 -4.360 1.00 95.12 330 ASP A O 1
ATOM 2472 N N . GLN A 1 331 ? -7.878 -9.237 -5.806 1.00 94.62 331 GLN A N 1
ATOM 2473 C CA . GLN A 1 331 ? -9.222 -9.764 -5.541 1.00 94.62 331 GLN A CA 1
ATOM 2474 C C . GLN A 1 331 ? -9.392 -11.265 -5.822 1.00 94.62 331 GLN A C 1
ATOM 2476 O O . GLN A 1 331 ? -10.360 -11.859 -5.341 1.00 94.62 331 GLN A O 1
ATOM 2481 N N . SER A 1 332 ? -8.535 -11.855 -6.660 1.00 94.06 332 SER A N 1
ATOM 2482 C CA . SER A 1 332 ? -8.569 -13.288 -6.963 1.00 94.06 332 SER A CA 1
ATOM 2483 C C . SER A 1 332 ? -7.979 -14.117 -5.825 1.00 94.06 332 SER A C 1
ATOM 2485 O O . SER A 1 332 ? -8.445 -15.229 -5.586 1.00 94.06 332 SER A O 1
ATOM 2487 N N . ASP A 1 333 ? -7.037 -13.538 -5.080 1.00 93.56 333 ASP A N 1
ATOM 2488 C CA . ASP A 1 333 ? -6.394 -14.148 -3.921 1.00 93.56 333 ASP A CA 1
ATOM 2489 C C . ASP A 1 333 ? -7.192 -13.896 -2.633 1.00 93.56 333 ASP A C 1
ATOM 2491 O O . ASP A 1 333 ? -7.413 -14.808 -1.835 1.00 93.56 333 ASP A O 1
ATOM 2495 N N . TYR A 1 334 ? -7.671 -12.661 -2.441 1.00 94.50 334 TYR A N 1
ATOM 2496 C CA . TYR A 1 334 ? -8.436 -12.257 -1.264 1.00 94.50 334 TYR A CA 1
ATOM 2497 C C . TYR A 1 334 ? -9.724 -11.534 -1.676 1.00 94.50 334 TYR A C 1
ATOM 2499 O O . TYR A 1 334 ? -9.7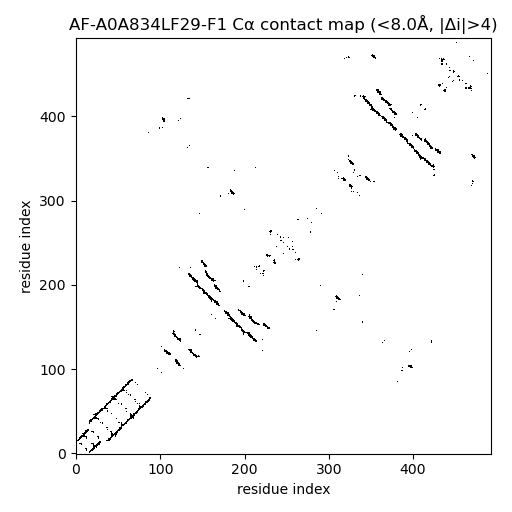68 -10.322 -1.884 1.00 94.50 334 TYR A O 1
ATOM 2507 N N . SER A 1 335 ? -10.823 -12.292 -1.767 1.00 92.88 335 SER A N 1
ATOM 2508 C CA . SER A 1 335 ? -12.106 -11.792 -2.287 1.00 92.88 335 SER A CA 1
ATOM 2509 C C . SER A 1 335 ? -12.669 -10.532 -1.606 1.00 92.88 335 SER A C 1
ATOM 2511 O O . SER A 1 335 ? -13.369 -9.782 -2.291 1.00 92.88 335 SER A O 1
ATOM 2513 N N . PRO A 1 336 ? -12.427 -10.251 -0.303 1.00 91.88 336 PRO A N 1
ATOM 2514 C CA . PRO A 1 336 ? -12.856 -8.991 0.304 1.00 91.88 336 PRO A CA 1
ATOM 2515 C C . PRO A 1 336 ? -12.294 -7.743 -0.390 1.00 91.88 336 PRO A C 1
ATOM 2517 O O . PRO A 1 336 ? -13.000 -6.738 -0.423 1.00 91.88 336 PRO A O 1
ATOM 2520 N N . LEU A 1 337 ? -11.119 -7.820 -1.027 1.00 92.94 337 LEU A N 1
ATOM 2521 C CA . LEU A 1 337 ? -10.536 -6.708 -1.791 1.00 92.94 337 LEU A CA 1
ATOM 2522 C C . LEU A 1 337 ? -11.387 -6.293 -2.989 1.00 92.94 337 LEU A C 1
ATOM 2524 O O . LEU A 1 337 ? -11.402 -5.128 -3.365 1.00 92.94 337 LEU A O 1
ATOM 2528 N N . LYS A 1 338 ? -12.169 -7.214 -3.567 1.00 91.38 338 LYS A N 1
ATOM 2529 C CA . LYS A 1 338 ? -13.085 -6.889 -4.672 1.00 91.38 338 LYS A CA 1
ATOM 2530 C C . LYS A 1 338 ? -14.058 -5.768 -4.308 1.00 91.38 338 LYS A C 1
ATOM 2532 O O . LYS A 1 338 ? -14.471 -5.017 -5.183 1.00 91.38 338 LYS A O 1
ATOM 2537 N N . ARG A 1 339 ? -14.478 -5.717 -3.040 1.00 86.25 339 ARG A N 1
ATOM 2538 C CA . ARG A 1 339 ? -15.491 -4.769 -2.569 1.00 86.25 339 ARG A CA 1
ATOM 2539 C C . ARG A 1 339 ? -14.909 -3.402 -2.235 1.00 86.25 339 ARG A C 1
ATOM 2541 O O . ARG A 1 339 ? -15.603 -2.432 -2.469 1.00 86.25 339 ARG A O 1
ATOM 2548 N N . SER A 1 340 ? -13.673 -3.345 -1.740 1.00 86.00 340 SER A N 1
ATOM 2549 C CA . SER A 1 340 ? -12.949 -2.079 -1.585 1.00 86.00 340 SER A CA 1
ATOM 2550 C C . SER A 1 340 ? -12.304 -1.611 -2.889 1.00 86.00 340 SER A C 1
ATOM 2552 O O . SER A 1 340 ? -11.803 -0.514 -2.974 1.00 86.00 340 SER A O 1
ATOM 2554 N N . GLY A 1 341 ? -12.169 -2.455 -3.914 1.00 89.69 341 GLY A N 1
ATOM 2555 C CA . GLY A 1 341 ? -11.441 -2.049 -5.118 1.00 89.69 341 GLY A CA 1
ATOM 2556 C C . GLY A 1 341 ? -9.961 -1.706 -4.872 1.00 89.69 341 GLY A C 1
ATOM 2557 O O . GLY A 1 341 ? -9.318 -1.198 -5.784 1.00 89.69 341 GLY A O 1
ATOM 2558 N N . VAL A 1 342 ? -9.405 -2.041 -3.702 1.00 92.19 342 VAL A N 1
ATOM 2559 C CA . VAL A 1 342 ? -8.008 -1.799 -3.314 1.00 92.19 342 VAL A CA 1
ATOM 2560 C C . VAL A 1 342 ? -7.181 -3.074 -3.463 1.00 92.19 342 VAL A C 1
ATOM 2562 O O . VAL A 1 342 ? -7.592 -4.138 -3.004 1.00 92.19 342 VAL A O 1
ATOM 2565 N N . GLY A 1 343 ? -6.009 -2.971 -4.087 1.00 95.12 343 GLY A N 1
ATOM 2566 C CA . GLY A 1 343 ? -4.983 -4.019 -4.082 1.00 95.12 343 GLY A CA 1
ATOM 2567 C C . GLY A 1 343 ? -3.884 -3.718 -3.064 1.00 95.12 343 GLY A C 1
ATOM 2568 O O . GLY A 1 343 ? -3.815 -2.612 -2.527 1.00 95.12 343 GLY A O 1
ATOM 2569 N N . LEU A 1 344 ? -3.023 -4.696 -2.788 1.00 97.12 344 LEU A N 1
ATOM 2570 C CA . LEU A 1 344 ? -1.877 -4.523 -1.893 1.00 97.12 344 LEU A CA 1
ATOM 2571 C C . LEU A 1 344 ? -0.611 -5.079 -2.532 1.00 97.12 344 LEU A C 1
ATOM 2573 O O . LEU A 1 344 ? -0.678 -5.994 -3.353 1.00 97.12 344 LEU A O 1
ATOM 2577 N N . TYR A 1 345 ? 0.541 -4.561 -2.127 1.00 97.38 345 TYR A N 1
ATOM 2578 C CA . TYR A 1 345 ? 1.833 -5.099 -2.531 1.00 97.38 345 TYR A CA 1
ATOM 2579 C C . TYR A 1 345 ? 2.875 -4.967 -1.421 1.00 97.38 345 TYR A C 1
ATOM 2581 O O . TYR A 1 345 ? 2.765 -4.119 -0.537 1.00 97.38 345 TYR A O 1
ATOM 2589 N N . LEU A 1 346 ? 3.886 -5.825 -1.478 1.00 98.12 346 LEU A N 1
ATOM 2590 C CA . LEU A 1 346 ? 5.069 -5.798 -0.626 1.00 98.12 346 LEU A CA 1
ATOM 2591 C C . LEU A 1 346 ? 6.286 -6.052 -1.507 1.00 98.12 346 LEU A C 1
ATOM 2593 O O . LEU A 1 346 ? 6.289 -6.995 -2.298 1.00 98.12 346 LEU A O 1
ATOM 2597 N N . VAL A 1 347 ? 7.310 -5.222 -1.369 1.00 98.38 347 VAL A N 1
ATOM 2598 C CA . VAL A 1 347 ? 8.559 -5.345 -2.120 1.00 98.38 347 VAL A CA 1
ATOM 2599 C C . VAL A 1 347 ? 9.725 -5.283 -1.151 1.00 98.38 347 VAL A C 1
ATOM 2601 O O . VAL A 1 347 ? 9.756 -4.453 -0.242 1.00 98.38 347 VAL A O 1
ATOM 2604 N N . ASN A 1 348 ? 10.692 -6.164 -1.372 1.00 98.38 348 ASN A N 1
ATOM 2605 C CA . ASN A 1 348 ? 11.951 -6.201 -0.656 1.00 98.38 348 ASN A CA 1
ATOM 2606 C C . ASN A 1 348 ? 13.090 -6.141 -1.669 1.00 98.38 348 ASN A C 1
ATOM 2608 O O . ASN A 1 348 ? 13.219 -7.033 -2.505 1.00 98.38 348 ASN A O 1
ATOM 2612 N N . LEU A 1 349 ? 13.905 -5.093 -1.591 1.00 98.62 349 LEU A N 1
ATOM 2613 C CA . LEU A 1 349 ? 15.095 -4.925 -2.414 1.00 98.62 349 LEU A CA 1
ATOM 2614 C C . LEU A 1 349 ? 16.347 -5.101 -1.551 1.00 98.62 349 LEU A C 1
ATOM 2616 O O . LEU A 1 349 ? 16.487 -4.478 -0.492 1.00 98.62 349 LEU A O 1
ATOM 2620 N N . ASN A 1 350 ? 17.284 -5.925 -2.020 1.00 98.06 350 ASN A N 1
ATOM 2621 C CA . ASN A 1 350 ? 18.615 -6.016 -1.430 1.00 98.06 350 ASN A CA 1
ATOM 2622 C C . ASN A 1 350 ? 19.399 -4.716 -1.663 1.00 98.06 350 ASN A C 1
ATOM 2624 O O . ASN A 1 350 ? 19.070 -3.922 -2.542 1.00 98.06 350 ASN A O 1
ATOM 2628 N N . ALA A 1 351 ? 20.445 -4.493 -0.865 1.00 97.31 351 ALA A N 1
ATOM 2629 C CA . ALA A 1 351 ? 21.233 -3.264 -0.922 1.00 97.31 351 ALA A CA 1
ATOM 2630 C C . ALA A 1 351 ? 21.718 -2.959 -2.352 1.00 97.31 351 ALA A C 1
ATOM 2632 O O . ALA A 1 351 ? 22.222 -3.841 -3.048 1.00 97.31 351 ALA A O 1
ATOM 2633 N N . GLY A 1 352 ? 21.522 -1.715 -2.791 1.00 96.50 352 GLY A N 1
ATOM 2634 C CA . GLY A 1 352 ? 21.860 -1.236 -4.136 1.00 96.50 352 GLY A CA 1
ATOM 2635 C C . GLY A 1 352 ? 21.005 -1.792 -5.285 1.00 96.50 352 GLY A C 1
ATOM 2636 O O . GLY A 1 352 ? 21.166 -1.340 -6.414 1.00 96.50 352 GLY A O 1
ATOM 2637 N N . SER A 1 353 ? 20.120 -2.761 -5.036 1.00 98.00 353 SER A N 1
ATOM 2638 C CA . SER A 1 353 ? 19.276 -3.369 -6.073 1.00 98.00 353 SER A CA 1
ATOM 2639 C C . SER A 1 353 ? 18.141 -2.431 -6.489 1.00 98.00 353 SER A C 1
ATOM 2641 O O . SER A 1 353 ? 17.757 -1.527 -5.743 1.00 98.00 353 SER A O 1
ATOM 2643 N N . MET A 1 354 ? 17.579 -2.647 -7.676 1.00 97.38 354 MET A N 1
ATOM 2644 C CA . MET A 1 354 ? 16.558 -1.773 -8.259 1.00 97.38 354 MET A CA 1
ATOM 2645 C C . MET A 1 354 ? 15.358 -2.579 -8.736 1.00 97.38 354 MET A C 1
ATOM 2647 O O . MET A 1 354 ? 15.524 -3.515 -9.506 1.00 97.38 354 MET A O 1
ATOM 2651 N N . MET A 1 355 ? 14.137 -2.163 -8.406 1.00 98.12 355 MET A N 1
ATOM 2652 C CA . MET A 1 355 ? 12.983 -2.573 -9.204 1.00 98.12 355 MET A CA 1
ATOM 2653 C C . MET A 1 355 ? 13.024 -1.816 -10.535 1.00 98.12 355 MET A C 1
ATOM 2655 O O . MET A 1 355 ? 13.012 -0.583 -10.546 1.00 98.12 355 MET A O 1
ATOM 2659 N N . ALA A 1 356 ? 13.149 -2.553 -11.640 1.00 98.12 356 ALA A N 1
ATOM 2660 C CA . ALA A 1 356 ? 13.411 -2.028 -12.976 1.00 98.12 356 ALA A CA 1
ATOM 2661 C C . ALA A 1 356 ? 12.417 -0.923 -13.365 1.00 98.12 356 ALA A C 1
ATOM 2663 O O . ALA A 1 356 ? 11.254 -1.006 -12.970 1.00 98.12 356 ALA A O 1
ATOM 2664 N N . PRO A 1 357 ? 12.815 0.062 -14.194 1.00 98.12 357 PRO A N 1
ATOM 2665 C CA . PRO A 1 357 ? 11.896 1.051 -14.739 1.00 98.12 357 PRO A CA 1
ATOM 2666 C C . PRO A 1 357 ? 10.635 0.411 -15.322 1.00 98.12 357 PRO A C 1
ATOM 2668 O O . PRO A 1 357 ? 10.722 -0.462 -16.188 1.00 98.12 357 PRO A O 1
ATOM 2671 N N . HIS A 1 358 ? 9.468 0.823 -14.839 1.00 97.88 358 HIS A N 1
ATOM 2672 C CA . HIS A 1 358 ? 8.180 0.271 -15.247 1.00 97.88 358 HIS A CA 1
ATOM 2673 C C . HIS A 1 358 ? 7.051 1.280 -15.088 1.00 97.88 358 HIS A C 1
ATOM 2675 O O . HIS A 1 358 ? 7.235 2.368 -14.550 1.00 97.88 358 HIS A O 1
ATOM 2681 N N . LEU A 1 359 ? 5.871 0.911 -15.581 1.00 96.25 359 LEU A N 1
ATOM 2682 C CA . LEU A 1 359 ? 4.634 1.642 -15.345 1.00 96.25 359 LEU A CA 1
ATOM 2683 C C . LEU A 1 359 ? 3.503 0.691 -14.968 1.00 96.25 359 LEU A C 1
ATOM 2685 O O . LEU A 1 359 ? 3.488 -0.484 -15.350 1.00 96.25 359 LEU A O 1
ATOM 2689 N N . ASN A 1 360 ? 2.517 1.246 -14.271 1.00 94.81 360 ASN A N 1
ATOM 2690 C CA . ASN A 1 360 ? 1.328 0.530 -13.837 1.00 94.81 360 ASN A CA 1
ATOM 2691 C C . ASN A 1 360 ? 0.131 0.887 -14.716 1.00 94.81 360 ASN A C 1
ATOM 2693 O O . ASN A 1 360 ? -0.323 2.035 -14.694 1.00 94.81 360 ASN A O 1
ATOM 2697 N N . PRO A 1 361 ? -0.398 -0.070 -15.499 1.00 91.56 361 PRO A N 1
ATOM 2698 C CA . PRO A 1 361 ? -1.438 0.224 -16.465 1.00 91.56 361 PRO A CA 1
ATOM 2699 C C . PRO A 1 361 ? -2.839 0.158 -15.880 1.00 91.56 361 PRO A C 1
ATOM 2701 O O . PRO A 1 361 ? -3.755 0.539 -16.598 1.00 91.56 361 PRO A O 1
ATOM 2704 N N . THR A 1 362 ? -3.055 -0.319 -14.647 1.00 88.31 362 THR A N 1
ATOM 2705 C CA . THR A 1 362 ? -4.410 -0.450 -14.065 1.00 88.31 362 THR A CA 1
ATOM 2706 C C . THR A 1 362 ? -4.613 0.302 -12.756 1.00 88.31 362 THR A C 1
ATOM 2708 O O . THR A 1 362 ? -5.760 0.553 -12.391 1.00 88.31 362 THR A O 1
ATOM 2711 N N . ALA A 1 363 ? -3.533 0.672 -12.068 1.00 90.31 363 ALA A N 1
ATOM 2712 C CA . ALA A 1 363 ? -3.609 1.195 -10.715 1.00 90.31 363 ALA A CA 1
ATOM 2713 C C . ALA A 1 363 ? -2.625 2.339 -10.478 1.00 90.31 363 ALA A C 1
ATOM 2715 O O . ALA A 1 363 ? -1.543 2.381 -11.060 1.00 90.31 363 ALA A O 1
ATOM 2716 N N . THR A 1 364 ? -3.023 3.230 -9.584 1.00 92.56 364 THR A N 1
ATOM 2717 C CA . THR A 1 364 ? -2.127 4.115 -8.847 1.00 92.56 364 THR A CA 1
ATOM 2718 C C . THR A 1 364 ? -1.602 3.364 -7.629 1.00 92.56 364 THR A C 1
ATOM 2720 O O . THR A 1 364 ? -2.368 2.625 -7.006 1.00 92.56 364 THR A O 1
ATOM 2723 N N . GLU A 1 365 ? -0.344 3.590 -7.258 1.00 94.06 365 GLU A N 1
ATOM 2724 C CA . GLU A 1 365 ? 0.279 2.992 -6.074 1.00 94.06 365 GLU A CA 1
ATOM 2725 C C . GLU A 1 365 ? 0.527 4.021 -4.972 1.00 94.06 365 GLU A C 1
ATOM 2727 O O . GLU A 1 365 ? 0.919 5.154 -5.239 1.00 94.06 365 GLU A O 1
ATOM 2732 N N . TYR A 1 366 ? 0.312 3.604 -3.728 1.00 95.31 366 TYR A N 1
ATOM 2733 C CA . TYR A 1 366 ? 0.673 4.324 -2.514 1.00 95.31 366 TYR A CA 1
ATOM 2734 C C . TYR A 1 366 ? 1.631 3.444 -1.725 1.00 95.31 366 TYR A C 1
ATOM 2736 O O . TYR A 1 366 ? 1.193 2.467 -1.120 1.00 95.31 366 TYR A O 1
ATOM 2744 N N . GLY A 1 367 ? 2.916 3.781 -1.748 1.00 96.88 367 GLY A N 1
ATOM 2745 C CA . GLY A 1 367 ? 3.965 3.049 -1.053 1.00 96.88 367 GLY A CA 1
ATOM 2746 C C . GLY A 1 367 ? 4.297 3.674 0.293 1.00 96.88 367 GLY A C 1
ATOM 2747 O O . GLY A 1 367 ? 4.346 4.892 0.431 1.00 96.88 367 GLY A O 1
ATOM 2748 N N . ILE A 1 368 ? 4.530 2.821 1.279 1.00 97.94 368 ILE A N 1
ATOM 2749 C CA . ILE A 1 368 ? 4.939 3.132 2.640 1.00 97.94 368 ILE A CA 1
ATOM 2750 C C . ILE A 1 368 ? 6.256 2.406 2.878 1.00 97.94 368 ILE A C 1
ATOM 2752 O O . ILE A 1 368 ? 6.318 1.176 2.785 1.00 97.94 368 ILE A O 1
ATOM 2756 N N . VAL A 1 369 ? 7.308 3.151 3.205 1.00 98.12 369 VAL A N 1
ATOM 2757 C CA . VAL A 1 369 ? 8.594 2.545 3.548 1.00 98.12 369 VAL A CA 1
ATOM 2758 C C . VAL A 1 369 ? 8.488 1.906 4.929 1.00 98.12 369 VAL A C 1
ATOM 2760 O O . VAL A 1 369 ? 8.284 2.598 5.926 1.00 98.12 369 VAL A O 1
ATOM 2763 N N . LEU A 1 370 ? 8.628 0.583 4.980 1.00 97.38 370 LEU A N 1
ATOM 2764 C CA . LEU A 1 370 ? 8.575 -0.189 6.219 1.00 97.38 370 LEU A CA 1
ATOM 2765 C C . LEU A 1 370 ? 9.942 -0.308 6.883 1.00 97.38 370 LEU A C 1
ATOM 2767 O O . LEU A 1 370 ? 10.014 -0.394 8.103 1.00 97.38 370 LEU A O 1
ATOM 2771 N N . ARG A 1 371 ? 11.016 -0.365 6.087 1.00 97.38 371 ARG A N 1
ATOM 2772 C CA . ARG A 1 371 ? 12.377 -0.505 6.603 1.00 97.38 371 ARG A CA 1
ATOM 2773 C C . ARG A 1 371 ? 13.415 -0.007 5.609 1.00 97.38 371 ARG A C 1
ATOM 2775 O O . ARG A 1 371 ? 13.347 -0.295 4.413 1.00 97.38 371 ARG A O 1
ATOM 2782 N N . GLY A 1 372 ? 14.443 0.641 6.148 1.00 97.44 372 GLY A N 1
ATOM 2783 C CA . GLY A 1 372 ? 15.612 1.070 5.389 1.00 97.44 372 GLY A CA 1
ATOM 2784 C C . GLY A 1 372 ? 15.359 2.342 4.590 1.00 97.44 372 GLY A C 1
ATOM 2785 O O . GLY A 1 372 ? 14.516 3.164 4.949 1.00 97.44 372 GLY A O 1
ATOM 2786 N N . SER A 1 373 ? 16.135 2.524 3.526 1.00 98.00 373 SER A N 1
ATOM 2787 C CA . SER A 1 373 ? 16.075 3.720 2.693 1.00 98.00 373 SER A CA 1
ATOM 2788 C C . SER A 1 373 ? 16.383 3.407 1.236 1.00 98.00 373 SER A C 1
ATOM 2790 O O . SER A 1 373 ? 17.042 2.415 0.906 1.00 98.00 373 SER A O 1
ATOM 2792 N N . GLY A 1 374 ? 15.899 4.274 0.358 1.00 97.56 374 GLY A N 1
ATOM 2793 C CA . GLY A 1 374 ? 16.061 4.128 -1.078 1.00 97.56 374 GLY A CA 1
ATOM 2794 C C . GLY A 1 374 ? 15.775 5.421 -1.820 1.00 97.56 374 GLY A C 1
ATOM 2795 O O . GLY A 1 374 ? 15.533 6.464 -1.216 1.00 97.56 374 GLY A O 1
ATOM 2796 N N . THR A 1 375 ? 15.795 5.342 -3.140 1.00 97.62 375 THR A N 1
ATOM 2797 C CA . THR A 1 375 ? 15.476 6.437 -4.048 1.00 97.62 375 THR A CA 1
ATOM 2798 C C . THR A 1 375 ? 14.300 6.037 -4.922 1.00 97.62 375 THR A C 1
ATOM 2800 O O . THR A 1 375 ? 14.264 4.929 -5.459 1.00 97.62 375 THR A O 1
ATOM 2803 N N . ILE A 1 376 ? 13.348 6.952 -5.078 1.00 97.75 376 ILE A N 1
ATOM 2804 C CA . ILE A 1 376 ? 12.219 6.810 -5.993 1.00 97.75 376 ILE A CA 1
ATOM 2805 C C . ILE A 1 376 ? 12.418 7.803 -7.134 1.00 97.75 376 ILE A C 1
ATOM 2807 O O . ILE A 1 376 ? 12.537 9.009 -6.893 1.00 97.75 376 ILE A O 1
ATOM 2811 N N . GLN A 1 377 ? 12.430 7.300 -8.367 1.00 96.94 377 GLN A N 1
ATOM 2812 C CA . GLN A 1 377 ? 12.431 8.140 -9.563 1.00 96.94 377 GLN A CA 1
ATOM 2813 C C . GLN A 1 377 ? 11.110 8.011 -10.298 1.00 96.94 377 GLN A C 1
ATOM 2815 O O . GLN A 1 377 ? 10.633 6.901 -10.499 1.00 96.94 377 GLN A O 1
ATOM 2820 N N . ILE A 1 378 ? 10.532 9.139 -10.709 1.00 96.44 378 ILE A N 1
ATOM 2821 C CA . ILE A 1 378 ? 9.280 9.202 -11.471 1.00 96.44 378 ILE A CA 1
ATOM 2822 C C . ILE A 1 378 ? 9.494 10.113 -12.673 1.00 96.44 378 ILE A C 1
ATOM 2824 O O . ILE A 1 378 ? 10.153 11.146 -12.562 1.00 96.44 378 ILE A O 1
ATOM 2828 N N . VAL A 1 379 ? 8.914 9.750 -13.811 1.00 94.50 379 VAL A N 1
ATOM 2829 C CA . VAL A 1 379 ? 9.033 10.473 -15.079 1.00 94.50 379 VAL A CA 1
ATOM 2830 C C . VAL A 1 379 ? 7.663 10.996 -15.512 1.00 94.50 379 VAL A C 1
ATOM 2832 O O . VAL A 1 379 ? 6.649 10.304 -15.404 1.00 94.50 379 VAL A O 1
ATOM 2835 N N . PHE A 1 380 ? 7.618 12.239 -15.994 1.00 89.19 380 PHE A N 1
ATOM 2836 C CA . PHE A 1 380 ? 6.416 12.820 -16.586 1.00 89.19 380 PHE A CA 1
ATOM 2837 C C . PHE A 1 380 ? 6.140 12.221 -17.974 1.00 89.19 380 PHE A C 1
ATOM 2839 O O . PHE A 1 380 ? 7.068 11.793 -18.658 1.00 89.19 380 PHE A O 1
ATOM 2846 N N . PRO A 1 381 ? 4.890 12.266 -18.474 1.00 85.00 381 PRO A N 1
ATOM 2847 C CA . PRO A 1 381 ? 4.558 11.763 -19.812 1.00 85.00 381 PRO A CA 1
ATOM 2848 C C . PRO A 1 381 ? 5.365 12.389 -20.964 1.00 85.00 381 PRO A C 1
ATOM 2850 O O . PRO A 1 381 ? 5.495 11.784 -22.022 1.00 85.00 381 PRO A O 1
ATOM 2853 N N . ASN A 1 382 ? 5.916 13.590 -20.769 1.00 83.25 382 ASN A N 1
ATOM 2854 C CA . ASN A 1 382 ? 6.783 14.272 -21.735 1.00 83.25 382 ASN A CA 1
ATOM 2855 C C . ASN A 1 382 ? 8.249 13.780 -21.716 1.00 83.25 382 ASN A C 1
ATOM 2857 O O . ASN A 1 382 ? 9.078 14.345 -22.423 1.00 83.25 382 ASN A O 1
ATOM 2861 N N . GLY A 1 383 ? 8.584 12.795 -20.877 1.00 84.12 383 GLY A N 1
ATOM 2862 C CA . GLY A 1 383 ? 9.930 12.239 -20.728 1.00 84.12 383 GLY A CA 1
ATOM 2863 C C . GLY A 1 383 ? 10.844 12.984 -19.749 1.00 84.12 383 GLY A C 1
ATOM 2864 O O . GLY A 1 383 ? 11.940 12.507 -19.474 1.00 84.12 383 GLY A O 1
ATOM 2865 N N . THR A 1 384 ? 10.421 14.121 -19.188 1.00 87.31 384 THR A N 1
ATOM 2866 C CA . THR A 1 384 ? 11.220 14.838 -18.179 1.00 87.31 384 THR A CA 1
ATOM 2867 C C . THR A 1 384 ? 11.122 14.179 -16.804 1.00 87.31 384 THR A C 1
ATOM 2869 O O . THR A 1 384 ? 10.084 13.625 -16.435 1.00 87.31 384 THR A O 1
ATOM 2872 N N . LEU A 1 385 ? 12.201 14.254 -16.026 1.00 88.69 385 LEU A N 1
ATOM 2873 C CA . LEU A 1 385 ? 12.245 13.744 -14.659 1.00 88.69 385 LEU A CA 1
ATOM 2874 C C . LEU A 1 385 ? 11.265 14.523 -13.766 1.00 88.69 385 LEU A C 1
ATOM 2876 O O . LEU A 1 385 ? 11.408 15.729 -13.579 1.00 88.69 385 LEU A O 1
ATOM 2880 N N . ALA A 1 386 ? 10.270 13.826 -13.221 1.00 89.75 386 ALA A N 1
ATOM 2881 C CA . ALA A 1 386 ? 9.251 14.401 -12.347 1.00 89.75 386 ALA A CA 1
ATOM 2882 C C . ALA A 1 386 ? 9.698 14.428 -10.883 1.00 89.75 386 ALA A C 1
ATOM 2884 O O . ALA A 1 386 ? 9.474 15.411 -10.179 1.00 89.75 386 ALA A O 1
ATOM 2885 N N . MET A 1 387 ? 10.338 13.353 -10.426 1.00 93.12 387 MET A N 1
ATOM 2886 C CA . MET A 1 387 ? 10.893 13.239 -9.081 1.00 93.12 387 MET A CA 1
ATOM 2887 C C . MET A 1 387 ? 12.139 12.361 -9.106 1.00 93.12 387 MET A C 1
ATOM 2889 O O . MET A 1 387 ? 12.167 11.358 -9.814 1.00 93.12 387 MET A O 1
ATOM 2893 N N . ASN A 1 388 ? 13.131 12.711 -8.291 1.00 94.44 388 ASN A N 1
ATOM 2894 C CA . ASN A 1 388 ? 14.249 11.851 -7.923 1.00 94.44 388 ASN A CA 1
ATOM 2895 C C . ASN A 1 388 ? 14.575 12.100 -6.452 1.00 94.44 388 ASN A C 1
ATOM 2897 O O . ASN A 1 388 ? 15.393 12.957 -6.136 1.00 94.44 388 ASN A O 1
ATOM 2901 N N . ALA A 1 389 ? 13.885 11.391 -5.561 1.00 95.06 389 ALA A N 1
ATOM 2902 C CA . ALA A 1 389 ? 13.911 11.703 -4.139 1.00 95.06 389 ALA A CA 1
ATOM 2903 C C . ALA A 1 389 ? 14.320 10.497 -3.297 1.00 95.06 389 ALA A C 1
ATOM 2905 O O . ALA A 1 389 ? 13.915 9.362 -3.564 1.00 95.06 389 ALA A O 1
ATOM 2906 N N . GLN A 1 390 ? 15.103 10.763 -2.252 1.00 95.94 390 GLN A N 1
ATOM 2907 C CA . GLN A 1 390 ? 15.399 9.780 -1.219 1.00 95.94 390 GLN A CA 1
ATOM 2908 C C . GLN A 1 390 ? 14.197 9.625 -0.284 1.00 95.94 390 GLN A C 1
ATOM 2910 O O . GLN A 1 390 ? 13.573 10.613 0.108 1.00 95.94 390 GLN A O 1
ATOM 2915 N N . VAL A 1 391 ? 13.903 8.383 0.086 1.00 96.75 391 VAL A N 1
ATOM 2916 C CA . VAL A 1 391 ? 12.848 8.013 1.031 1.00 96.75 391 VAL A CA 1
ATOM 2917 C C . VAL A 1 391 ? 13.422 7.144 2.143 1.00 96.75 391 VAL A C 1
ATOM 2919 O O . VAL A 1 391 ? 14.349 6.358 1.921 1.00 96.75 391 VAL A O 1
ATOM 2922 N N . ASN A 1 392 ? 12.868 7.292 3.339 1.00 96.69 392 ASN A N 1
ATOM 2923 C CA . ASN A 1 392 ? 13.267 6.588 4.552 1.00 96.69 392 ASN A CA 1
ATOM 2924 C C . ASN A 1 392 ? 12.052 5.947 5.223 1.00 96.69 392 ASN A C 1
ATOM 2926 O O . ASN A 1 392 ? 10.911 6.237 4.876 1.00 96.69 392 ASN A O 1
ATOM 2930 N N . GLU A 1 393 ? 12.305 5.076 6.197 1.00 96.56 393 GLU A N 1
ATOM 2931 C CA . GLU A 1 393 ? 11.269 4.440 7.012 1.00 96.56 393 GLU A CA 1
ATOM 2932 C C . GLU A 1 393 ? 10.203 5.433 7.507 1.00 96.56 393 GLU A C 1
ATOM 2934 O O . GLU A 1 393 ? 10.514 6.489 8.058 1.00 96.56 393 GLU A O 1
ATOM 2939 N N . GLY A 1 394 ? 8.934 5.083 7.286 1.00 94.12 394 GLY A N 1
ATOM 2940 C CA . GLY A 1 394 ? 7.774 5.916 7.602 1.00 94.12 394 GLY A CA 1
ATOM 2941 C C . GLY A 1 394 ? 7.343 6.886 6.496 1.00 94.12 394 GLY A C 1
ATOM 2942 O O . GLY A 1 394 ? 6.213 7.378 6.554 1.00 94.12 394 GLY A O 1
ATOM 2943 N N . ASP A 1 395 ? 8.174 7.135 5.478 1.00 95.69 395 ASP A N 1
ATOM 2944 C CA . ASP A 1 395 ? 7.781 7.969 4.341 1.00 95.69 395 ASP A CA 1
ATOM 2945 C C . ASP A 1 395 ? 6.697 7.286 3.501 1.00 95.69 395 ASP A C 1
ATOM 2947 O O . ASP A 1 395 ? 6.704 6.069 3.281 1.00 95.69 395 ASP A O 1
ATOM 2951 N N . VAL A 1 396 ? 5.777 8.106 2.990 1.00 95.69 396 VAL A N 1
ATOM 2952 C CA . VAL A 1 396 ? 4.719 7.679 2.074 1.00 95.69 396 VAL A CA 1
ATOM 2953 C C . VAL A 1 396 ? 4.920 8.363 0.730 1.00 95.69 396 VAL A C 1
ATOM 2955 O O . VAL A 1 396 ? 4.999 9.589 0.655 1.00 95.69 396 VAL A O 1
ATOM 2958 N N . PHE A 1 397 ? 4.960 7.584 -0.342 1.00 94.88 397 PHE A N 1
ATOM 2959 C CA . PHE A 1 397 ? 5.017 8.079 -1.713 1.00 94.88 397 PHE A CA 1
ATOM 2960 C C . PHE A 1 397 ? 3.801 7.599 -2.502 1.00 94.88 397 PHE A C 1
ATOM 2962 O O . PHE A 1 397 ? 3.232 6.549 -2.208 1.00 94.88 397 PHE A O 1
ATOM 2969 N N . TRP A 1 398 ? 3.388 8.364 -3.508 1.00 92.31 398 TRP A N 1
ATOM 2970 C CA . TRP A 1 398 ? 2.330 7.956 -4.429 1.00 92.31 398 TRP A CA 1
ATOM 2971 C C . TRP A 1 398 ? 2.813 8.037 -5.874 1.00 92.31 398 TRP A C 1
ATOM 2973 O O . TRP A 1 398 ? 3.567 8.937 -6.248 1.00 92.31 398 TRP A O 1
ATOM 2983 N N . ILE A 1 399 ? 2.367 7.084 -6.684 1.00 93.88 399 ILE A N 1
ATOM 2984 C CA . ILE A 1 399 ? 2.759 6.938 -8.079 1.00 93.88 399 ILE A CA 1
ATOM 2985 C C . ILE A 1 399 ? 1.480 6.830 -8.909 1.00 93.88 399 ILE A C 1
ATOM 2987 O O . ILE A 1 399 ? 0.776 5.816 -8.827 1.00 93.88 399 ILE A O 1
ATOM 2991 N N . PRO A 1 400 ? 1.146 7.863 -9.700 1.00 92.06 400 PRO A N 1
ATOM 2992 C CA . PRO A 1 400 ? -0.029 7.815 -10.547 1.00 92.06 400 PRO A CA 1
ATOM 2993 C C . PRO A 1 400 ? 0.082 6.711 -11.600 1.00 92.06 400 PRO A C 1
ATOM 2995 O O . PRO A 1 400 ? 1.148 6.459 -12.166 1.00 92.06 400 PRO A O 1
ATOM 2998 N N . ARG A 1 401 ? -1.061 6.100 -11.920 1.00 90.75 401 ARG A N 1
ATOM 2999 C CA . ARG A 1 401 ? -1.207 5.194 -13.065 1.00 90.75 401 ARG A CA 1
ATOM 3000 C C . ARG A 1 401 ? -0.557 5.787 -14.325 1.00 90.75 401 ARG A C 1
ATOM 3002 O O . ARG A 1 401 ? -0.721 6.972 -14.606 1.00 90.75 401 ARG A O 1
ATOM 3009 N N . TYR A 1 402 ? 0.122 4.938 -15.095 1.00 92.19 402 TYR A N 1
ATOM 3010 C CA . TYR A 1 402 ? 0.861 5.250 -16.331 1.00 92.19 402 TYR A CA 1
ATOM 3011 C C . TYR A 1 402 ? 2.157 6.055 -16.210 1.00 92.19 402 TYR A C 1
ATOM 3013 O O . TYR A 1 402 ? 2.892 6.107 -17.195 1.00 92.19 402 TYR A O 1
ATOM 3021 N N . PHE A 1 403 ? 2.474 6.648 -15.060 1.00 94.50 403 PHE A N 1
ATOM 3022 C CA . PHE A 1 403 ? 3.759 7.325 -14.901 1.00 94.50 403 PHE A CA 1
ATOM 3023 C C . PHE A 1 403 ? 4.866 6.267 -14.864 1.00 94.50 403 PHE A C 1
ATOM 3025 O O . PHE A 1 403 ? 4.714 5.299 -14.120 1.00 94.50 403 PHE A O 1
ATOM 3032 N N . PRO A 1 404 ? 5.947 6.393 -15.656 1.00 97.50 404 PRO A N 1
ATOM 3033 C CA . PRO A 1 404 ? 7.106 5.526 -15.518 1.00 97.50 404 PRO A CA 1
ATOM 3034 C C . PRO A 1 404 ? 7.882 5.856 -14.244 1.00 97.50 404 PRO A C 1
ATOM 3036 O O . PRO A 1 404 ? 8.067 7.029 -13.912 1.00 97.50 404 PRO A O 1
ATOM 3039 N N . PHE A 1 405 ? 8.357 4.833 -13.546 1.00 97.94 405 PHE A N 1
ATOM 3040 C CA . PHE A 1 405 ? 9.119 4.991 -12.313 1.00 97.94 405 PHE A CA 1
ATOM 3041 C C . PHE A 1 405 ? 10.048 3.804 -12.056 1.00 97.94 405 PHE A C 1
ATOM 3043 O O . PHE A 1 405 ? 9.926 2.751 -12.683 1.00 97.94 405 PHE A O 1
ATOM 3050 N N . CYS A 1 406 ? 10.965 3.976 -11.108 1.00 98.12 406 CYS A N 1
ATOM 3051 C CA . CYS A 1 406 ? 11.740 2.892 -10.514 1.00 98.12 406 CYS A CA 1
ATOM 3052 C C . CYS A 1 406 ? 11.977 3.149 -9.021 1.00 98.12 406 CYS A C 1
ATOM 3054 O O . CYS A 1 406 ? 11.879 4.284 -8.537 1.00 98.12 406 CYS A O 1
ATOM 3056 N N . GLN A 1 407 ? 12.300 2.080 -8.297 1.00 98.31 407 GLN A N 1
ATOM 3057 C CA . GLN A 1 407 ? 12.691 2.126 -6.892 1.00 98.31 407 GLN A CA 1
ATOM 3058 C C . GLN A 1 407 ? 14.067 1.504 -6.726 1.00 98.31 407 GLN A C 1
ATOM 3060 O O . GLN A 1 407 ? 14.316 0.406 -7.217 1.00 98.31 407 GLN A O 1
ATOM 3065 N N . ILE A 1 408 ? 14.949 2.198 -6.020 1.00 98.06 408 ILE A N 1
ATOM 3066 C CA . ILE A 1 408 ? 16.358 1.835 -5.891 1.00 98.06 408 ILE A CA 1
ATOM 3067 C C . ILE A 1 408 ? 16.682 1.740 -4.409 1.00 98.06 408 ILE A C 1
ATOM 3069 O O . ILE A 1 408 ? 16.497 2.709 -3.678 1.00 98.06 408 ILE A O 1
ATOM 3073 N N . ALA A 1 409 ? 17.161 0.592 -3.947 1.00 98.31 409 ALA A N 1
ATOM 3074 C CA . ALA A 1 409 ? 17.628 0.452 -2.577 1.00 98.31 409 ALA A CA 1
ATOM 3075 C C . ALA A 1 409 ? 18.922 1.242 -2.362 1.00 98.31 409 ALA A C 1
ATOM 3077 O O . ALA A 1 409 ? 19.811 1.260 -3.218 1.00 98.31 409 ALA A O 1
ATOM 3078 N N . SER A 1 410 ? 19.072 1.843 -1.182 1.00 97.12 410 SER A N 1
ATOM 3079 C CA . SER A 1 410 ? 20.369 2.361 -0.752 1.00 97.12 410 SER A CA 1
ATOM 3080 C C . SER A 1 410 ? 21.413 1.237 -0.712 1.00 97.12 410 SER A C 1
ATOM 3082 O O . SER A 1 410 ? 21.103 0.074 -0.456 1.00 97.12 410 SER A O 1
ATOM 3084 N N . HIS A 1 411 ? 22.686 1.579 -0.898 1.00 95.62 411 HIS A N 1
ATOM 3085 C CA . HIS A 1 411 ? 23.792 0.634 -0.711 1.00 95.62 411 HIS A CA 1
ATOM 3086 C C . HIS A 1 411 ? 24.023 0.283 0.770 1.00 95.62 411 HIS A C 1
ATOM 3088 O O . HIS A 1 411 ? 24.718 -0.681 1.074 1.00 95.62 411 HIS A O 1
ATOM 3094 N N . SER A 1 412 ? 23.440 1.049 1.699 1.00 92.06 412 SER A N 1
ATOM 3095 C CA . SER A 1 412 ? 23.617 0.857 3.143 1.00 92.06 412 SER A CA 1
ATOM 3096 C C . SER A 1 412 ? 22.796 -0.292 3.731 1.00 92.06 412 SER A C 1
ATOM 3098 O O . SER A 1 412 ? 23.039 -0.688 4.869 1.00 92.06 412 SER A O 1
ATOM 3100 N N . GLY A 1 413 ? 21.800 -0.816 3.013 1.00 92.94 413 GLY A N 1
ATOM 3101 C CA . GLY A 1 413 ? 20.951 -1.877 3.541 1.00 92.94 413 GLY A CA 1
ATOM 3102 C C . GLY A 1 413 ? 19.757 -2.204 2.659 1.00 92.94 413 GLY A C 1
ATOM 3103 O O . GLY A 1 413 ? 19.575 -1.637 1.587 1.00 92.94 413 GLY A O 1
ATOM 3104 N N . ARG A 1 414 ? 18.940 -3.146 3.134 1.00 95.75 414 ARG A N 1
ATOM 3105 C CA . ARG A 1 414 ? 17.692 -3.530 2.466 1.00 95.75 414 ARG A CA 1
ATOM 3106 C C . ARG A 1 414 ? 16.691 -2.381 2.460 1.00 95.75 414 ARG A C 1
ATOM 3108 O O . ARG A 1 414 ? 16.633 -1.615 3.421 1.00 95.75 414 ARG A O 1
ATOM 3115 N N . PHE A 1 415 ? 15.880 -2.334 1.412 1.00 98.50 415 PHE A N 1
ATOM 3116 C CA . PHE A 1 415 ? 14.778 -1.396 1.267 1.00 98.50 415 PHE A CA 1
ATOM 3117 C C . PHE A 1 415 ? 13.471 -2.180 1.142 1.00 98.50 415 PHE A C 1
ATOM 3119 O O . PHE A 1 415 ? 13.238 -2.865 0.145 1.00 98.50 415 PHE A O 1
ATOM 3126 N N . GLU A 1 416 ? 12.648 -2.116 2.187 1.00 98.31 416 GLU A N 1
ATOM 3127 C CA . GLU A 1 416 ? 11.369 -2.819 2.271 1.00 98.31 416 GLU A CA 1
ATOM 3128 C C . GLU A 1 416 ? 10.232 -1.807 2.304 1.00 98.31 416 GLU A C 1
ATOM 3130 O O . GLU A 1 416 ? 10.210 -0.894 3.138 1.00 98.31 416 GLU A O 1
ATOM 3135 N N . PHE A 1 417 ? 9.270 -1.976 1.406 1.00 98.38 417 PHE A N 1
ATOM 3136 C CA . PHE A 1 417 ? 8.102 -1.115 1.343 1.00 98.38 417 PHE A CA 1
ATOM 3137 C C . PHE A 1 417 ? 6.842 -1.912 1.023 1.00 98.38 417 PHE A C 1
ATOM 3139 O O . PHE A 1 417 ? 6.839 -2.859 0.237 1.00 98.38 417 PHE A O 1
ATOM 3146 N N . PHE A 1 418 ? 5.758 -1.497 1.659 1.00 98.12 418 PHE A N 1
ATOM 3147 C CA . PHE A 1 418 ? 4.416 -2.036 1.496 1.00 98.12 418 PHE A CA 1
ATOM 3148 C C . PHE A 1 418 ? 3.536 -0.961 0.882 1.00 98.12 418 PHE A C 1
ATOM 3150 O O . PHE A 1 418 ? 3.763 0.221 1.121 1.00 98.12 418 PHE A O 1
ATOM 3157 N N . GLY A 1 419 ? 2.507 -1.333 0.136 1.00 96.75 419 GLY A N 1
ATOM 3158 C CA . GLY A 1 419 ? 1.598 -0.328 -0.373 1.00 96.75 419 GLY A CA 1
ATOM 3159 C C . GLY A 1 419 ? 0.215 -0.813 -0.737 1.00 96.75 419 GLY A C 1
ATOM 3160 O O . GLY A 1 419 ? -0.065 -2.009 -0.824 1.00 96.75 419 GLY A O 1
ATOM 3161 N N . PHE A 1 420 ? -0.644 0.174 -0.959 1.00 96.38 420 PHE A N 1
ATOM 3162 C CA . PHE A 1 420 ? -1.996 0.002 -1.465 1.00 96.38 420 PHE A CA 1
ATOM 3163 C C . PHE A 1 420 ? -2.060 0.444 -2.918 1.00 96.38 420 PHE A C 1
ATOM 3165 O O . PHE A 1 420 ? -1.385 1.390 -3.327 1.00 96.38 420 PHE A O 1
ATOM 3172 N N . THR A 1 421 ? -2.920 -0.199 -3.694 1.00 94.81 421 THR A N 1
ATOM 3173 C CA . THR A 1 421 ? -3.206 0.210 -5.064 1.00 94.81 421 THR A CA 1
ATOM 3174 C C . THR A 1 421 ? -4.674 0.570 -5.208 1.00 94.81 421 THR A C 1
ATOM 3176 O O . THR A 1 421 ? -5.540 -0.021 -4.566 1.00 94.81 421 THR A O 1
ATOM 3179 N N . THR A 1 422 ? -4.988 1.506 -6.098 1.00 92.25 422 THR A N 1
ATOM 3180 C CA . THR A 1 422 ? -6.376 1.921 -6.379 1.00 92.25 422 THR A CA 1
ATOM 3181 C C . THR A 1 422 ? -7.155 0.917 -7.240 1.00 92.25 422 THR A C 1
ATOM 3183 O O . THR A 1 422 ? -8.138 1.284 -7.881 1.00 92.25 422 THR A O 1
ATOM 3186 N N . SER A 1 423 ? -6.672 -0.322 -7.360 1.00 92.19 423 SER A N 1
ATOM 3187 C CA . SER A 1 423 ? -7.335 -1.383 -8.111 1.00 92.19 423 SER A CA 1
ATOM 3188 C C . SER A 1 423 ? -7.075 -2.737 -7.464 1.00 92.19 423 SER A C 1
ATOM 3190 O O . SER A 1 423 ? -5.953 -3.234 -7.451 1.00 92.19 423 SER A O 1
ATOM 3192 N N . ALA A 1 424 ? -8.148 -3.407 -7.052 1.00 93.31 424 ALA A N 1
ATOM 3193 C CA . ALA A 1 424 ? -8.112 -4.793 -6.598 1.00 93.31 424 ALA A CA 1
ATOM 3194 C C . ALA A 1 424 ? -7.926 -5.794 -7.750 1.00 93.31 424 ALA A C 1
ATOM 3196 O O . ALA A 1 424 ? -7.877 -6.999 -7.519 1.00 93.31 424 ALA A O 1
ATOM 3197 N N . ARG A 1 425 ? -7.875 -5.342 -9.009 1.00 93.88 425 ARG A N 1
ATOM 3198 C CA . ARG A 1 425 ? -7.559 -6.206 -10.154 1.00 93.88 425 ARG A CA 1
ATOM 3199 C C . ARG A 1 425 ? -6.050 -6.355 -10.282 1.00 93.88 425 ARG A C 1
ATOM 3201 O O . ARG A 1 425 ? -5.310 -5.407 -10.034 1.00 93.88 425 ARG A O 1
ATOM 3208 N N . ARG A 1 426 ? -5.613 -7.516 -10.770 1.00 91.12 426 ARG A N 1
ATOM 3209 C CA . ARG A 1 426 ? -4.203 -7.775 -11.065 1.00 91.12 426 ARG A CA 1
ATOM 3210 C C . ARG A 1 426 ? -3.630 -6.706 -11.997 1.00 91.12 426 ARG A C 1
ATOM 3212 O O . ARG A 1 426 ? -4.092 -6.574 -13.130 1.00 91.12 426 ARG A O 1
ATOM 3219 N N . ASN A 1 427 ? -2.610 -5.991 -11.524 1.00 86.12 427 ASN A N 1
ATOM 3220 C CA . ASN A 1 427 ? -2.129 -4.790 -12.200 1.00 86.12 427 ASN A CA 1
ATOM 3221 C C . ASN A 1 427 ? -1.235 -5.049 -13.421 1.00 86.12 427 ASN A C 1
ATOM 3223 O O . ASN A 1 427 ? -1.307 -4.283 -14.374 1.00 86.12 427 ASN A O 1
ATOM 3227 N N . ARG A 1 428 ? -0.474 -6.154 -13.433 1.00 90.50 428 ARG A N 1
ATOM 3228 C CA . ARG A 1 428 ? 0.468 -6.525 -14.513 1.00 90.50 428 ARG A CA 1
ATOM 3229 C C . ARG A 1 428 ? 1.380 -5.346 -14.920 1.00 90.50 428 ARG A C 1
ATOM 3231 O O . ARG A 1 428 ? 1.168 -4.772 -15.989 1.00 90.50 428 ARG A O 1
ATOM 3238 N N . PRO A 1 429 ? 2.371 -4.983 -14.082 1.00 95.44 429 PRO A N 1
ATOM 3239 C CA . PRO A 1 429 ? 3.327 -3.927 -14.408 1.00 95.44 429 PRO A CA 1
ATOM 3240 C C . PRO A 1 429 ? 3.990 -4.154 -15.768 1.00 95.44 429 PRO A C 1
ATOM 3242 O O . PRO A 1 429 ? 4.327 -5.286 -16.121 1.00 95.44 429 PRO A O 1
ATOM 3245 N N . GLN A 1 430 ? 4.186 -3.077 -16.524 1.00 96.94 430 GLN A N 1
ATOM 3246 C CA . GLN A 1 430 ? 4.884 -3.122 -17.804 1.00 96.94 430 GLN A CA 1
ATOM 3247 C C . GLN A 1 430 ? 6.307 -2.601 -17.623 1.00 96.94 430 GLN A C 1
ATOM 3249 O O . GLN A 1 430 ? 6.522 -1.397 -17.485 1.00 96.94 430 GLN A O 1
ATOM 3254 N N . PHE A 1 431 ? 7.272 -3.517 -17.638 1.00 97.69 431 PHE A N 1
ATOM 3255 C CA . PHE A 1 431 ? 8.687 -3.189 -17.501 1.00 97.69 431 PHE A CA 1
ATOM 3256 C C . PHE A 1 431 ? 9.263 -2.596 -18.792 1.00 97.69 431 PHE A C 1
ATOM 3258 O O . PHE A 1 431 ? 8.937 -3.016 -19.907 1.00 97.69 431 PHE A O 1
ATOM 3265 N N . LEU A 1 432 ? 10.141 -1.613 -18.624 1.00 96.06 432 LEU A N 1
ATOM 3266 C CA . LEU A 1 432 ? 10.849 -0.889 -19.679 1.00 96.06 432 LEU A CA 1
ATOM 3267 C C . LEU A 1 432 ? 12.327 -1.293 -19.763 1.00 96.06 432 LEU A C 1
ATOM 3269 O O . LEU A 1 432 ? 12.983 -0.976 -20.747 1.00 96.06 432 LEU A O 1
ATOM 3273 N N . ALA A 1 433 ? 12.837 -2.030 -18.775 1.00 95.69 433 ALA A N 1
ATOM 3274 C CA . ALA A 1 433 ? 14.170 -2.625 -18.784 1.00 95.69 433 ALA A CA 1
ATOM 3275 C C . ALA A 1 433 ? 14.136 -4.059 -18.234 1.00 95.69 433 ALA A C 1
ATOM 3277 O O . ALA A 1 433 ? 13.194 -4.441 -17.538 1.00 95.69 433 ALA A O 1
ATOM 3278 N N . GLY A 1 434 ? 15.159 -4.846 -18.566 1.00 95.69 434 GLY A N 1
ATOM 3279 C CA . GLY A 1 434 ? 15.262 -6.258 -18.198 1.00 95.69 434 GLY A CA 1
ATOM 3280 C C . GLY A 1 434 ? 14.713 -7.228 -19.244 1.00 95.69 434 GLY A C 1
ATOM 3281 O O . GLY A 1 434 ? 14.137 -6.837 -20.271 1.00 95.69 434 GLY A O 1
ATOM 3282 N N . SER A 1 435 ? 14.899 -8.520 -18.982 1.00 96.00 435 SER A N 1
ATOM 3283 C CA . SER A 1 435 ? 14.536 -9.618 -19.888 1.00 96.00 435 SER A CA 1
ATOM 3284 C C . SER A 1 435 ? 13.027 -9.822 -20.058 1.00 96.00 435 SER A C 1
ATOM 3286 O O . SER A 1 435 ? 12.605 -10.463 -21.017 1.00 96.00 435 SER A O 1
ATOM 3288 N N . ASN A 1 436 ? 12.200 -9.210 -19.205 1.00 96.00 436 ASN A N 1
ATOM 3289 C CA . ASN A 1 436 ? 10.739 -9.170 -19.326 1.00 96.00 436 ASN A CA 1
ATOM 3290 C C . ASN A 1 436 ? 10.190 -7.822 -19.835 1.00 96.00 436 ASN A C 1
ATOM 3292 O O . ASN A 1 436 ? 8.979 -7.596 -19.786 1.00 96.00 436 ASN A O 1
ATOM 3296 N N . SER A 1 437 ? 11.052 -6.913 -20.302 1.00 96.12 437 SER A N 1
ATOM 3297 C CA . SER A 1 437 ? 10.616 -5.592 -20.763 1.00 96.12 437 SER A CA 1
ATOM 3298 C C . SER A 1 437 ? 9.863 -5.626 -22.093 1.00 96.12 437 SER A C 1
ATOM 3300 O O . SER A 1 437 ? 10.116 -6.465 -22.957 1.00 96.12 437 SER A O 1
ATOM 3302 N N . VAL A 1 438 ? 8.991 -4.640 -22.322 1.00 94.88 438 VAL A N 1
ATOM 3303 C CA . VAL A 1 438 ? 8.304 -4.457 -23.617 1.00 94.88 438 VAL A CA 1
ATOM 3304 C C . VAL A 1 438 ? 9.292 -4.266 -24.776 1.00 94.88 438 VAL A C 1
ATOM 3306 O O . VAL A 1 438 ? 9.025 -4.681 -25.907 1.00 94.88 438 VAL A O 1
ATOM 3309 N N . LEU A 1 439 ? 10.477 -3.716 -24.486 1.00 92.88 439 LEU A N 1
ATOM 3310 C CA . LEU A 1 439 ? 11.548 -3.523 -25.461 1.00 92.88 439 LEU A CA 1
ATOM 3311 C C . LEU A 1 439 ? 12.041 -4.850 -26.050 1.00 92.88 439 LEU A C 1
ATOM 3313 O O . LEU A 1 439 ? 12.538 -4.861 -27.171 1.00 92.88 439 LEU A O 1
ATOM 3317 N N . GLN A 1 440 ? 11.871 -5.974 -25.343 1.00 94.06 440 GLN A N 1
ATOM 3318 C CA . GLN A 1 440 ? 12.179 -7.313 -25.859 1.00 94.06 440 GLN A CA 1
ATOM 3319 C C . GLN A 1 440 ? 11.315 -7.674 -27.074 1.00 94.06 440 GLN A C 1
ATOM 3321 O O . GLN A 1 440 ? 11.785 -8.339 -27.995 1.00 94.06 440 GLN A O 1
ATOM 3326 N N . SER A 1 441 ? 10.068 -7.197 -27.096 1.00 92.50 441 SER A N 1
ATOM 3327 C CA . SER A 1 441 ? 9.121 -7.419 -28.196 1.00 92.50 441 SER A CA 1
ATOM 3328 C C . SER A 1 441 ? 9.228 -6.351 -29.291 1.00 92.50 441 SER A C 1
ATOM 3330 O O . SER A 1 441 ? 8.897 -6.610 -30.444 1.00 92.50 441 SER A O 1
ATOM 3332 N N . MET A 1 442 ? 9.721 -5.153 -28.960 1.00 89.88 442 MET A N 1
ATOM 3333 C CA . MET A 1 442 ? 9.817 -4.007 -29.873 1.00 89.88 442 MET A CA 1
ATOM 3334 C C . MET A 1 442 ? 11.215 -3.855 -30.492 1.00 89.88 442 MET A C 1
ATOM 3336 O O . MET A 1 442 ? 11.766 -2.766 -30.540 1.00 89.88 442 MET A O 1
ATOM 3340 N N . ARG A 1 443 ? 11.821 -4.942 -30.979 1.00 85.31 443 ARG A N 1
ATOM 3341 C CA . ARG A 1 443 ? 13.206 -4.935 -31.512 1.00 85.31 443 ARG A CA 1
ATOM 3342 C C . ARG A 1 443 ? 13.319 -4.765 -33.023 1.00 85.31 443 ARG A C 1
ATOM 3344 O O . ARG A 1 443 ? 14.399 -4.947 -33.578 1.00 85.31 443 ARG A O 1
ATOM 3351 N N . GLY A 1 444 ? 12.197 -4.511 -33.686 1.00 89.75 444 GLY A N 1
ATOM 3352 C CA . GLY A 1 444 ? 12.134 -4.437 -35.140 1.00 89.75 444 GLY A CA 1
ATOM 3353 C C . GLY A 1 444 ? 12.685 -3.123 -35.713 1.00 89.75 444 GLY A C 1
ATOM 3354 O O . GLY A 1 444 ? 12.946 -2.175 -34.964 1.00 89.75 444 GLY A O 1
ATOM 3355 N N . PRO A 1 445 ? 12.776 -3.032 -37.052 1.00 91.81 445 PRO A N 1
ATOM 3356 C CA . PRO A 1 445 ? 13.380 -1.896 -37.747 1.00 91.81 445 PRO A CA 1
ATOM 3357 C C . PRO A 1 445 ? 12.755 -0.543 -37.386 1.00 91.81 445 PRO A C 1
ATOM 3359 O O . PRO A 1 445 ? 13.467 0.444 -37.235 1.00 91.81 445 PRO A O 1
ATOM 3362 N N . ALA A 1 446 ? 11.432 -0.487 -37.188 1.00 90.56 446 ALA A N 1
ATOM 3363 C CA . ALA A 1 446 ? 10.735 0.751 -36.828 1.00 90.56 446 ALA A CA 1
ATOM 3364 C C . ALA A 1 446 ? 11.203 1.325 -35.480 1.00 90.56 446 ALA A C 1
ATOM 3366 O O . ALA A 1 446 ? 11.354 2.535 -35.334 1.00 90.56 446 ALA A O 1
ATOM 3367 N N . PHE A 1 447 ? 11.453 0.459 -34.500 1.00 89.12 447 PHE A N 1
ATOM 3368 C CA . PHE A 1 447 ? 11.906 0.890 -33.183 1.00 89.12 447 PHE A CA 1
ATOM 3369 C C . PHE A 1 447 ? 13.404 1.197 -33.193 1.00 89.12 447 PHE A C 1
ATOM 3371 O O . PHE A 1 447 ? 13.823 2.188 -32.613 1.00 89.12 447 PHE A O 1
ATOM 3378 N N . ALA A 1 448 ? 14.206 0.424 -33.931 1.00 90.88 448 ALA A N 1
ATOM 3379 C CA . ALA A 1 448 ? 15.615 0.747 -34.153 1.00 90.88 448 ALA A CA 1
ATOM 3380 C C . ALA A 1 448 ? 15.776 2.144 -34.787 1.00 90.88 448 ALA A C 1
ATOM 3382 O O . ALA A 1 448 ? 16.540 2.967 -34.284 1.00 90.88 448 ALA A O 1
ATOM 3383 N N . ALA A 1 449 ? 14.957 2.456 -35.798 1.00 92.50 449 ALA A N 1
ATOM 3384 C CA . ALA A 1 449 ? 14.893 3.779 -36.412 1.00 92.50 449 ALA A CA 1
ATOM 3385 C C . ALA A 1 449 ? 14.454 4.875 -35.426 1.00 92.50 449 ALA A C 1
ATOM 3387 O O . ALA A 1 449 ? 15.038 5.955 -35.433 1.00 92.50 449 ALA A O 1
ATOM 3388 N N . ALA A 1 450 ? 13.482 4.601 -34.546 1.00 89.81 450 ALA A N 1
ATOM 3389 C CA . ALA A 1 450 ? 13.048 5.551 -33.517 1.00 89.81 450 ALA A CA 1
ATOM 3390 C C . ALA A 1 450 ? 14.160 5.898 -32.508 1.00 89.81 450 ALA A C 1
ATOM 3392 O O . ALA A 1 450 ? 14.191 7.013 -31.998 1.00 89.81 450 ALA A O 1
ATOM 3393 N N . PHE A 1 451 ? 15.082 4.966 -32.251 1.00 87.50 451 PHE A N 1
ATOM 3394 C CA . PHE A 1 451 ? 16.273 5.186 -31.421 1.00 87.50 451 PHE A CA 1
ATOM 3395 C C . PHE A 1 451 ? 17.481 5.704 -32.217 1.00 87.50 451 PHE A C 1
ATOM 3397 O O . PHE A 1 451 ? 18.529 5.952 -31.627 1.00 87.50 451 PHE A O 1
ATOM 3404 N N . GLY A 1 452 ? 17.376 5.836 -33.544 1.00 92.62 452 GLY A N 1
ATOM 3405 C CA . GLY A 1 452 ? 18.496 6.234 -34.400 1.00 92.62 452 GLY A CA 1
ATOM 3406 C C . GLY A 1 452 ? 19.646 5.217 -34.434 1.00 92.62 452 GLY A C 1
ATOM 3407 O O . GLY A 1 452 ? 20.797 5.598 -34.634 1.00 92.62 452 GLY A O 1
ATOM 3408 N N . VAL A 1 453 ? 19.368 3.927 -34.217 1.00 92.81 453 VAL A N 1
ATOM 3409 C CA . VAL A 1 453 ? 20.382 2.855 -34.169 1.00 92.81 453 VAL A CA 1
ATOM 3410 C C . VAL A 1 453 ? 20.053 1.711 -35.132 1.00 92.81 453 VAL A C 1
ATOM 3412 O O . VAL A 1 453 ? 18.925 1.584 -35.600 1.00 92.81 453 VAL A O 1
ATOM 3415 N N . SER A 1 454 ? 21.031 0.841 -35.422 1.00 94.56 454 SER A N 1
ATOM 3416 C CA . SER A 1 454 ? 20.763 -0.401 -36.165 1.00 94.56 454 SER A CA 1
ATOM 3417 C C . SER A 1 454 ? 19.982 -1.406 -35.314 1.00 94.56 454 SER A C 1
ATOM 3419 O O . SER A 1 454 ? 20.035 -1.370 -34.080 1.00 94.56 454 SER A O 1
ATOM 3421 N N . GLU A 1 455 ? 19.296 -2.352 -35.957 1.00 94.88 455 GLU A N 1
ATOM 3422 C CA . GLU A 1 455 ? 18.588 -3.427 -35.254 1.00 94.88 455 GLU A CA 1
ATOM 3423 C C . GLU A 1 455 ? 19.529 -4.283 -34.401 1.00 94.88 455 GLU A C 1
ATOM 3425 O O . GLU A 1 455 ? 19.180 -4.667 -33.288 1.00 94.88 455 GLU A O 1
ATOM 3430 N N . GLU A 1 456 ? 20.736 -4.573 -34.886 1.00 95.25 456 GLU A N 1
ATOM 3431 C CA . GLU A 1 456 ? 21.753 -5.331 -34.151 1.00 95.25 456 GLU A CA 1
ATOM 3432 C C . GLU A 1 456 ? 22.202 -4.570 -32.904 1.00 95.25 456 GLU A C 1
ATOM 3434 O O . GLU A 1 456 ? 22.382 -5.166 -31.840 1.00 95.25 456 GLU A O 1
ATOM 3439 N N . ARG A 1 457 ? 22.366 -3.245 -33.009 1.00 94.06 457 ARG A N 1
ATOM 3440 C CA . ARG A 1 457 ? 22.722 -2.398 -31.867 1.00 94.06 457 ARG A CA 1
ATOM 3441 C C . ARG A 1 457 ? 21.582 -2.337 -30.854 1.00 94.06 457 ARG A C 1
ATOM 3443 O O . ARG A 1 457 ? 21.837 -2.558 -29.674 1.00 94.06 457 ARG A O 1
ATOM 3450 N N . LEU A 1 458 ? 20.341 -2.143 -31.302 1.00 93.75 458 LEU A N 1
ATOM 3451 C CA . LEU A 1 458 ? 19.169 -2.190 -30.426 1.00 93.75 458 LEU A CA 1
ATOM 3452 C C . LEU A 1 458 ? 19.061 -3.549 -29.717 1.00 93.75 458 LEU A C 1
ATOM 3454 O O . LEU A 1 458 ? 18.905 -3.596 -28.500 1.00 93.75 458 LEU A O 1
ATOM 3458 N N . LYS A 1 459 ? 19.208 -4.660 -30.450 1.00 93.81 459 LYS A N 1
ATOM 3459 C CA . LYS A 1 459 ? 19.201 -6.018 -29.882 1.00 93.81 459 LYS A CA 1
ATOM 3460 C C . LYS A 1 459 ? 20.283 -6.186 -28.817 1.00 93.81 459 LYS A C 1
ATOM 3462 O O . LYS A 1 459 ? 19.982 -6.737 -27.763 1.00 93.81 459 LYS A O 1
ATOM 3467 N N . ARG A 1 460 ? 21.509 -5.698 -29.051 1.00 94.50 460 ARG A N 1
ATOM 3468 C CA . ARG A 1 460 ? 22.591 -5.730 -28.050 1.00 94.50 460 ARG A CA 1
ATOM 3469 C C . ARG A 1 460 ? 22.229 -4.947 -26.788 1.00 94.50 460 ARG A C 1
ATOM 3471 O O . ARG A 1 460 ? 22.333 -5.508 -25.706 1.00 94.50 460 ARG A O 1
ATOM 3478 N N . ILE A 1 461 ? 21.743 -3.711 -26.925 1.00 92.25 461 ILE A N 1
ATOM 3479 C CA . ILE A 1 461 ? 21.365 -2.857 -25.785 1.00 92.25 461 ILE A CA 1
ATOM 3480 C C . ILE A 1 461 ? 20.257 -3.514 -24.957 1.00 92.25 461 ILE A C 1
ATOM 3482 O O . ILE A 1 461 ? 20.385 -3.663 -23.747 1.00 92.25 461 ILE A O 1
ATOM 3486 N N . VAL A 1 462 ? 19.177 -3.960 -25.603 1.00 93.38 462 VAL A N 1
ATOM 3487 C CA . VAL A 1 462 ? 18.033 -4.543 -24.887 1.00 93.38 462 VAL A CA 1
ATOM 3488 C C . VAL A 1 462 ? 18.389 -5.905 -24.263 1.00 93.38 462 VAL A C 1
ATOM 3490 O O . VAL A 1 462 ? 17.766 -6.297 -23.283 1.00 93.38 462 VAL A O 1
ATOM 3493 N N . ASN A 1 463 ? 19.374 -6.638 -24.799 1.00 94.19 463 ASN A N 1
ATOM 3494 C CA . ASN A 1 463 ? 19.858 -7.904 -24.225 1.00 94.19 463 ASN A CA 1
ATOM 3495 C C . ASN A 1 463 ? 20.950 -7.734 -23.157 1.00 94.19 463 ASN A C 1
ATOM 3497 O O . ASN A 1 463 ? 21.309 -8.726 -22.530 1.00 94.19 463 ASN A O 1
ATOM 3501 N N . ALA A 1 464 ? 21.487 -6.528 -22.950 1.00 94.12 464 ALA A N 1
ATOM 3502 C CA . ALA A 1 464 ? 22.590 -6.311 -22.012 1.00 94.12 464 ALA A CA 1
ATOM 3503 C C . ALA A 1 464 ? 22.197 -6.599 -20.553 1.00 94.12 464 ALA A C 1
ATOM 3505 O O . ALA A 1 464 ? 23.031 -7.019 -19.759 1.00 94.12 464 ALA A O 1
ATOM 3506 N N . GLN A 1 465 ? 20.921 -6.404 -20.208 1.00 94.56 465 GLN A N 1
ATOM 3507 C CA . GLN A 1 465 ? 20.371 -6.775 -18.909 1.00 94.56 465 GLN A CA 1
ATOM 3508 C C . GLN A 1 465 ? 19.664 -8.134 -19.004 1.00 94.56 465 GLN A C 1
ATOM 3510 O O . GLN A 1 465 ? 18.589 -8.232 -19.602 1.00 94.56 465 GLN A O 1
ATOM 3515 N N . SER A 1 466 ? 20.260 -9.168 -18.406 1.00 94.06 466 SER A N 1
ATOM 3516 C CA . SER A 1 466 ? 19.709 -10.529 -18.374 1.00 94.06 466 SER A CA 1
ATOM 3517 C C . SER A 1 466 ? 18.622 -10.717 -17.315 1.00 94.06 466 SER A C 1
ATOM 3519 O O . SER A 1 466 ? 17.718 -11.535 -17.503 1.00 94.06 466 SER A O 1
ATOM 3521 N N . GLU A 1 467 ? 18.672 -9.950 -16.226 1.00 97.06 467 GLU A N 1
ATOM 3522 C CA . GLU A 1 467 ? 17.694 -10.038 -15.144 1.00 97.06 467 GLU A CA 1
ATOM 3523 C C . GLU A 1 467 ? 16.344 -9.435 -15.538 1.00 97.06 467 GLU A C 1
ATOM 3525 O O . GLU A 1 467 ? 16.229 -8.613 -16.452 1.00 97.06 467 GLU A O 1
ATOM 3530 N N . SER A 1 468 ? 15.297 -9.848 -14.829 1.00 96.62 468 SER A N 1
ATOM 3531 C CA . SER A 1 468 ? 13.935 -9.336 -14.996 1.00 96.62 468 SER A CA 1
ATOM 3532 C C . SER A 1 468 ? 13.443 -8.722 -13.696 1.00 96.62 468 SER A C 1
ATOM 3534 O O . SER A 1 468 ? 13.847 -9.168 -12.632 1.00 96.62 468 SER A O 1
ATOM 3536 N N . THR A 1 469 ? 12.535 -7.746 -13.775 1.00 97.19 469 THR A N 1
ATOM 3537 C CA . THR A 1 469 ? 11.812 -7.141 -12.633 1.00 97.19 469 THR A CA 1
ATOM 3538 C C . THR A 1 469 ? 12.674 -6.453 -11.567 1.00 97.19 469 THR A C 1
ATOM 3540 O O . THR A 1 469 ? 12.522 -5.250 -11.384 1.00 97.19 469 THR A O 1
ATOM 3543 N N . ILE A 1 470 ? 13.547 -7.173 -10.857 1.00 98.38 470 ILE A N 1
ATOM 3544 C CA . ILE A 1 470 ? 14.501 -6.629 -9.888 1.00 98.38 470 ILE A CA 1
ATOM 3545 C C . ILE A 1 470 ? 15.914 -6.854 -10.425 1.00 98.38 470 ILE A C 1
ATOM 3547 O O . ILE A 1 470 ? 16.323 -7.980 -10.696 1.00 98.38 470 ILE A O 1
ATOM 3551 N N . LEU A 1 471 ? 16.639 -5.759 -10.611 1.00 97.75 471 LEU A N 1
ATOM 3552 C CA . LEU A 1 471 ? 17.929 -5.689 -11.276 1.00 97.75 471 LEU A CA 1
ATOM 3553 C C . LEU A 1 471 ? 19.071 -5.543 -10.261 1.00 97.75 471 LEU A C 1
ATOM 3555 O O . LEU A 1 471 ? 18.866 -4.961 -9.186 1.00 97.75 471 LEU A O 1
ATOM 3559 N N . PRO A 1 472 ? 20.280 -6.010 -10.623 1.00 96.12 472 PRO A N 1
ATOM 3560 C CA . PRO A 1 472 ? 21.477 -5.843 -9.813 1.00 96.12 472 PRO A CA 1
ATOM 3561 C C . PRO A 1 472 ? 21.836 -4.369 -9.584 1.00 96.12 472 PRO A C 1
ATOM 3563 O O . PRO A 1 472 ? 21.478 -3.507 -10.394 1.00 96.12 472 PRO A O 1
ATOM 3566 N N . PRO A 1 473 ? 22.628 -4.075 -8.536 1.00 90.00 473 PRO A N 1
ATOM 3567 C CA . PRO A 1 473 ? 23.282 -2.782 -8.386 1.00 90.00 473 PRO A CA 1
ATOM 3568 C C . PRO A 1 473 ? 24.152 -2.439 -9.600 1.00 90.00 473 PRO A C 1
ATOM 3570 O O . PRO A 1 473 ? 24.779 -3.317 -10.193 1.00 90.00 473 PRO A O 1
ATOM 3573 N N . ALA A 1 474 ? 24.271 -1.149 -9.919 1.00 74.25 474 ALA A N 1
ATOM 3574 C CA . ALA A 1 474 ? 25.073 -0.668 -11.051 1.00 74.25 474 ALA A CA 1
ATOM 3575 C C . ALA A 1 474 ? 26.563 -1.071 -10.980 1.00 74.25 474 ALA A C 1
ATOM 3577 O O . ALA A 1 474 ? 27.232 -1.151 -12.004 1.00 74.25 474 ALA A O 1
ATOM 3578 N N . SER A 1 475 ? 27.095 -1.361 -9.787 1.00 62.50 475 SER A N 1
ATOM 3579 C CA . SER A 1 475 ? 28.463 -1.865 -9.601 1.00 62.50 475 SER A CA 1
ATOM 3580 C C . SER A 1 475 ? 28.639 -3.350 -9.947 1.00 62.50 475 SER A C 1
ATOM 3582 O O . SER A 1 475 ? 29.770 -3.800 -10.107 1.00 62.50 475 SER A O 1
ATOM 3584 N N . ALA A 1 476 ? 27.547 -4.111 -10.065 1.00 54.97 476 ALA A N 1
ATOM 3585 C CA . ALA A 1 476 ? 27.555 -5.528 -10.431 1.00 54.97 476 ALA A CA 1
ATOM 3586 C C . ALA A 1 476 ? 27.301 -5.764 -11.933 1.00 54.97 476 ALA A C 1
ATOM 3588 O O . ALA A 1 476 ? 27.553 -6.863 -12.427 1.00 54.97 476 ALA A O 1
ATOM 3589 N N . SER A 1 477 ? 26.846 -4.750 -12.680 1.00 52.91 477 SER A N 1
ATOM 3590 C CA . SER A 1 477 ? 26.831 -4.787 -14.145 1.00 52.91 477 SER A CA 1
ATOM 3591 C C . SER A 1 477 ? 28.232 -4.471 -14.674 1.00 52.91 477 SER A C 1
ATOM 3593 O O . SER A 1 477 ? 28.656 -3.317 -14.657 1.00 52.91 477 SER A O 1
ATOM 3595 N N . GLY A 1 478 ? 28.970 -5.503 -15.086 1.00 41.97 478 GLY A N 1
ATOM 3596 C CA . GLY A 1 478 ? 30.309 -5.368 -15.660 1.00 41.97 478 GLY A CA 1
ATOM 3597 C C . GLY A 1 478 ? 30.356 -4.471 -16.907 1.00 41.97 478 GLY A C 1
ATOM 3598 O O . GLY A 1 478 ? 29.421 -4.459 -17.700 1.00 41.97 478 GLY A O 1
ATOM 3599 N N . GLU A 1 479 ? 31.483 -3.761 -17.025 1.00 39.34 479 GLU A N 1
ATOM 3600 C CA . GLU A 1 479 ? 31.957 -2.866 -18.094 1.00 39.34 479 GLU A CA 1
ATOM 3601 C C . GLU A 1 479 ? 31.016 -1.751 -18.592 1.00 39.34 479 GLU A C 1
ATOM 3603 O O . GLU A 1 479 ? 29.944 -1.942 -19.164 1.00 39.34 479 GLU A O 1
ATOM 3608 N N . SER A 1 480 ? 31.505 -0.523 -18.413 1.00 38.00 480 SER A N 1
ATOM 3609 C CA . SER A 1 480 ? 30.914 0.721 -18.879 1.00 38.00 480 SER A CA 1
ATOM 3610 C C . SER A 1 480 ? 30.755 0.742 -20.402 1.00 38.00 480 SER A C 1
ATOM 3612 O O . SER A 1 480 ? 31.723 0.961 -21.129 1.00 38.00 480 SER A O 1
ATOM 3614 N N . PHE A 1 481 ? 29.516 0.682 -20.887 1.00 46.19 481 PHE A N 1
ATOM 3615 C CA . PHE A 1 481 ? 29.142 1.317 -22.156 1.00 46.19 481 PHE A CA 1
ATOM 3616 C C . PHE A 1 481 ? 29.032 2.838 -21.943 1.00 46.19 481 PHE A C 1
ATOM 3618 O O . PHE A 1 481 ? 27.967 3.435 -22.093 1.00 46.19 481 PHE A O 1
ATOM 3625 N N . GLY A 1 482 ? 30.131 3.450 -21.499 1.00 40.94 482 GLY A N 1
ATOM 3626 C CA . GLY A 1 482 ? 30.281 4.900 -21.446 1.00 40.94 482 GLY A CA 1
ATOM 3627 C C . GLY A 1 482 ? 30.423 5.458 -22.862 1.00 40.94 482 GLY A C 1
ATOM 3628 O O . GLY A 1 482 ? 31.047 4.834 -23.713 1.00 40.94 482 GLY A O 1
ATOM 3629 N N . ASP A 1 483 ? 29.823 6.623 -23.087 1.00 39.09 483 ASP A N 1
ATOM 3630 C CA . ASP A 1 483 ? 29.992 7.540 -24.229 1.00 39.09 483 ASP A CA 1
ATOM 3631 C C . ASP A 1 483 ? 29.169 7.357 -25.513 1.00 39.09 483 ASP A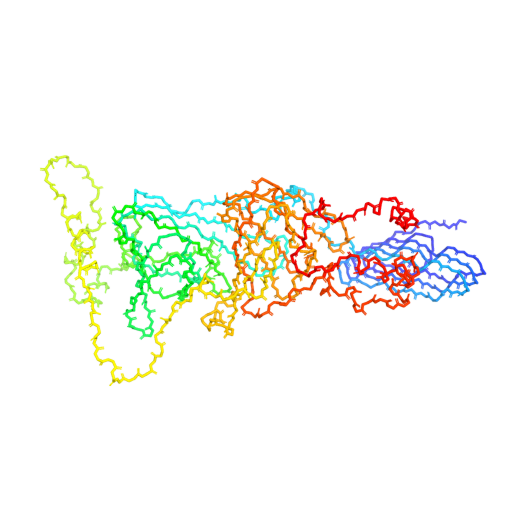 C 1
ATOM 3633 O O . ASP A 1 483 ? 29.048 8.310 -26.278 1.00 39.09 483 ASP A O 1
ATOM 3637 N N . GLU A 1 484 ? 28.483 6.240 -25.754 1.00 42.72 484 GLU A N 1
ATOM 3638 C CA . GLU A 1 484 ? 27.875 6.033 -27.086 1.00 42.72 484 GLU A CA 1
ATOM 3639 C C . GLU A 1 484 ? 26.357 6.312 -27.191 1.00 42.72 484 GLU A C 1
ATOM 3641 O O . GLU A 1 484 ? 25.801 6.276 -28.295 1.00 42.72 484 GLU A O 1
ATOM 3646 N N . MET A 1 485 ? 25.684 6.602 -26.066 1.00 42.50 485 MET A N 1
ATOM 3647 C CA . MET A 1 485 ? 24.255 6.974 -26.017 1.00 42.50 485 MET A CA 1
ATOM 3648 C C . MET A 1 485 ? 24.025 8.495 -26.021 1.00 42.50 485 MET A C 1
ATOM 3650 O O . MET A 1 485 ? 22.997 8.951 -26.519 1.00 42.50 485 MET A O 1
ATOM 3654 N N . ALA A 1 486 ? 24.985 9.285 -25.523 1.00 39.22 486 ALA A N 1
ATOM 3655 C CA . ALA A 1 486 ? 24.896 10.750 -25.516 1.00 39.22 486 ALA A CA 1
ATOM 3656 C C . ALA A 1 486 ? 24.823 11.317 -26.948 1.00 39.22 486 ALA A C 1
ATOM 3658 O O . ALA A 1 486 ? 23.997 12.174 -27.250 1.00 39.22 486 ALA A O 1
ATOM 3659 N N . MET A 1 487 ? 25.584 10.718 -27.867 1.00 35.97 487 MET A N 1
ATOM 3660 C CA . MET A 1 487 ? 25.674 11.130 -29.273 1.00 35.97 487 MET A CA 1
ATOM 3661 C C . MET A 1 487 ? 24.397 10.870 -30.100 1.00 35.97 487 MET A C 1
ATOM 3663 O O . MET A 1 487 ? 24.272 11.393 -31.203 1.00 35.97 487 MET A O 1
ATOM 3667 N N . GLY A 1 488 ? 23.449 10.060 -29.606 1.00 34.16 488 GLY A N 1
ATOM 3668 C CA . GLY A 1 488 ? 22.173 9.792 -30.292 1.00 34.16 488 GLY A CA 1
ATOM 3669 C C . GLY A 1 488 ? 21.048 10.764 -29.922 1.00 34.16 488 GLY A C 1
ATOM 3670 O O . GLY A 1 488 ? 20.141 10.985 -30.721 1.00 34.16 488 GLY A O 1
ATOM 3671 N N . PHE A 1 489 ? 21.116 11.367 -28.730 1.00 40.69 489 PHE A N 1
ATOM 3672 C CA . PHE A 1 489 ? 20.107 12.311 -28.237 1.00 40.69 489 PHE A CA 1
ATOM 3673 C C . PHE A 1 489 ? 20.486 13.780 -28.466 1.00 40.69 489 PHE A C 1
ATOM 3675 O O . PHE A 1 489 ? 19.595 14.622 -28.542 1.00 40.69 489 PHE A O 1
ATOM 3682 N N . GLU A 1 490 ? 21.769 14.103 -28.658 1.00 33.94 490 GLU A N 1
ATOM 3683 C CA . GLU A 1 490 ? 22.209 15.469 -28.996 1.00 33.94 490 GLU A CA 1
ATOM 3684 C C . GLU A 1 490 ? 21.780 15.934 -30.403 1.00 33.94 490 GLU A C 1
ATOM 3686 O O . GLU A 1 490 ? 21.808 17.127 -30.693 1.00 33.94 490 GLU A O 1
ATOM 3691 N N . GLY A 1 491 ? 21.321 15.023 -31.270 1.00 31.31 491 GLY A N 1
ATOM 3692 C CA . GLY A 1 491 ? 20.804 15.348 -32.607 1.00 31.31 491 GLY A CA 1
ATOM 3693 C C . GLY A 1 491 ? 19.298 15.634 -32.677 1.00 31.31 491 GLY A C 1
ATOM 3694 O O . GLY A 1 491 ? 18.777 15.839 -33.774 1.00 31.31 491 GLY A O 1
ATOM 3695 N N . ILE A 1 492 ? 18.586 15.605 -31.545 1.00 38.12 492 ILE A N 1
ATOM 3696 C CA . ILE A 1 492 ? 17.126 15.753 -31.481 1.00 38.12 492 ILE A CA 1
ATOM 3697 C C . ILE A 1 492 ? 16.775 16.901 -30.518 1.00 38.12 492 ILE A C 1
ATOM 3699 O O . ILE A 1 492 ? 16.238 16.681 -29.435 1.00 38.12 492 ILE A O 1
ATOM 3703 N N . TYR A 1 493 ? 17.088 18.135 -30.919 1.00 29.34 493 TYR A N 1
ATOM 3704 C CA . TYR A 1 493 ? 16.577 19.369 -30.307 1.00 29.34 493 TYR A CA 1
ATOM 3705 C C . TYR A 1 493 ? 16.053 20.334 -31.368 1.00 29.34 493 TYR A C 1
ATOM 3707 O O . TYR A 1 493 ? 16.704 20.452 -32.432 1.00 29.34 493 TYR A O 1
#

Organism: Rhododendron simsii (NCBI:txid118357)

Mean predicted aligned error: 15.12 Å

InterPro domains:
  IPR006045 Cupin 1 [PF00190] (139-214)
  IPR006045 Cupin 1 [PF00190] (310-457)
  IPR006045 Cupin 1 [SM00835] (103-258)
  IPR006045 Cupin 1 [SM00835] (310-459)
  IPR011051 RmlC-like cupin domain superfamily [SSF51182] (108-468)
  IPR014710 RmlC-like jelly roll fold [G3DSA:2.60.120.10] (96-284)
  IPR014710 RmlC-like jelly roll fold [G3DSA:2.60.120.10] (313-482)
  IPR050253 Seed Storage and Functional Proteins [PTHR31189] (99-473)

Sequence (493 aa):
MVGSELAGRGGRVILGTEGMVGIGGNVGFGKVGTVGIVGKGVVGIDGNVGFGKVGTVGIVGKGVVGSGGNVAWGTVGIAGSGGMCYAAAMVSGEGERPTEERFLLRDMKRVVKTDAGEMKVVRGSKGWIPDMPNIHVGFVTMEPNSLFIPQYLDSDLILFIHRGEARIGSIYKDELIERRLKSGDVYRIPAGSTFYAVNTADGQQLHVICSVEKSDGIRWGTFQSFFVGGGSYPTSVLAGFERSTLSTALNVSESQCLKRMAACFEEQVTGDEEEEPIMRSFRKLLSFVFGKDLSAGNDARRSSKKPHSYNLFNRKPDFENDYGSSVALDQSDYSPLKRSGVGLYLVNLNAGSMMAPHLNPTATEYGIVLRGSGTIQIVFPNGTLAMNAQVNEGDVFWIPRYFPFCQIASHSGRFEFFGFTTSARRNRPQFLAGSNSVLQSMRGPAFAAAFGVSEERLKRIVNAQSESTILPPASASGESFGDEMAMGFEGIY

pLDDT: mean 74.85, std 23.06, range [28.34, 98.62]

Foldseek 3Di:
DFDEDEDEEQEEAADHQHYEYEAQYEYHYEEDPAEDETHEYEYEALYEYEYYEYHAEYEDEEYEYEHNYYYYYDDYHDDYDYYDYDHPPQDDDPPDDALQCQFWQPPWAWPDDDPQWTKIKGWAGDPSPPPAFTKIKMKTKGFAFDKQAKKFKLWKKKKAFQAAKKWKWKDDPNDTDIDIDHHQKIFIHDHPIIMMMTRNDPGDMTIMMMITGPPRGDPPDSIDIAGCDAAVVPQHPLVVDDLVVSCVVVVHDSVVVCVVRCLRYDDDDDDDDDPDPNVVVSVVVSCVVVVDPPPDDPPPDDPDPDGDIDRQVPDDFPDDDPFWTKHKAFCVNHVVCVVNQKIKMKIKGWALKKQAWWFWAPWKKKKAWQAAKWWKWWADPVRHTSDTDIDHHGIIGIGDGPIIMMITHHNVGMTIMMIMINGSDDGPIAGCAEPRHPLVVVLDPVVCVVQVHDSVVSVCVRPLHHGPRMGDRPVPSDDDPPDDSVVSCVVPD

Nearest PDB structures (foldseek):
  5e1r-assembly1_B  TM=8.498E-01  e=1.217E-31  Carya illinoinensis
  5e1r-assembly1_C  TM=8.546E-01  e=1.976E-31  Carya illinoinensis
  5gyl-assembly1_C  TM=7.938E-01  e=3.828E-30  Cicer arietinum
  8uai-assembly1_B  TM=7.873E-01  e=5.979E-29  Corylus avellana
  5wpw-assembly1_A  TM=7.917E-01  e=6.659E-29  Cocos nucifera

Solvent-accessible surface area (backbone atoms only — not comparable to full-atom values): 26642 Å² total; per-residue (Å²): 140,79,56,76,47,79,38,55,74,60,25,72,44,59,73,49,51,30,30,39,25,29,46,53,4,38,33,38,31,62,73,46,58,65,62,51,73,44,34,38,32,38,26,24,43,52,6,37,34,37,43,40,41,43,32,50,38,40,42,48,38,40,42,36,31,22,64,86,34,51,78,48,80,46,62,68,58,82,54,66,61,81,53,60,76,46,78,69,75,86,88,86,62,94,89,66,73,59,59,52,61,70,35,39,47,77,69,64,41,77,79,46,79,58,94,51,30,37,30,35,36,28,60,42,75,85,61,85,59,75,94,59,86,53,53,26,44,35,41,39,40,34,32,46,72,24,72,48,66,37,25,24,32,46,30,36,33,43,40,34,28,70,36,45,47,37,39,38,39,34,48,55,96,92,36,84,44,78,44,82,42,40,56,36,23,32,41,76,46,58,48,65,34,43,28,33,39,31,26,80,36,94,80,48,57,27,34,36,40,29,42,41,39,50,95,84,29,68,87,58,81,88,64,49,82,46,30,67,47,59,29,69,81,60,56,22,60,70,72,75,51,56,60,70,57,50,15,60,75,69,71,45,53,57,70,55,48,48,53,64,54,45,70,35,53,82,84,76,94,73,93,70,102,61,90,53,70,59,60,54,49,47,52,48,50,47,44,54,62,76,64,56,80,82,67,84,71,88,82,84,76,79,96,66,87,71,92,71,72,46,53,60,75,80,51,78,59,79,41,75,59,100,30,33,39,31,36,75,50,28,25,90,80,42,60,72,26,56,78,67,33,37,16,37,38,39,39,40,27,34,49,32,6,24,43,38,42,25,28,30,80,63,29,33,40,38,39,34,30,72,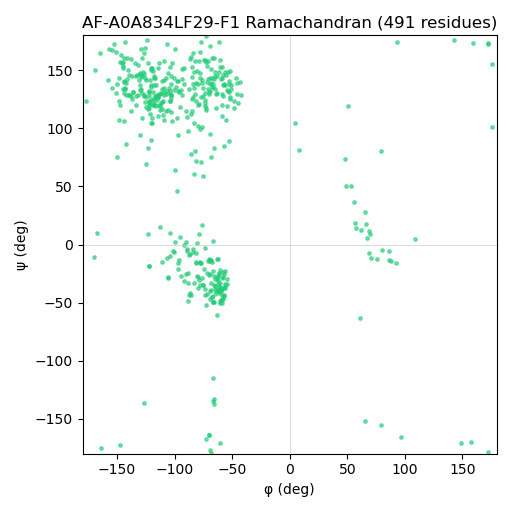36,50,34,29,36,44,36,33,32,39,97,86,71,49,82,45,31,81,43,80,47,41,57,75,40,34,37,50,46,61,53,62,39,39,30,33,44,33,20,31,75,89,36,46,22,31,34,36,32,43,24,64,27,11,57,83,50,73,69,47,31,66,40,29,61,69,11,57,54,72,76,51,51,47,66,72,47,14,54,74,63,74,44,51,43,69,56,45,48,50,62,56,56,68,41,75,47,46,63,47,31,71,26,77,88,71,57,76,80,84,86,72,78,71,65,62,72,61,55,74,78,70,124

Secondary structure (DSSP, 8-state):
---EEEE-TT-EE-SSSEEEE-TT-EEEE----SEEEEEEEEE-TT-EEEE----SEEEEEEEEE-TT-EEEEPPP-SB-PPPPEEE--SS--TT---HHHHHB---EEEEEEETTEEEEEE----SSSTT---EEEEEEEE-TTEEEEEEEESSEEEEEEEESEEEEEEEETTEEEEEEEETTEEEEE-TT--EEEEE--SS--EEEEEEEE-SSS-SSSS--EEESS-SSSSPPGGGGS-HHHHHHHHT--HHHHHHHHHTTT--------S--HHHHHHHHHHHHHHH---------S----PPPPEEGGGSPPSEEETTEEEEEE-TTT-TTHHHHT-EEEEEEE-TT-EEEEEE-SS--EEEEEEESEEEEEEE-TTSSEEEEEEEETT-EEEE-TT--EEEEE-TTS-EEEEEEES-SS----EESSSTTSGGGT--SHHHHHHTTS-HHHHHHHHHS----SEEPPTTTS-S---STTHHHHTT--

Radius of gyration: 30.22 Å; Cα contacts (8 Å, |Δi|>4): 1130; chains: 1; bounding box: 70×67×101 Å